Protein AF-A0AAV2I5N5-F1 (afdb_monomer_lite)

Organism: Lymnaea stagnalis (NCBI:txid6523)

pLDDT: mean 79.63, std 19.48, range [30.84, 98.31]

Foldseek 3Di:
DVVVVVVVVVVVVVVVVVPPPPVQQFFAKWWDPPDDPALVVRVVGIDGAPRQWWWKWKDALRDIDTDTDHPVVLCVQQVCFPAADPLGATHSDPRIGMDTGSHNVVNVSSSVSVCVSRVLVVQAKEFAKDAPVCLLNRLVHIDGAHPQWWWWWKAFQRNIIHIDTDGVVCLVVLVVQCVVQPPPDDDDVPGRDRMGTPDTGPHNVVVCQVSPPSSVPNPDPPPDDPPPPDDDDDDDDDDDDDDDDDDDDDDDDDDDDDDDDDDDDDDDDDDPDDPDPPPPPDQDKAKKFFDKFPCLVPDPHIHIASRQKKKWKWWQDQALDIIIGIDHDHPVCCCVQAVPPQVPDVVNVVVLVDPDRPHGDTDMHMWMAGHYHQNSDGVRPHTDDD

Sequence (386 aa):
MNCFLVSVIICILGLCGAQLHDAVSQGVTCYDCLQTETFQECLRTQMTCPAGDVCSISYTRDTYKVTCQTQHECSVATSGAWGPCSTGGLDVGSGTCQMCCKATSCVSNMVSRLTTLFDINVELFCPGECSSRDIASCITFGTYCSKGEFCEVGVNSSLAVHGSCKSDSLLRTCESDKASLNCLYPVGNNGHPARCVWDCCATDACLLGHFGKYWDVVPSRTSFPPATSTQQPSTTHEPVTSASSSTTQQPPHITLLPPTTLETHVVTPLAVVTSGTIETHMDHPVYCQSCSGDDCTTSTNVAYCQQGFCKVTIADDATGARLLSKSCSNRAECRAQWWDVTSKDKRCMDALTSVASSTHLSLTCHFCCQTDHCSDVLPPNNLTKF

Radius of gyration: 30.19 Å; chains: 1; bounding box: 60×82×111 Å

Secondary structure (DSSP, 8-state):
-HHHHHHHHHHHHHHHHTSS-----PPPEEE--TT-SSHHHHTT-EEEPPTTEEEEEEE-SS-EEEEEEEHHHHHHHHTT--EE-TTSSEE-STT-EEEEESSHHHHHHHHHHHHHHHHTTSPPEE---EETT-HHHHHHT-EEPPTTEEEEEEEETT-EEEEEEEEGGGHHHHHHHHHHSBTTS---TT---SEEEEEEESSHHHHHHHHGGGGGGS-----PPP----------------------------------------PPP----------------EEEE-EEGGGGGT---EEEETTSEEEEEEEE-TT--EEEEEEEE-HHHHIIIIITTGGG-HHHHHHTT--S--TT--EEEEEEE-STTTTSSSSPSSB---

Structure (mmCIF, N/CA/C/O backbone):
data_AF-A0AAV2I5N5-F1
#
_entry.id   AF-A0AAV2I5N5-F1
#
loop_
_atom_site.group_PDB
_atom_site.id
_atom_site.type_symbol
_atom_site.label_atom_id
_atom_site.label_alt_id
_atom_site.label_comp_id
_atom_site.label_asym_id
_atom_site.label_entity_id
_atom_site.label_seq_id
_atom_site.pdbx_PDB_ins_code
_atom_site.Cartn_x
_atom_site.Cartn_y
_atom_site.Cartn_z
_atom_site.occupancy
_atom_site.B_iso_or_equiv
_atom_site.auth_seq_id
_atom_site.auth_comp_id
_atom_site.auth_asym_id
_atom_site.auth_atom_id
_atom_site.pdbx_PDB_model_num
ATOM 1 N N . MET A 1 1 ? -19.517 -28.260 62.468 1.00 59.62 1 MET A N 1
ATOM 2 C CA . MET A 1 1 ? -20.557 -27.668 61.594 1.00 59.62 1 MET A CA 1
ATOM 3 C C . MET A 1 1 ? -20.218 -26.252 61.111 1.00 59.62 1 MET A C 1
ATOM 5 O O . MET A 1 1 ? -20.570 -25.930 59.988 1.00 59.62 1 MET A O 1
ATOM 9 N N . ASN A 1 2 ? -19.464 -25.438 61.866 1.00 63.66 2 ASN A N 1
ATOM 10 C CA . ASN A 1 2 ? -19.173 -24.044 61.481 1.00 63.66 2 ASN A CA 1
ATOM 11 C C . ASN A 1 2 ? -18.209 -23.857 60.288 1.00 63.66 2 ASN A C 1
ATOM 13 O O . ASN A 1 2 ? -18.355 -22.880 59.562 1.00 63.66 2 ASN A O 1
ATOM 17 N N . CYS A 1 3 ? -17.279 -24.782 60.012 1.00 71.00 3 CYS A N 1
ATOM 18 C CA . CYS A 1 3 ? -16.359 -24.629 58.866 1.00 71.00 3 CYS A CA 1
ATOM 19 C C . CYS A 1 3 ? -17.043 -24.734 57.495 1.00 71.00 3 CYS A C 1
ATOM 21 O O . CYS A 1 3 ? -16.593 -24.112 56.537 1.00 71.00 3 CYS A O 1
ATOM 23 N N . PHE A 1 4 ? -18.134 -25.498 57.388 1.00 80.56 4 PHE A N 1
ATOM 24 C CA . PHE A 1 4 ? -18.805 -25.712 56.103 1.00 80.56 4 PHE A CA 1
ATOM 25 C C . PHE A 1 4 ? -19.537 -24.447 55.636 1.00 80.56 4 PHE A C 1
ATOM 27 O O . PHE A 1 4 ? -19.520 -24.106 54.457 1.00 80.56 4 PHE A O 1
ATOM 34 N N . LEU A 1 5 ? -20.105 -23.697 56.583 1.00 81.06 5 LEU A N 1
ATOM 35 C CA . LEU A 1 5 ? -20.855 -22.474 56.304 1.00 81.06 5 LEU A CA 1
ATOM 36 C C . LEU A 1 5 ? -19.938 -21.339 55.815 1.00 81.06 5 LEU A C 1
ATOM 38 O O . LEU A 1 5 ? -20.295 -20.605 54.900 1.00 81.06 5 LEU A O 1
ATOM 42 N N . VAL A 1 6 ? -18.722 -21.249 56.363 1.00 82.81 6 VAL A N 1
ATOM 43 C CA . VAL A 1 6 ? -17.723 -20.245 55.955 1.00 82.81 6 VAL A CA 1
ATOM 44 C C . VAL A 1 6 ? -17.212 -20.507 54.534 1.00 82.81 6 VAL A C 1
ATOM 46 O O . VAL A 1 6 ? -17.067 -19.571 53.752 1.00 82.81 6 VAL A O 1
ATOM 49 N N . SER A 1 7 ? -17.001 -21.772 54.157 1.00 82.06 7 SER A N 1
ATOM 50 C CA . SER A 1 7 ? -16.504 -22.125 52.819 1.00 82.06 7 SER A CA 1
ATOM 51 C C . SER A 1 7 ? -17.535 -21.850 51.712 1.00 82.06 7 SER A C 1
ATOM 53 O O . SER A 1 7 ? -17.177 -21.349 50.646 1.00 82.06 7 SER A O 1
ATOM 55 N N . VAL A 1 8 ? -18.824 -22.077 51.991 1.00 84.31 8 VAL A N 1
ATOM 56 C CA . VAL A 1 8 ? -19.918 -21.768 51.054 1.00 84.31 8 VAL A CA 1
ATOM 57 C C . VAL A 1 8 ? -20.065 -20.257 50.843 1.00 84.31 8 VAL A C 1
ATOM 59 O O . VAL A 1 8 ? -20.212 -19.815 49.706 1.00 84.31 8 VAL A O 1
ATOM 62 N N . ILE A 1 9 ? -19.947 -19.447 51.902 1.00 83.50 9 ILE A N 1
ATOM 63 C CA . ILE A 1 9 ? -20.031 -17.980 51.792 1.00 83.50 9 ILE A CA 1
ATOM 64 C C . ILE A 1 9 ? -18.872 -17.416 50.954 1.00 83.50 9 ILE A C 1
ATOM 66 O O . ILE A 1 9 ? -19.097 -16.546 50.113 1.00 83.50 9 ILE A O 1
ATOM 70 N N . ILE A 1 10 ? -17.651 -17.941 51.111 1.00 81.31 10 ILE A N 1
ATOM 71 C CA . ILE A 1 10 ? -16.487 -17.505 50.319 1.00 81.31 10 ILE A CA 1
ATOM 72 C C . ILE A 1 10 ? -16.650 -17.873 48.832 1.00 81.31 10 ILE A C 1
ATOM 74 O O . ILE A 1 10 ? -16.339 -17.053 47.970 1.00 81.31 10 ILE A O 1
ATOM 78 N N . CYS A 1 11 ? -17.196 -19.053 48.510 1.00 79.44 11 CYS A N 1
ATOM 79 C CA . CYS A 1 11 ? -17.476 -19.430 47.117 1.00 79.44 11 CYS A CA 1
ATOM 80 C C . CYS A 1 11 ? -18.545 -18.544 46.462 1.00 79.44 11 CYS A C 1
ATOM 82 O O . CYS A 1 11 ? -18.385 -18.157 45.306 1.00 79.44 11 CYS A O 1
ATOM 84 N N . ILE A 1 12 ? -19.612 -18.186 47.185 1.00 78.44 12 ILE A N 1
ATOM 85 C CA . ILE A 1 12 ? -20.676 -17.320 46.649 1.00 78.44 12 ILE A CA 1
ATOM 86 C C . ILE A 1 12 ? -20.149 -15.898 46.410 1.00 78.44 12 ILE A C 1
ATOM 88 O O . ILE A 1 12 ? -20.424 -15.312 45.367 1.00 78.44 12 ILE A O 1
ATOM 92 N N . LEU A 1 13 ? -19.331 -15.360 47.321 1.00 76.69 13 LEU A N 1
ATOM 93 C CA . LEU A 1 13 ? -18.708 -14.044 47.138 1.00 76.69 13 LEU A CA 1
ATOM 94 C C . LEU A 1 13 ? -17.694 -14.032 45.980 1.00 76.69 13 LEU A C 1
ATOM 96 O O . LEU A 1 13 ? -17.630 -13.050 45.244 1.00 76.69 13 LEU A O 1
ATOM 100 N N . GLY A 1 14 ? -16.958 -15.130 45.766 1.00 70.75 14 GLY A N 1
ATOM 101 C CA . GLY A 1 14 ? -16.076 -15.292 44.605 1.00 70.75 14 GLY A CA 1
ATOM 102 C C . GLY A 1 14 ? -16.832 -15.364 43.271 1.00 70.75 14 GLY A C 1
ATOM 103 O O . GLY A 1 14 ? -16.405 -14.759 42.290 1.00 70.75 14 GLY A O 1
ATOM 104 N N . LEU A 1 15 ? -17.987 -16.038 43.242 1.00 65.31 15 LEU A N 1
ATOM 105 C CA . LEU A 1 15 ? -18.848 -16.126 42.055 1.00 65.31 15 LEU A CA 1
ATOM 106 C C . LEU A 1 15 ? -19.533 -14.791 41.721 1.00 65.31 15 LEU A C 1
ATOM 108 O O . LEU A 1 15 ? -19.646 -14.452 40.545 1.00 65.31 15 LEU A O 1
ATOM 112 N N . CYS A 1 16 ? -19.919 -13.997 42.725 1.00 62.47 16 CYS A N 1
ATOM 113 C CA . CYS A 1 16 ? -20.477 -12.659 42.499 1.00 62.47 16 CYS A CA 1
ATOM 114 C C . CYS A 1 16 ? -19.421 -11.639 42.030 1.00 62.47 16 CYS A C 1
ATOM 116 O O . CYS A 1 16 ? -19.751 -10.734 41.267 1.00 62.47 16 CYS A O 1
ATOM 118 N N . GLY A 1 17 ? -18.152 -11.787 42.431 1.00 57.69 17 GLY A N 1
ATOM 119 C CA . GLY A 1 17 ? -17.060 -10.916 41.975 1.00 57.69 17 GLY A CA 1
ATOM 120 C C . GLY A 1 17 ? -16.664 -11.117 40.505 1.00 57.69 17 GLY A C 1
ATOM 121 O O . GLY A 1 17 ? -16.195 -10.181 39.866 1.00 57.69 17 GLY A O 1
ATOM 122 N N . ALA A 1 18 ? -16.894 -12.308 39.943 1.00 55.03 18 ALA A N 1
ATOM 123 C CA . ALA A 1 18 ? -16.539 -12.629 38.557 1.00 55.03 18 ALA A CA 1
ATOM 124 C C . ALA A 1 18 ? -17.596 -12.203 37.515 1.00 55.03 18 ALA A C 1
ATOM 126 O O . ALA A 1 18 ? -17.300 -12.210 36.323 1.00 55.03 18 ALA A O 1
ATOM 127 N N . GLN A 1 19 ? -18.809 -11.821 37.936 1.00 55.12 19 GLN A N 1
ATOM 128 C CA . GLN A 1 19 ? -19.894 -11.401 37.032 1.00 55.12 19 GLN A CA 1
ATOM 129 C C . GLN A 1 19 ? -20.051 -9.879 36.899 1.00 55.12 19 GLN A C 1
ATOM 131 O O . GLN A 1 19 ? -20.868 -9.425 36.107 1.00 55.12 19 GLN A O 1
ATOM 136 N N . LEU A 1 20 ? -19.266 -9.078 37.632 1.00 50.19 20 LEU A N 1
ATOM 137 C CA . LEU A 1 20 ? -19.364 -7.611 37.609 1.00 50.19 20 LEU A CA 1
ATOM 138 C C . LEU A 1 20 ? -18.241 -6.917 36.821 1.00 50.19 20 LEU A C 1
ATOM 140 O O . LEU A 1 20 ? -17.967 -5.736 37.020 1.00 50.19 20 LEU A O 1
ATOM 144 N N . HIS A 1 21 ? -17.607 -7.651 35.909 1.00 51.59 21 HIS A N 1
ATOM 145 C CA . HIS A 1 21 ? -16.819 -7.075 34.825 1.00 51.59 21 HIS A CA 1
ATOM 146 C C . HIS A 1 21 ? -17.529 -7.322 33.492 1.00 51.59 21 HIS A C 1
ATOM 148 O O . HIS A 1 21 ? -16.900 -7.727 32.517 1.00 51.59 21 HIS A O 1
ATOM 154 N N . ASP A 1 22 ? -18.832 -7.024 33.424 1.00 50.78 22 ASP A N 1
ATOM 155 C CA . ASP A 1 22 ? -19.335 -6.412 32.196 1.00 50.78 22 ASP A CA 1
ATOM 156 C C . ASP A 1 22 ? -18.557 -5.107 32.091 1.00 50.78 22 ASP A C 1
ATOM 158 O O . ASP A 1 22 ? -18.881 -4.106 32.733 1.00 50.78 22 ASP A O 1
ATOM 162 N N . ALA A 1 23 ? -17.408 -5.186 31.415 1.00 58.41 23 ALA A N 1
ATOM 163 C CA . ALA A 1 23 ? -16.617 -4.038 31.049 1.00 58.41 23 ALA A CA 1
ATOM 164 C C . ALA A 1 23 ? -17.614 -3.085 30.418 1.00 58.41 23 ALA A C 1
ATOM 166 O O . ALA A 1 23 ? -18.094 -3.377 29.324 1.00 58.41 23 ALA A O 1
ATOM 167 N N . VAL A 1 24 ? -17.994 -2.035 31.163 1.00 57.91 24 VAL A N 1
ATOM 168 C CA . VAL A 1 24 ? -18.885 -0.975 30.700 1.00 57.91 24 VAL A CA 1
ATOM 169 C C . VAL A 1 24 ? -18.380 -0.659 29.316 1.00 57.91 24 VAL A C 1
ATOM 171 O O . VAL A 1 24 ? -17.253 -0.176 29.191 1.00 57.91 24 VAL A O 1
ATOM 174 N N . SER A 1 25 ? -19.127 -1.101 28.302 1.00 66.62 25 SER A N 1
ATOM 175 C CA . SER A 1 25 ? -18.615 -1.139 26.945 1.00 66.62 25 SER A CA 1
ATOM 176 C C . SER A 1 25 ? -18.476 0.316 26.562 1.00 66.62 25 SER A C 1
ATOM 178 O O . SER A 1 25 ? -19.475 0.978 26.270 1.00 66.62 25 SER A O 1
ATOM 180 N N . GLN A 1 26 ? -17.267 0.850 26.709 1.00 81.38 26 GLN A N 1
ATOM 181 C CA . GLN A 1 26 ? -16.991 2.224 26.356 1.00 81.38 26 GLN A CA 1
ATOM 182 C C . GLN A 1 26 ? -17.366 2.313 24.885 1.00 81.38 26 GLN A C 1
ATOM 184 O O . GLN A 1 26 ? -16.871 1.525 24.076 1.00 81.38 26 GLN A O 1
ATOM 189 N N . GLY A 1 27 ? -18.347 3.167 24.583 1.00 91.00 27 GLY A N 1
ATOM 190 C CA . GLY A 1 27 ? -18.838 3.333 23.223 1.00 91.00 27 GLY A CA 1
ATOM 191 C C . GLY A 1 27 ? -17.662 3.551 22.276 1.00 91.00 27 GLY A C 1
ATOM 192 O O . GLY A 1 27 ? -16.649 4.146 22.651 1.00 91.00 27 GLY A O 1
ATOM 193 N N . VAL A 1 28 ? -17.762 3.034 21.057 1.00 96.56 28 VAL A N 1
ATOM 194 C CA . VAL A 1 28 ? -16.690 3.189 20.073 1.00 96.56 28 VAL A CA 1
ATOM 195 C C . VAL A 1 28 ? -16.647 4.633 19.572 1.00 96.56 28 VAL A C 1
ATOM 197 O O . VAL A 1 28 ? -17.673 5.196 19.187 1.00 96.56 28 VAL A O 1
ATOM 200 N N . THR A 1 29 ? -15.462 5.244 19.570 1.00 97.38 29 THR A N 1
ATOM 201 C CA . THR A 1 29 ? -15.260 6.553 18.935 1.00 97.38 29 THR A CA 1
ATOM 202 C C . THR A 1 29 ? -15.271 6.375 17.419 1.00 97.38 29 THR A C 1
ATOM 204 O O . THR A 1 29 ? -14.555 5.536 16.877 1.00 97.38 29 THR A O 1
ATOM 207 N N . CYS A 1 30 ? -16.100 7.163 16.752 1.00 97.56 30 CYS A N 1
ATOM 208 C CA . CYS A 1 30 ? -16.400 7.156 15.327 1.00 97.56 30 CYS A CA 1
ATOM 209 C C . CYS A 1 30 ? -16.314 8.600 14.788 1.00 97.56 30 CYS A C 1
ATOM 211 O O . CYS A 1 30 ? -15.943 9.516 15.526 1.00 97.56 30 CYS A O 1
ATOM 213 N N . TYR A 1 31 ? -16.661 8.819 13.520 1.00 95.88 31 TYR A N 1
ATOM 214 C CA . TYR A 1 31 ? -16.638 10.143 12.888 1.00 95.88 31 TYR A CA 1
ATOM 215 C C . TYR A 1 31 ? -18.000 10.476 12.281 1.00 95.88 31 TYR A C 1
ATOM 217 O O . TYR A 1 31 ? -18.661 9.592 11.738 1.00 95.88 31 TYR A O 1
ATOM 225 N N . ASP A 1 32 ? -18.410 11.738 12.379 1.00 90.88 32 ASP A N 1
ATOM 226 C CA . ASP A 1 32 ? -19.638 12.231 11.758 1.00 90.88 32 ASP A CA 1
ATOM 227 C C . ASP A 1 32 ? -19.333 12.785 10.360 1.00 90.88 32 ASP A C 1
ATOM 229 O O . ASP A 1 32 ? -18.849 13.907 10.203 1.00 90.88 32 ASP A O 1
ATOM 233 N N . CYS A 1 33 ? -19.610 11.971 9.339 1.00 89.94 33 CYS A N 1
ATOM 234 C CA . CYS A 1 33 ? -19.414 12.337 7.936 1.00 89.94 33 CYS A CA 1
ATOM 235 C C . CYS A 1 33 ? -20.688 12.861 7.248 1.00 89.94 33 CYS A C 1
ATOM 237 O O . CYS A 1 33 ? -20.697 12.977 6.024 1.00 89.94 33 CYS A O 1
ATOM 239 N N . LEU A 1 34 ? -21.793 13.119 7.962 1.00 84.00 34 LEU A N 1
ATOM 240 C CA . LEU A 1 34 ? -23.097 13.340 7.314 1.00 84.00 34 LEU A CA 1
ATOM 241 C C . LEU A 1 34 ? -23.184 14.626 6.469 1.00 84.00 34 LEU A C 1
ATOM 243 O O . LEU A 1 34 ? -24.096 14.738 5.652 1.00 84.00 34 LEU A O 1
ATOM 247 N N . GLN A 1 35 ? -22.270 15.586 6.651 1.00 81.00 35 GLN A N 1
ATOM 248 C CA . GLN A 1 35 ? -22.326 16.905 5.996 1.00 81.00 35 GLN A CA 1
ATOM 249 C C . GLN A 1 35 ? -21.014 17.359 5.343 1.00 81.00 35 GLN A C 1
ATOM 251 O O . GLN A 1 35 ? -20.872 18.529 5.006 1.00 81.00 35 GLN A O 1
ATOM 256 N N . THR A 1 36 ? -20.038 16.471 5.178 1.00 82.56 36 THR A N 1
ATOM 257 C CA . THR A 1 36 ? -18.703 16.867 4.700 1.00 82.56 36 THR A CA 1
ATOM 258 C C . THR A 1 36 ? -18.508 16.495 3.240 1.00 82.56 36 THR A C 1
ATOM 260 O O . THR A 1 36 ? -18.813 15.364 2.865 1.00 82.56 36 THR A O 1
ATOM 263 N N . GLU A 1 37 ? -17.945 17.401 2.441 1.00 82.88 37 GLU A N 1
ATOM 264 C CA . GLU A 1 37 ? -17.627 17.132 1.030 1.00 82.88 37 GLU A CA 1
ATOM 265 C C . GLU A 1 37 ? -16.318 16.343 0.861 1.00 82.88 37 GLU A C 1
ATOM 267 O O . GLU A 1 37 ? -16.102 15.707 -0.171 1.00 82.88 37 GLU A O 1
ATOM 272 N N . THR A 1 38 ? -15.433 16.373 1.868 1.00 86.38 38 THR A N 1
ATOM 273 C CA . THR A 1 38 ? -14.105 15.744 1.803 1.00 86.38 38 THR A CA 1
ATOM 274 C C . THR A 1 38 ? -13.816 14.849 3.000 1.00 86.38 38 THR A C 1
ATOM 276 O O . THR A 1 38 ? -14.191 15.151 4.138 1.00 86.38 38 THR A O 1
ATOM 279 N N . PHE A 1 39 ? -13.096 13.746 2.754 1.00 89.38 39 PHE A N 1
ATOM 280 C CA . PHE A 1 39 ? -12.784 12.762 3.794 1.00 89.38 39 PHE A CA 1
ATOM 281 C C . PHE A 1 39 ? -12.027 13.397 4.963 1.00 89.38 39 PHE A C 1
ATOM 283 O O . PHE A 1 39 ? -12.380 13.171 6.116 1.00 89.38 39 PHE A O 1
ATOM 290 N N . GLN A 1 40 ? -11.059 14.273 4.671 1.00 87.69 40 GLN A N 1
ATOM 291 C CA . GLN A 1 40 ? -10.301 14.999 5.692 1.00 87.69 40 GLN A CA 1
ATOM 292 C C . GLN A 1 40 ? -11.190 15.865 6.596 1.00 87.69 40 GLN A C 1
ATOM 294 O O . GLN A 1 40 ? -10.921 15.981 7.791 1.00 87.69 40 GLN A O 1
ATOM 299 N N . GLU A 1 41 ? -12.247 16.471 6.051 1.00 88.06 41 GLU A N 1
ATOM 300 C CA . GLU A 1 41 ? -13.185 17.264 6.840 1.00 88.06 41 GLU A CA 1
ATOM 301 C C . GLU A 1 41 ? -14.056 16.381 7.737 1.00 88.06 41 GLU A C 1
ATOM 303 O O . GLU A 1 41 ? -14.251 16.732 8.901 1.00 88.06 41 GLU A O 1
ATOM 308 N N . CYS A 1 42 ? -14.471 15.196 7.268 1.00 92.25 42 CYS A N 1
ATOM 309 C CA . CYS A 1 42 ? -15.154 14.226 8.131 1.00 92.25 42 CYS A CA 1
ATOM 310 C C . CYS A 1 42 ? -14.316 13.864 9.365 1.00 92.25 42 CYS A C 1
ATOM 312 O O . CYS A 1 42 ? -14.830 13.807 10.484 1.00 92.25 42 CYS A O 1
ATOM 314 N N . LEU A 1 43 ? -13.004 13.676 9.196 1.00 92.38 43 LEU A N 1
ATOM 315 C CA . LEU A 1 43 ? -12.129 13.270 10.299 1.00 92.38 43 LEU A CA 1
ATOM 316 C C . LEU A 1 43 ? -11.994 14.321 11.415 1.00 92.38 43 LEU A C 1
ATOM 318 O O . LEU A 1 43 ? -11.450 14.014 12.479 1.00 92.38 43 LEU A O 1
ATOM 322 N N . ARG A 1 44 ? -12.490 15.549 11.213 1.00 93.00 44 ARG A N 1
ATOM 323 C CA . ARG A 1 44 ? -12.465 16.610 12.232 1.00 93.00 44 ARG A CA 1
ATOM 324 C C . ARG A 1 44 ? -13.545 16.446 13.297 1.00 93.00 44 ARG A C 1
ATOM 326 O O . ARG A 1 44 ? -13.337 16.893 14.424 1.00 93.00 44 ARG A O 1
ATOM 333 N N . THR A 1 45 ? -14.662 15.802 12.968 1.00 93.94 45 THR A N 1
ATOM 334 C CA . THR A 1 45 ? -15.812 15.683 13.870 1.00 93.94 45 THR A CA 1
ATOM 335 C C . THR A 1 45 ? -15.901 14.262 14.403 1.00 93.94 45 THR A C 1
ATOM 337 O O . THR A 1 45 ? -16.403 13.357 13.741 1.00 93.94 45 THR A O 1
ATOM 340 N N . GLN A 1 46 ? -15.396 14.055 15.619 1.00 96.31 46 GLN A N 1
ATOM 341 C CA . GLN A 1 46 ? -15.523 12.775 16.313 1.00 96.31 46 GLN A CA 1
ATOM 342 C C . GLN A 1 46 ? -16.877 12.675 17.019 1.00 96.31 46 GLN A C 1
ATOM 344 O O . GLN A 1 46 ? -17.345 13.634 17.631 1.00 96.31 46 GLN A O 1
ATOM 349 N N . MET A 1 47 ? -17.471 11.487 16.985 1.00 96.06 47 MET A N 1
ATOM 350 C CA . MET A 1 47 ? -18.671 11.137 17.744 1.00 96.06 47 MET A CA 1
ATOM 351 C C . MET A 1 47 ? -18.444 9.824 18.497 1.00 96.06 47 MET A C 1
ATOM 353 O O . MET A 1 47 ? -17.635 9.002 18.079 1.00 96.06 47 MET A O 1
ATOM 357 N N . THR A 1 48 ? -19.166 9.587 19.587 1.00 97.44 48 THR A N 1
ATOM 358 C CA . THR A 1 48 ? -19.117 8.302 20.301 1.00 97.44 48 THR A CA 1
ATOM 359 C C . THR A 1 48 ? -20.406 7.544 20.033 1.00 97.44 48 THR A C 1
ATOM 361 O O . THR A 1 48 ? -21.488 8.069 20.297 1.00 97.44 48 THR A O 1
ATOM 364 N N . CYS A 1 49 ? -20.303 6.323 19.508 1.00 97.38 49 CYS A N 1
ATOM 365 C CA . CYS A 1 49 ? -21.475 5.485 19.290 1.00 97.38 49 CYS A CA 1
ATOM 366 C C . CYS A 1 49 ? -22.102 5.058 20.629 1.00 97.38 49 CYS A C 1
ATOM 368 O O . CYS A 1 49 ? -21.373 4.881 21.614 1.00 97.38 49 CYS A O 1
ATOM 370 N N . PRO A 1 50 ? -23.433 4.862 20.682 1.00 96.44 50 PRO A N 1
ATOM 371 C CA . PRO A 1 50 ? -24.103 4.290 21.845 1.00 96.44 50 PRO A CA 1
ATOM 372 C C . PRO A 1 50 ? -23.481 2.961 22.301 1.00 96.44 50 PRO A C 1
ATOM 374 O O . PRO A 1 50 ? -22.865 2.232 21.522 1.00 96.44 50 PRO A O 1
ATOM 377 N N . ALA A 1 51 ? -23.643 2.623 23.581 1.00 93.88 51 ALA A N 1
ATOM 378 C CA . ALA A 1 51 ? -23.165 1.346 24.107 1.00 93.88 51 ALA A CA 1
ATOM 379 C C . ALA A 1 51 ? -23.848 0.173 23.377 1.00 93.88 51 ALA A C 1
ATOM 381 O O . ALA A 1 51 ? -25.074 0.118 23.305 1.00 93.88 51 ALA A O 1
ATOM 382 N N . GLY A 1 52 ? -23.049 -0.757 22.845 1.00 92.12 52 GLY A N 1
ATOM 383 C CA . GLY A 1 52 ? -23.522 -1.885 22.031 1.00 92.12 52 GLY A CA 1
ATOM 384 C C . GLY A 1 52 ? -23.586 -1.616 20.521 1.00 92.12 52 GLY A C 1
ATOM 385 O O . GLY A 1 52 ? -23.646 -2.575 19.745 1.00 92.12 52 GLY A O 1
ATOM 386 N N . ASP A 1 53 ? -23.496 -0.354 20.095 1.00 97.12 53 ASP A N 1
ATOM 387 C CA . ASP A 1 53 ? -23.393 0.007 18.681 1.00 97.12 53 ASP A CA 1
ATOM 388 C C . ASP A 1 53 ? -21.954 -0.116 18.169 1.00 97.12 53 ASP A C 1
ATOM 390 O O . ASP A 1 53 ? -20.975 -0.142 18.922 1.00 97.12 53 ASP A O 1
ATOM 394 N N . VAL A 1 54 ? -21.831 -0.195 16.846 1.00 97.69 54 VAL A N 1
ATOM 395 C CA . VAL A 1 54 ? -20.559 -0.262 16.129 1.00 97.69 54 VAL A CA 1
ATOM 396 C C . VAL A 1 54 ? -20.400 0.942 15.209 1.00 97.69 54 VAL A C 1
ATOM 398 O O . VAL A 1 54 ? -21.374 1.475 14.678 1.00 97.69 54 VAL A O 1
ATOM 401 N N . CYS A 1 55 ? -19.155 1.343 14.974 1.00 98.31 55 CYS A N 1
ATOM 402 C CA . CYS A 1 55 ? -18.821 2.319 13.946 1.00 98.31 55 CYS A CA 1
ATOM 403 C C . CYS A 1 55 ? -18.749 1.588 12.601 1.00 98.31 55 CYS A C 1
ATOM 405 O O . CYS A 1 55 ? -17.849 0.773 12.379 1.00 98.31 55 CYS A O 1
ATOM 407 N N . SER A 1 56 ? -19.721 1.833 11.727 1.00 97.62 56 SER A N 1
ATOM 408 C CA . SER A 1 56 ? -19.743 1.297 10.370 1.00 97.62 56 SER A CA 1
ATOM 409 C C . SER A 1 56 ? -19.078 2.267 9.416 1.00 97.62 56 SER A C 1
ATOM 411 O O . SER A 1 56 ? -19.487 3.421 9.313 1.00 97.62 56 SER A O 1
ATOM 413 N N . ILE A 1 57 ? -18.090 1.769 8.685 1.00 97.56 57 ILE A N 1
ATOM 414 C CA . ILE A 1 57 ? -17.353 2.514 7.673 1.00 97.56 57 ILE A CA 1
ATOM 415 C C . ILE A 1 57 ? -17.634 1.834 6.337 1.00 97.56 57 ILE A C 1
ATOM 417 O O . ILE A 1 57 ? -17.163 0.724 6.101 1.00 97.56 57 ILE A O 1
ATOM 421 N N . SER A 1 58 ? -18.432 2.478 5.492 1.00 96.56 58 SER A N 1
ATOM 422 C CA . SER A 1 58 ? -18.714 2.054 4.122 1.00 96.56 58 SER A CA 1
ATOM 423 C C . SER A 1 58 ? -17.986 2.984 3.168 1.00 96.56 58 SER A C 1
ATOM 425 O O . SER A 1 58 ? -18.059 4.199 3.328 1.00 96.56 58 SER A O 1
ATOM 427 N N . TYR A 1 59 ? -17.296 2.448 2.175 1.00 95.19 59 TYR A N 1
ATOM 428 C CA . TYR A 1 59 ? -16.526 3.255 1.243 1.00 95.19 59 TYR A CA 1
ATOM 429 C C . TYR A 1 59 ? -16.462 2.614 -0.141 1.00 95.19 59 TYR A C 1
ATOM 431 O O . TYR A 1 59 ? -16.482 1.397 -0.293 1.00 95.19 59 TYR A O 1
ATOM 439 N N . THR A 1 60 ? -16.392 3.464 -1.152 1.00 91.44 60 THR A N 1
ATOM 440 C CA . THR A 1 60 ? -15.988 3.144 -2.521 1.00 91.44 60 THR A CA 1
ATOM 441 C C . THR A 1 60 ? -14.706 3.928 -2.813 1.00 91.44 60 THR A C 1
ATOM 443 O O . THR A 1 60 ? -14.146 4.561 -1.918 1.00 91.44 60 THR A O 1
ATOM 446 N N . ARG A 1 61 ? -14.234 3.930 -4.062 1.00 79.31 61 ARG A N 1
ATOM 447 C CA . ARG A 1 61 ? -13.133 4.818 -4.471 1.00 79.31 61 ARG A CA 1
ATOM 448 C C . ARG A 1 61 ? -13.488 6.304 -4.326 1.00 79.31 61 ARG A C 1
ATOM 450 O O . ARG A 1 61 ? -12.622 7.107 -4.002 1.00 79.31 61 ARG A O 1
ATOM 457 N N . ASP A 1 62 ? -14.753 6.658 -4.544 1.00 81.31 62 ASP A N 1
ATOM 458 C CA . ASP A 1 62 ? -15.175 8.059 -4.662 1.00 81.31 62 ASP A CA 1
ATOM 459 C C . ASP A 1 62 ? -15.997 8.562 -3.481 1.00 81.31 62 ASP A C 1
ATOM 461 O O . ASP A 1 62 ? -16.087 9.766 -3.252 1.00 81.31 62 ASP A O 1
ATOM 465 N N . THR A 1 63 ? -16.622 7.652 -2.739 1.00 90.00 63 THR A N 1
ATOM 466 C CA . THR A 1 63 ? -17.549 8.000 -1.663 1.00 90.00 63 THR A CA 1
ATOM 467 C C . THR A 1 63 ? -17.189 7.265 -0.391 1.00 90.00 63 THR A C 1
ATOM 469 O O . THR A 1 63 ? -16.696 6.140 -0.420 1.00 90.00 63 THR A O 1
ATOM 472 N N . TYR A 1 64 ? -17.481 7.883 0.740 1.00 94.06 64 TYR A N 1
ATOM 473 C CA . TYR A 1 64 ? -17.355 7.262 2.045 1.00 94.06 64 TYR A CA 1
ATOM 474 C C . TYR A 1 64 ? -18.565 7.635 2.894 1.00 94.06 64 TYR A C 1
ATOM 476 O O . TYR A 1 64 ? -19.195 8.676 2.716 1.00 94.06 64 TYR A O 1
ATOM 484 N N . LYS A 1 65 ? -18.895 6.758 3.831 1.00 95.00 65 LYS A N 1
ATOM 485 C CA . LYS A 1 65 ? -19.956 6.940 4.806 1.00 95.00 65 LYS A CA 1
ATOM 486 C C . LYS A 1 65 ? -19.516 6.299 6.111 1.00 95.00 65 LYS A C 1
ATOM 488 O O . LYS A 1 65 ? -19.280 5.093 6.167 1.00 95.00 65 LYS A O 1
ATOM 493 N N . VAL A 1 66 ? -19.430 7.112 7.156 1.00 96.25 66 VAL A N 1
ATOM 494 C CA . VAL A 1 66 ? -19.136 6.663 8.517 1.00 96.25 66 VAL A CA 1
ATOM 495 C C . VAL A 1 66 ? -20.359 6.948 9.375 1.00 96.25 66 VAL A C 1
ATOM 497 O O . VAL A 1 66 ? -20.832 8.081 9.416 1.00 96.25 66 VAL A O 1
ATOM 500 N N . THR A 1 67 ? -20.916 5.911 9.997 1.00 95.88 67 THR A N 1
ATOM 501 C CA . THR A 1 67 ? -22.124 6.017 10.826 1.00 95.88 67 THR A CA 1
ATOM 502 C C . THR A 1 67 ? -22.082 5.032 11.985 1.00 95.88 67 THR A C 1
ATOM 504 O O . THR A 1 67 ? -21.650 3.891 11.818 1.00 95.88 67 THR A O 1
ATOM 507 N N . CYS A 1 68 ? -22.604 5.431 13.142 1.00 97.50 68 CYS A N 1
ATOM 508 C CA . CYS A 1 68 ? -22.935 4.486 14.205 1.00 97.50 68 CYS A CA 1
ATOM 509 C C . CYS A 1 68 ? -24.187 3.692 13.823 1.00 97.50 68 CYS A C 1
ATOM 511 O O . CYS A 1 68 ? -25.175 4.280 13.386 1.00 97.50 68 CYS A O 1
ATOM 513 N N . GLN A 1 69 ? -24.139 2.371 13.968 1.00 97.12 69 GLN A N 1
ATOM 514 C CA . GLN A 1 69 ? -25.291 1.495 13.748 1.00 97.12 69 GLN A CA 1
ATOM 515 C C . GLN A 1 69 ? -25.234 0.287 14.674 1.00 97.12 69 GLN A C 1
ATOM 517 O O . GLN A 1 69 ? -24.183 -0.016 15.250 1.00 97.12 69 GLN A O 1
ATOM 522 N N . THR A 1 70 ? -26.341 -0.440 14.794 1.00 97.44 70 THR A N 1
ATOM 523 C CA . THR A 1 70 ? -26.367 -1.618 15.662 1.00 97.44 70 THR A CA 1
ATOM 524 C C . THR A 1 70 ? -25.437 -2.704 15.118 1.00 97.44 70 THR A C 1
ATOM 526 O O . THR A 1 70 ? -25.246 -2.862 13.904 1.00 97.44 70 THR A O 1
ATOM 529 N N . GLN A 1 71 ? -24.867 -3.522 16.009 1.00 96.44 71 GLN A N 1
ATOM 530 C CA . GLN A 1 71 ? -24.049 -4.664 15.583 1.00 96.44 71 GLN A CA 1
ATOM 531 C C . GLN A 1 71 ? -24.822 -5.596 14.629 1.00 96.44 71 GLN A C 1
ATOM 533 O O . GLN A 1 71 ? -24.230 -6.170 13.710 1.00 96.44 71 GLN A O 1
ATOM 538 N N . HIS A 1 72 ? -26.132 -5.749 14.839 1.00 97.50 72 HIS A N 1
ATOM 539 C CA . HIS A 1 72 ? -26.982 -6.593 14.007 1.00 97.50 72 HIS A CA 1
ATOM 540 C C . HIS A 1 72 ? -27.104 -6.051 12.579 1.00 97.50 72 HIS A C 1
ATOM 542 O O . HIS A 1 72 ? -26.808 -6.787 11.642 1.00 97.50 72 HIS A O 1
ATOM 548 N N . GLU A 1 73 ? -27.439 -4.769 12.405 1.00 97.81 73 GLU A N 1
ATOM 549 C CA . GLU A 1 73 ? -27.530 -4.132 11.081 1.00 97.81 73 GLU A CA 1
ATOM 550 C C . GLU A 1 73 ? -26.210 -4.236 10.313 1.00 97.81 73 GLU A C 1
ATOM 552 O O . GLU A 1 73 ? -26.197 -4.598 9.138 1.00 97.81 73 GLU A O 1
ATOM 557 N N . CYS A 1 74 ? -25.084 -4.014 10.998 1.00 97.00 74 CYS A N 1
ATOM 558 C CA . CYS A 1 74 ? -23.761 -4.145 10.389 1.00 97.00 74 CYS A CA 1
ATOM 559 C C . CYS A 1 74 ? -23.460 -5.583 9.938 1.00 97.00 74 CYS A C 1
ATOM 561 O O . CYS A 1 74 ? -22.897 -5.807 8.865 1.00 97.00 74 CYS A O 1
ATOM 563 N N . SER A 1 75 ? -23.878 -6.571 10.734 1.00 95.94 75 SER A N 1
ATOM 564 C CA . SER A 1 75 ? -23.711 -7.992 10.401 1.00 95.94 75 SER A CA 1
ATOM 565 C C . SER A 1 75 ? -24.590 -8.399 9.216 1.00 95.94 75 SER A C 1
ATOM 567 O O . SER A 1 75 ? -24.144 -9.141 8.349 1.00 95.94 75 SER A O 1
ATOM 569 N N . VAL A 1 76 ? -25.823 -7.889 9.140 1.00 97.00 76 VAL A N 1
ATOM 570 C CA . VAL A 1 76 ? -26.723 -8.129 8.001 1.00 97.00 76 VAL A CA 1
ATOM 571 C C . VAL A 1 76 ? -26.140 -7.525 6.725 1.00 97.00 76 VAL A C 1
ATOM 573 O O . VAL A 1 76 ? -26.057 -8.227 5.719 1.00 97.00 76 VAL A O 1
ATOM 576 N N . ALA A 1 77 ? -25.661 -6.279 6.775 1.00 94.38 77 ALA A N 1
ATOM 577 C CA . ALA A 1 77 ? -25.071 -5.607 5.616 1.00 94.38 77 ALA A CA 1
ATOM 578 C C . ALA A 1 77 ? -23.839 -6.349 5.061 1.00 94.38 77 ALA A C 1
ATOM 580 O O . ALA A 1 77 ? -23.636 -6.399 3.853 1.00 94.38 77 ALA A O 1
ATOM 581 N N . THR A 1 78 ? -23.058 -6.988 5.934 1.00 96.12 78 THR A N 1
ATOM 582 C CA . THR A 1 78 ? -21.846 -7.736 5.558 1.00 96.12 78 THR A CA 1
ATOM 583 C C . THR A 1 78 ? -22.080 -9.225 5.282 1.00 96.12 78 THR A C 1
ATOM 585 O O . THR A 1 78 ? -21.198 -9.891 4.745 1.00 96.12 78 THR A O 1
ATOM 588 N N . SER A 1 79 ? -23.266 -9.763 5.589 1.00 94.81 79 SER A N 1
ATOM 589 C CA . SER A 1 79 ? -23.577 -11.196 5.439 1.00 94.81 79 SER A CA 1
ATOM 590 C C . SER A 1 79 ? -23.581 -11.697 3.988 1.00 94.81 79 SER A C 1
ATOM 592 O O . SER A 1 79 ? -23.401 -12.889 3.754 1.00 94.81 79 SER A O 1
ATOM 594 N N . GLY A 1 80 ? -23.757 -10.791 3.022 1.00 90.12 80 GLY A N 1
ATOM 595 C CA . GLY A 1 80 ? -23.724 -11.072 1.584 1.00 90.12 80 GLY A CA 1
ATOM 596 C C . GLY A 1 80 ? -22.420 -10.664 0.898 1.00 90.12 80 GLY A C 1
ATOM 597 O O . GLY A 1 80 ? -22.425 -10.451 -0.313 1.00 90.12 80 GLY A O 1
ATOM 598 N N . ALA A 1 81 ? -21.333 -10.484 1.653 1.00 94.62 81 ALA A N 1
ATOM 599 C CA . ALA A 1 81 ? -20.074 -10.020 1.091 1.00 94.62 81 ALA A CA 1
ATOM 600 C C . ALA A 1 81 ? -19.472 -11.010 0.080 1.00 94.62 81 ALA A C 1
ATOM 602 O O . ALA A 1 81 ? -19.485 -12.224 0.281 1.00 94.62 81 ALA A O 1
ATOM 603 N N . TRP A 1 82 ? -18.903 -10.469 -0.995 1.00 91.94 82 TRP A N 1
ATOM 604 C CA . TRP A 1 82 ? -18.296 -11.220 -2.094 1.00 91.94 82 TRP A CA 1
ATOM 605 C C . TRP A 1 82 ? -16.855 -11.629 -1.767 1.00 91.94 82 TRP A C 1
ATOM 607 O O . TRP A 1 82 ? -16.351 -12.618 -2.297 1.00 91.94 82 TRP A O 1
ATOM 617 N N . GLY A 1 83 ? -16.194 -10.883 -0.880 1.00 85.31 83 GLY A N 1
ATOM 618 C CA . GLY A 1 83 ? -14.822 -11.131 -0.454 1.00 85.31 83 GLY A CA 1
ATOM 619 C C . GLY A 1 83 ? -14.242 -9.967 0.354 1.00 85.31 83 GLY A C 1
ATOM 620 O O . GLY A 1 83 ? -14.953 -9.006 0.648 1.00 85.31 83 GLY A O 1
ATOM 621 N N . PRO A 1 84 ? -12.964 -10.042 0.753 1.00 84.00 84 PRO A N 1
ATOM 622 C CA . PRO A 1 84 ? -12.271 -8.939 1.408 1.00 84.00 84 PRO A CA 1
ATOM 623 C C . PRO A 1 84 ? -11.891 -7.833 0.414 1.00 84.00 84 PRO A C 1
ATOM 625 O O . PRO A 1 84 ? -11.550 -8.109 -0.735 1.00 84.00 84 PRO A O 1
ATOM 628 N N . CYS A 1 85 ? -11.877 -6.584 0.879 1.00 86.75 85 CYS A N 1
ATOM 629 C CA . CYS A 1 85 ? -11.346 -5.458 0.110 1.00 86.75 85 CYS A CA 1
ATOM 630 C C . CYS A 1 85 ? -9.843 -5.261 0.336 1.00 86.75 85 CYS A C 1
ATOM 632 O O . CYS A 1 85 ? -9.345 -5.476 1.443 1.00 86.75 85 CYS A O 1
ATOM 634 N N . SER A 1 86 ? -9.130 -4.767 -0.681 1.00 79.56 86 SER A N 1
ATOM 635 C CA . SER A 1 86 ? -7.681 -4.502 -0.622 1.00 79.56 86 SER A CA 1
ATOM 636 C C . SER A 1 86 ? -7.298 -3.506 0.482 1.00 79.56 86 SER A C 1
ATOM 638 O O . SER A 1 86 ? -6.311 -3.704 1.188 1.00 79.56 86 SER A O 1
ATOM 640 N N . THR A 1 87 ? -8.117 -2.476 0.706 1.00 83.50 87 THR A N 1
ATOM 641 C CA . THR A 1 87 ? -7.916 -1.470 1.767 1.00 83.50 87 THR A CA 1
ATOM 642 C C . THR A 1 87 ? -8.503 -1.903 3.125 1.00 83.50 87 THR A C 1
ATOM 644 O O . THR A 1 87 ? -8.355 -1.196 4.119 1.00 83.50 87 THR A O 1
ATOM 647 N N . GLY A 1 88 ? -9.094 -3.101 3.218 1.00 88.31 88 GLY A N 1
ATOM 648 C CA . GLY A 1 88 ? -9.689 -3.670 4.434 1.00 88.31 88 GLY A CA 1
ATOM 649 C C . GLY A 1 88 ? -11.223 -3.660 4.449 1.00 88.31 88 GLY A C 1
ATOM 650 O O . GLY A 1 88 ? -11.870 -2.928 3.709 1.00 88.31 88 GLY A O 1
ATOM 651 N N . GLY A 1 89 ? -11.836 -4.478 5.302 1.00 94.69 89 GLY A N 1
ATOM 652 C CA . GLY A 1 89 ? -13.289 -4.692 5.288 1.00 94.69 89 GLY A CA 1
ATOM 653 C C . GLY A 1 89 ? -13.726 -5.711 4.233 1.00 94.69 89 GLY A C 1
ATOM 654 O O . GLY A 1 89 ? -12.917 -6.505 3.749 1.00 94.69 89 GLY A O 1
ATOM 655 N N . LEU A 1 90 ? -15.019 -5.711 3.917 1.00 96.00 90 LEU A N 1
ATOM 656 C CA . LEU A 1 90 ? -15.680 -6.702 3.069 1.00 96.00 90 LEU A CA 1
ATOM 657 C C . LEU A 1 90 ? -16.399 -6.022 1.896 1.00 96.00 90 LEU A C 1
ATOM 659 O O . LEU A 1 90 ? -17.117 -5.050 2.115 1.00 96.00 90 LEU A O 1
ATOM 663 N N . ASP A 1 91 ? -16.224 -6.529 0.674 1.00 93.38 91 ASP A N 1
ATOM 664 C CA . ASP A 1 91 ? -16.939 -6.073 -0.524 1.00 93.38 91 ASP A CA 1
ATOM 665 C C . ASP A 1 91 ? -18.396 -6.537 -0.443 1.00 93.38 91 ASP A C 1
ATOM 667 O O . ASP A 1 91 ? -18.688 -7.726 -0.576 1.00 93.38 91 ASP A O 1
ATOM 671 N N . VAL A 1 92 ? -19.309 -5.603 -0.193 1.00 96.19 92 VAL A N 1
ATOM 672 C CA . VAL A 1 92 ? -20.755 -5.844 -0.080 1.00 96.19 92 VAL A CA 1
ATOM 673 C C . VAL A 1 92 ? -21.490 -5.647 -1.413 1.00 96.19 92 VAL A C 1
ATOM 675 O O . VAL A 1 92 ? -22.720 -5.651 -1.451 1.00 96.19 92 VAL A O 1
ATOM 678 N N . GLY A 1 93 ? -20.751 -5.517 -2.520 1.00 89.38 93 GLY A N 1
ATOM 679 C CA . GLY A 1 93 ? -21.268 -5.409 -3.879 1.00 89.38 93 GLY A CA 1
ATOM 680 C C . GLY A 1 93 ? -20.968 -4.061 -4.537 1.00 89.38 93 GLY A C 1
ATOM 681 O O . GLY A 1 93 ? -20.806 -3.029 -3.884 1.00 89.38 93 GLY A O 1
ATOM 682 N N . SER A 1 94 ? -20.911 -4.066 -5.874 1.00 87.25 94 SER A N 1
ATOM 683 C CA . SER A 1 94 ? -20.654 -2.875 -6.706 1.00 87.25 94 SER A CA 1
ATOM 684 C C . SER A 1 94 ? -19.342 -2.142 -6.376 1.00 87.25 94 SER A C 1
ATOM 686 O O . SER A 1 94 ? -19.240 -0.939 -6.600 1.00 87.25 94 SER A O 1
ATOM 688 N N . GLY A 1 95 ? -18.344 -2.848 -5.827 1.00 84.75 95 GLY A N 1
ATOM 689 C CA . GLY A 1 95 ? -17.079 -2.249 -5.388 1.00 84.75 95 GLY A CA 1
ATOM 690 C C . GLY A 1 95 ? -17.206 -1.408 -4.115 1.00 84.75 95 GLY A C 1
ATOM 691 O O . GLY A 1 95 ? -16.356 -0.556 -3.857 1.00 84.75 95 GLY A O 1
ATOM 692 N N . THR A 1 96 ? -18.277 -1.610 -3.342 1.00 94.94 96 THR A N 1
ATOM 693 C CA . THR A 1 96 ? -18.464 -0.971 -2.039 1.00 94.94 96 THR A CA 1
ATOM 694 C C . THR A 1 96 ? -17.907 -1.869 -0.954 1.00 94.94 96 THR A C 1
ATOM 696 O O . THR A 1 96 ? -18.349 -2.997 -0.770 1.00 94.94 96 THR A O 1
ATOM 699 N N . CYS A 1 97 ? -16.967 -1.338 -0.194 1.00 96.94 97 CYS A N 1
ATOM 700 C CA . CYS A 1 97 ? -16.338 -2.000 0.928 1.00 96.94 97 CYS A CA 1
ATOM 701 C C . CYS A 1 97 ? -16.967 -1.529 2.237 1.00 96.94 97 CYS A C 1
ATOM 703 O O . CYS A 1 97 ? -17.177 -0.334 2.432 1.00 96.94 97 CYS A O 1
ATOM 705 N N . GLN A 1 98 ? -17.234 -2.449 3.160 1.00 97.62 98 GLN A N 1
ATOM 706 C CA . GLN A 1 98 ? -17.796 -2.132 4.468 1.00 97.62 98 GLN A CA 1
ATOM 707 C C . GLN A 1 98 ? -17.018 -2.803 5.605 1.00 97.62 98 GLN A C 1
ATOM 709 O O . GLN A 1 98 ? -16.637 -3.970 5.526 1.00 97.62 98 GLN A O 1
ATOM 714 N N . MET A 1 99 ? -16.796 -2.057 6.688 1.00 97.44 99 MET A N 1
ATOM 715 C CA . MET A 1 99 ? -16.124 -2.515 7.904 1.00 97.44 99 MET A CA 1
ATOM 716 C C . MET A 1 99 ? -16.940 -2.140 9.147 1.00 97.44 99 MET A C 1
ATOM 718 O O . MET A 1 99 ? -17.401 -1.007 9.280 1.00 97.44 99 MET A O 1
ATOM 722 N N . CYS A 1 100 ? -17.088 -3.094 10.070 1.00 97.88 100 CYS A N 1
ATOM 723 C CA . CYS A 1 100 ? -17.846 -2.953 11.315 1.00 97.8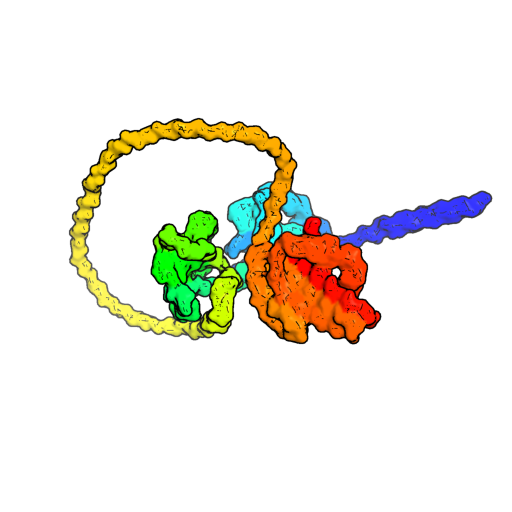8 100 CYS A CA 1
ATOM 724 C C . CYS A 1 100 ? -16.898 -2.906 12.520 1.00 97.88 100 CYS A C 1
ATOM 726 O O . CYS A 1 100 ? -16.432 -3.947 12.987 1.00 97.88 100 CYS A O 1
ATOM 728 N N . CYS A 1 101 ? -16.617 -1.719 13.053 1.00 97.88 101 CYS A N 1
ATOM 729 C CA . CYS A 1 101 ? -15.664 -1.552 14.146 1.00 97.88 101 CYS A CA 1
ATOM 730 C C . CYS A 1 101 ? -16.342 -1.482 15.520 1.00 97.88 101 CYS A C 1
ATOM 732 O O . CYS A 1 101 ? -17.092 -0.555 15.815 1.00 97.88 101 CYS A O 1
ATOM 734 N N . LYS A 1 102 ? -16.006 -2.443 16.391 1.00 96.25 102 LYS A N 1
ATOM 735 C CA . LYS A 1 102 ? -16.434 -2.485 17.805 1.00 96.25 102 LYS A CA 1
ATOM 736 C C . LYS A 1 102 ? -15.515 -1.722 18.762 1.00 96.25 102 LYS A C 1
ATOM 738 O O . LYS A 1 102 ? -15.870 -1.517 19.914 1.00 96.25 102 LYS A O 1
ATOM 743 N N . ALA A 1 103 ? -14.316 -1.364 18.310 1.00 96.00 103 ALA A N 1
ATOM 744 C CA . ALA A 1 103 ? -13.290 -0.723 19.124 1.00 96.00 103 ALA A CA 1
ATOM 745 C C . ALA A 1 103 ? -12.705 0.482 18.388 1.00 96.00 103 ALA A C 1
ATOM 747 O O . ALA A 1 103 ? -12.537 0.438 17.167 1.00 96.00 103 ALA A O 1
ATOM 748 N N . THR A 1 104 ? -12.332 1.525 19.131 1.00 95.31 104 THR A N 1
ATOM 749 C CA . THR A 1 104 ? -11.750 2.750 18.562 1.00 95.31 104 THR A CA 1
ATOM 750 C C . THR A 1 104 ? -10.468 2.463 17.777 1.00 95.31 104 THR A C 1
ATOM 752 O O . THR A 1 104 ? -10.250 3.047 16.723 1.00 95.31 104 THR A O 1
ATOM 755 N N . SER A 1 105 ? -9.663 1.486 18.205 1.00 94.12 105 SER A N 1
ATOM 756 C CA . SER A 1 105 ? -8.457 1.064 17.479 1.00 94.12 105 SER A CA 1
ATOM 757 C C . SER A 1 105 ? -8.747 0.512 16.076 1.00 94.12 105 SER A C 1
ATOM 759 O O . SER A 1 105 ? -7.971 0.758 15.154 1.00 94.12 105 SER A O 1
ATOM 761 N N . CYS A 1 106 ? -9.872 -0.190 15.888 1.00 96.75 106 CYS A N 1
ATOM 762 C CA . CYS A 1 106 ? -10.326 -0.635 14.567 1.00 96.75 106 CYS A CA 1
ATOM 763 C C . CYS A 1 106 ? -10.657 0.566 13.676 1.00 96.75 106 CYS A C 1
ATOM 765 O O . CYS A 1 106 ? -10.211 0.616 12.531 1.00 96.75 106 CYS A O 1
ATOM 767 N N . VAL A 1 107 ? -11.379 1.553 14.224 1.00 97.12 107 VAL A N 1
ATOM 768 C CA . VAL A 1 107 ? -11.747 2.779 13.503 1.00 97.12 107 VAL A CA 1
ATOM 769 C C . VAL A 1 107 ? -10.494 3.541 13.089 1.00 97.12 107 VAL A C 1
ATOM 771 O O . VAL A 1 107 ? -10.356 3.873 11.918 1.00 97.12 107 VAL A O 1
ATOM 774 N N . SER A 1 108 ? -9.545 3.757 14.004 1.00 91.88 108 SER A N 1
ATOM 775 C CA . SER A 1 108 ? -8.295 4.463 13.704 1.00 91.88 108 SER A CA 1
ATOM 776 C C . SER A 1 108 ? -7.456 3.754 12.638 1.00 91.88 108 SER A C 1
ATOM 778 O O . SER A 1 108 ? -6.918 4.416 11.755 1.00 91.88 108 SER A O 1
ATOM 780 N N . ASN A 1 109 ? -7.367 2.418 12.674 1.00 88.75 109 ASN A N 1
ATOM 781 C CA . ASN A 1 109 ? -6.652 1.658 11.645 1.00 88.75 109 ASN A CA 1
ATOM 782 C C . ASN A 1 109 ? -7.321 1.824 10.275 1.00 88.75 109 ASN A C 1
ATOM 784 O O . ASN A 1 109 ? -6.651 2.133 9.292 1.00 88.75 109 ASN A O 1
ATOM 788 N N . MET A 1 110 ? -8.647 1.678 10.227 1.00 94.56 110 MET A N 1
ATOM 789 C CA . MET A 1 110 ? -9.400 1.812 8.985 1.00 94.56 110 MET A CA 1
ATOM 790 C C . MET A 1 110 ? -9.311 3.233 8.428 1.00 94.56 110 MET A C 1
ATOM 792 O O . MET A 1 110 ? -9.027 3.406 7.249 1.00 94.56 110 MET A O 1
ATOM 796 N N . VAL A 1 111 ? -9.485 4.250 9.272 1.00 93.94 111 VAL A N 1
ATOM 797 C CA . VAL A 1 111 ? -9.337 5.653 8.880 1.00 93.94 111 VAL A CA 1
ATOM 798 C C . VAL A 1 111 ? -7.937 5.929 8.366 1.00 93.94 111 VAL A C 1
ATOM 800 O O . VAL A 1 111 ? 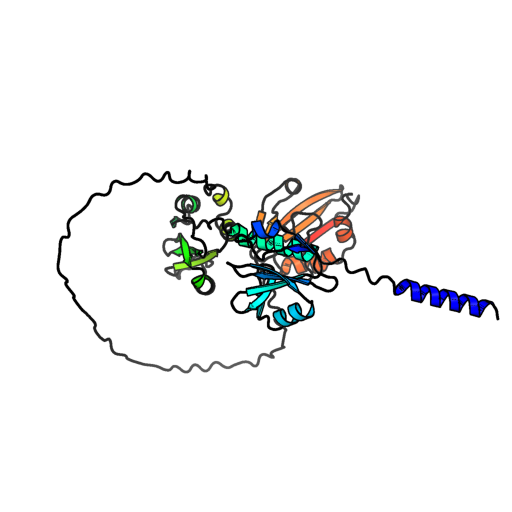-7.829 6.562 7.334 1.00 93.94 111 VAL A O 1
ATOM 803 N N . SER A 1 112 ? -6.877 5.412 8.990 1.00 85.75 112 SER A N 1
ATOM 804 C CA . SER A 1 112 ? -5.518 5.582 8.460 1.00 85.75 112 SER A CA 1
ATOM 805 C C . SER A 1 112 ? -5.381 5.023 7.042 1.00 85.75 112 SER A C 1
ATOM 807 O O . SER A 1 112 ? -4.800 5.681 6.185 1.00 85.75 112 SER A O 1
ATOM 809 N N . ARG A 1 113 ? -5.940 3.834 6.778 1.00 85.00 113 ARG A N 1
ATOM 810 C CA . ARG A 1 113 ? -5.919 3.209 5.446 1.00 85.00 113 ARG A CA 1
ATOM 811 C C . ARG A 1 113 ? -6.759 3.985 4.433 1.00 85.00 113 ARG A C 1
ATOM 813 O O . ARG A 1 113 ? -6.349 4.141 3.288 1.00 85.00 113 ARG A O 1
ATOM 820 N N . LEU A 1 114 ? -7.923 4.479 4.852 1.00 89.81 114 LEU A N 1
ATOM 821 C CA . LEU A 1 114 ? -8.797 5.297 4.015 1.00 89.81 114 LEU A CA 1
ATOM 822 C C . LEU A 1 114 ? -8.236 6.689 3.778 1.00 89.81 114 LEU A C 1
ATOM 824 O O . LEU A 1 114 ? -8.412 7.210 2.689 1.00 89.81 114 LEU A O 1
ATOM 828 N N . THR A 1 115 ? -7.526 7.274 4.741 1.00 86.75 115 THR A N 1
ATOM 829 C CA . THR A 1 115 ? -6.775 8.505 4.523 1.00 86.75 115 THR A CA 1
ATOM 830 C C . THR A 1 115 ? -5.778 8.229 3.429 1.00 86.75 115 THR A C 1
ATOM 832 O O . THR A 1 115 ? -5.837 8.914 2.430 1.00 86.75 115 THR A O 1
ATOM 835 N N . THR A 1 116 ? -4.978 7.161 3.509 1.00 78.44 116 THR A N 1
ATOM 836 C CA . THR A 1 116 ? -4.103 6.809 2.387 1.00 78.44 116 THR A CA 1
ATOM 837 C C . THR A 1 116 ? -4.884 6.688 1.085 1.00 78.44 116 THR A C 1
ATOM 839 O O . THR A 1 116 ? -4.449 7.313 0.143 1.00 78.44 116 THR A O 1
ATOM 842 N N . LEU A 1 117 ? -6.037 6.003 1.038 1.00 81.94 117 LEU A N 1
ATOM 843 C CA . LEU A 1 117 ? -6.861 5.813 -0.172 1.00 81.94 117 LEU A CA 1
ATOM 844 C C . LEU A 1 117 ? -7.491 7.095 -0.754 1.00 81.94 117 LEU A C 1
ATOM 846 O O . LEU A 1 117 ? -7.552 7.248 -1.971 1.00 81.94 117 LEU A O 1
ATOM 850 N N . PHE A 1 118 ? -7.989 7.996 0.088 1.00 81.19 118 PHE A N 1
ATOM 851 C CA . PHE A 1 118 ? -8.666 9.228 -0.329 1.00 81.19 118 PHE A CA 1
ATOM 852 C C . PHE A 1 118 ? -7.708 10.417 -0.442 1.00 81.19 118 PHE A C 1
ATOM 854 O O . PHE A 1 118 ? -8.018 11.394 -1.122 1.00 81.19 118 PHE A O 1
ATOM 861 N N . ASP A 1 119 ? -6.543 10.341 0.192 1.00 72.94 119 ASP A N 1
ATOM 862 C CA . ASP A 1 119 ? -5.453 11.305 0.045 1.00 72.94 119 ASP A CA 1
ATOM 863 C C . ASP A 1 119 ? -4.650 11.024 -1.242 1.00 72.94 119 ASP A C 1
ATOM 865 O O . ASP A 1 119 ? -4.016 11.934 -1.760 1.00 72.94 119 ASP A O 1
ATOM 869 N N . ILE A 1 120 ? -4.819 9.854 -1.894 1.00 56.94 120 ILE A N 1
ATOM 870 C CA . ILE A 1 120 ? -4.414 9.612 -3.309 1.00 56.94 120 ILE A CA 1
ATOM 871 C C . ILE A 1 120 ? -5.256 10.410 -4.326 1.00 56.94 120 ILE A C 1
ATOM 873 O O . ILE A 1 120 ? -5.233 10.131 -5.517 1.00 56.94 120 ILE A O 1
ATOM 877 N N . ASN A 1 121 ? -5.954 11.467 -3.895 1.00 53.41 121 ASN A N 1
ATOM 878 C CA . ASN A 1 121 ? -6.209 12.603 -4.786 1.00 53.41 121 ASN A CA 1
ATOM 879 C C . ASN A 1 121 ? -4.908 13.378 -5.114 1.00 53.41 121 ASN A C 1
ATOM 881 O O . ASN A 1 121 ? -4.966 14.420 -5.768 1.00 53.41 121 ASN A O 1
ATOM 885 N N . VAL A 1 122 ? -3.731 12.896 -4.691 1.00 60.16 122 VAL A N 1
ATOM 886 C CA . VAL A 1 122 ? -2.491 13.136 -5.433 1.00 60.16 122 VAL A CA 1
ATOM 887 C C . VAL A 1 122 ? -2.692 12.536 -6.816 1.00 60.16 122 VAL A C 1
ATOM 889 O O . VAL A 1 122 ? -2.833 11.325 -6.958 1.00 60.16 122 VAL A O 1
ATOM 892 N N . GLU A 1 123 ? -2.778 13.401 -7.822 1.00 78.69 123 GLU A N 1
ATOM 893 C CA . GLU A 1 123 ? -2.807 12.961 -9.208 1.00 78.69 123 GLU A CA 1
ATOM 894 C C . GLU A 1 123 ? -1.697 11.932 -9.424 1.00 78.69 123 GLU A C 1
ATOM 896 O O . GLU A 1 123 ? -0.528 12.206 -9.152 1.00 78.69 123 GLU A O 1
ATOM 901 N N . LEU A 1 124 ? -2.086 10.736 -9.852 1.00 89.50 124 LEU A N 1
ATOM 902 C CA . LEU A 1 124 ? -1.166 9.639 -10.090 1.00 89.50 124 LEU A CA 1
ATOM 903 C C . LEU A 1 124 ? -0.206 10.057 -11.202 1.00 89.50 124 LEU A C 1
ATOM 905 O O . LEU A 1 124 ? -0.647 10.320 -12.321 1.00 89.50 124 LEU A O 1
ATOM 909 N N . PHE A 1 125 ? 1.095 10.118 -10.931 1.00 93.44 125 PHE A N 1
ATOM 910 C CA . PHE A 1 125 ? 2.052 10.359 -12.007 1.00 93.44 125 PHE A CA 1
ATOM 911 C C . PHE A 1 125 ? 2.116 9.120 -12.898 1.00 93.44 125 PHE A C 1
ATOM 913 O O . PHE A 1 125 ? 2.155 8.008 -12.400 1.00 93.44 125 PHE A O 1
ATOM 920 N N . CYS A 1 126 ? 2.156 9.277 -14.213 1.00 96.31 126 CYS A N 1
ATOM 921 C CA . CYS A 1 126 ? 2.272 8.183 -15.164 1.00 96.31 126 CYS A CA 1
ATOM 922 C C . CYS A 1 126 ? 3.459 8.450 -16.097 1.00 96.31 126 CYS A C 1
ATOM 924 O O . CYS A 1 126 ? 3.495 9.502 -16.740 1.00 96.31 126 CYS A O 1
ATOM 926 N N . PRO A 1 127 ? 4.453 7.546 -16.168 1.00 96.00 127 PRO A N 1
ATOM 927 C CA . PRO A 1 127 ? 5.666 7.747 -16.953 1.00 96.00 127 PRO A CA 1
ATOM 928 C C . PRO A 1 127 ? 5.365 7.980 -18.435 1.00 96.00 127 PRO A C 1
ATOM 930 O O . PRO A 1 127 ? 4.433 7.416 -18.999 1.00 96.00 127 PRO A O 1
ATOM 933 N N . GLY A 1 128 ? 6.196 8.788 -19.084 1.00 96.69 128 GLY A N 1
ATOM 934 C CA . GLY A 1 128 ? 6.163 8.977 -20.528 1.00 96.69 128 GLY A CA 1
ATOM 935 C C . GLY A 1 128 ? 6.778 7.795 -21.271 1.00 96.69 128 GLY A C 1
ATOM 936 O O . GLY A 1 128 ? 7.143 6.777 -20.682 1.00 96.69 128 GLY A O 1
ATOM 937 N N . GLU A 1 129 ? 6.925 7.942 -22.585 1.00 96.25 129 GLU A N 1
ATOM 938 C CA . GLU A 1 129 ? 7.661 6.975 -23.395 1.00 96.25 129 GLU A CA 1
ATOM 939 C C . GLU A 1 129 ? 9.176 7.183 -23.244 1.00 96.25 129 GLU A C 1
ATOM 941 O O . GLU A 1 129 ? 9.683 8.297 -23.383 1.00 96.25 129 GLU A O 1
ATOM 946 N N . CYS A 1 130 ? 9.920 6.111 -22.975 1.00 95.44 130 CYS A N 1
ATOM 947 C CA . CYS A 1 130 ? 11.378 6.125 -22.947 1.00 95.44 130 CYS A CA 1
ATOM 948 C C . CYS A 1 130 ? 11.979 4.777 -23.353 1.00 95.44 130 CYS A C 1
ATOM 950 O O . CYS A 1 130 ? 11.311 3.746 -23.405 1.00 95.44 130 CYS A O 1
ATOM 952 N N . SER A 1 131 ? 13.283 4.757 -23.628 1.00 93.50 131 SER A N 1
ATOM 953 C CA . SER A 1 131 ? 13.996 3.495 -23.830 1.00 93.50 131 SER A CA 1
ATOM 954 C C . SER A 1 131 ? 14.103 2.725 -22.512 1.00 93.50 131 SER A C 1
ATOM 956 O O . SER A 1 131 ? 14.457 3.309 -21.494 1.00 93.50 131 SER A O 1
ATOM 958 N N . SER A 1 132 ? 13.947 1.397 -22.532 1.00 89.44 132 SER A N 1
ATOM 959 C CA . SER A 1 132 ? 14.263 0.542 -21.369 1.00 89.44 132 SER A CA 1
ATOM 960 C C . SER A 1 132 ? 15.704 0.684 -20.855 1.00 89.44 132 SER A C 1
ATOM 962 O O . SER A 1 132 ? 15.993 0.315 -19.719 1.00 89.44 132 SER A O 1
ATOM 964 N N . ARG A 1 133 ? 16.619 1.231 -21.668 1.00 88.69 133 ARG A N 1
ATOM 965 C CA . ARG A 1 133 ? 18.001 1.545 -21.264 1.00 88.69 133 ARG A CA 1
ATOM 966 C C . ARG A 1 133 ? 18.139 2.877 -20.525 1.00 88.69 133 ARG A C 1
ATOM 968 O O . ARG A 1 133 ? 19.170 3.103 -19.901 1.00 88.69 133 ARG A O 1
ATOM 975 N N . ASP A 1 134 ? 17.136 3.744 -20.612 1.00 92.31 134 ASP A N 1
ATOM 976 C CA . ASP A 1 134 ? 17.128 5.090 -20.044 1.00 92.31 134 ASP A CA 1
ATOM 977 C C . ASP A 1 134 ? 15.787 5.378 -19.352 1.00 92.31 134 ASP A C 1
ATOM 979 O O . ASP A 1 134 ? 15.004 6.243 -19.746 1.00 92.31 134 ASP A O 1
ATOM 983 N N . ILE A 1 135 ? 15.526 4.606 -18.296 1.00 88.75 135 ILE A N 1
ATOM 984 C CA . ILE A 1 135 ? 14.302 4.687 -17.487 1.00 88.75 135 ILE A CA 1
ATOM 985 C C . ILE A 1 135 ? 14.124 6.069 -16.837 1.00 88.75 135 ILE A C 1
ATOM 987 O O . ILE A 1 135 ? 12.997 6.492 -16.592 1.00 88.75 135 ILE A O 1
ATOM 991 N N . ALA A 1 136 ? 15.207 6.817 -16.606 1.00 89.12 136 ALA A N 1
ATOM 992 C CA . ALA A 1 136 ? 15.129 8.171 -16.058 1.00 89.12 136 ALA A CA 1
ATOM 993 C C . ALA A 1 136 ? 14.356 9.127 -16.986 1.00 89.12 136 ALA A C 1
ATOM 995 O O . ALA A 1 136 ? 13.583 9.966 -16.517 1.00 89.12 136 ALA A O 1
ATOM 996 N N . SER A 1 137 ? 14.499 8.962 -18.304 1.00 93.38 137 SER A N 1
ATOM 997 C CA . SER A 1 137 ? 13.772 9.773 -19.285 1.00 93.38 137 SER A CA 1
ATOM 998 C C . SER A 1 137 ? 12.254 9.559 -19.224 1.00 93.38 137 SER A C 1
ATOM 1000 O O . SER A 1 137 ? 11.510 10.504 -19.475 1.00 93.38 137 SER A O 1
ATOM 1002 N N . CYS A 1 138 ? 11.766 8.386 -18.796 1.00 94.12 138 CYS A N 1
ATOM 1003 C CA . CYS A 1 138 ? 10.325 8.147 -18.621 1.00 94.12 138 CYS A CA 1
ATOM 1004 C C . CYS A 1 138 ? 9.702 9.105 -17.595 1.00 94.12 138 CYS A C 1
ATOM 1006 O O . CYS A 1 138 ? 8.568 9.544 -17.764 1.00 94.12 138 CYS A O 1
ATOM 1008 N N . ILE A 1 139 ? 10.448 9.470 -16.551 1.00 93.25 139 ILE A N 1
ATOM 1009 C CA . ILE A 1 139 ? 9.977 10.401 -15.518 1.00 93.25 139 ILE A CA 1
ATOM 1010 C C . ILE A 1 139 ? 9.974 11.847 -16.030 1.00 93.25 139 ILE A C 1
ATOM 1012 O O . ILE A 1 139 ? 9.150 12.658 -15.625 1.00 93.25 139 ILE A O 1
ATOM 1016 N N . THR A 1 140 ? 10.851 12.179 -16.976 1.00 90.38 140 THR A N 1
ATOM 1017 C CA . THR A 1 140 ? 10.919 13.536 -17.543 1.00 90.38 140 THR A CA 1
ATOM 1018 C C . THR A 1 140 ? 9.724 13.840 -18.451 1.00 90.38 140 THR A C 1
ATOM 1020 O O . THR A 1 140 ? 9.255 14.975 -18.494 1.00 90.38 140 THR A O 1
ATOM 1023 N N . PHE A 1 141 ? 9.221 12.831 -19.167 1.00 92.44 141 PHE A N 1
ATOM 1024 C CA . PHE A 1 141 ? 8.133 12.975 -20.144 1.00 92.44 141 PHE A CA 1
ATOM 1025 C C . PHE A 1 141 ? 6.785 12.440 -19.654 1.00 92.44 141 PHE A C 1
ATOM 1027 O O . PHE A 1 141 ? 5.865 12.276 -20.456 1.00 92.44 141 PHE A O 1
ATOM 1034 N N . GLY A 1 142 ? 6.675 12.118 -18.365 1.00 93.88 142 GLY A N 1
ATOM 1035 C CA . GLY A 1 142 ? 5.425 11.629 -17.803 1.00 93.88 142 GLY A CA 1
ATOM 1036 C C . GLY A 1 142 ? 4.379 12.717 -17.621 1.00 93.88 142 GLY A C 1
ATOM 1037 O O . GLY A 1 142 ? 4.630 13.912 -17.774 1.00 93.88 142 GLY A O 1
ATOM 1038 N N . THR A 1 143 ? 3.173 12.268 -17.314 1.00 95.31 143 THR A N 1
ATOM 1039 C CA . THR A 1 143 ? 1.995 13.108 -17.145 1.00 95.31 143 THR A CA 1
ATOM 1040 C C . THR A 1 143 ? 1.237 12.682 -15.905 1.00 95.31 143 THR A C 1
ATOM 1042 O O . THR A 1 143 ? 1.333 11.538 -15.476 1.00 95.31 143 THR A O 1
ATOM 1045 N N . TYR A 1 144 ? 0.472 13.591 -15.327 1.00 93.38 144 TYR A N 1
ATOM 1046 C CA . TYR A 1 144 ? -0.379 13.277 -14.193 1.00 93.38 144 TYR A CA 1
ATOM 1047 C C . TYR A 1 144 ? -1.745 12.802 -14.686 1.00 93.38 144 TYR A C 1
ATOM 1049 O O . TYR A 1 144 ? -2.372 13.455 -15.522 1.00 93.38 144 TYR A O 1
ATOM 1057 N N . CYS A 1 145 ? -2.192 11.655 -14.189 1.00 93.56 145 CYS A N 1
ATOM 1058 C CA . CYS A 1 145 ? -3.510 11.124 -14.483 1.00 93.56 145 CYS A CA 1
ATOM 1059 C C . CYS A 1 145 ? -4.586 11.909 -13.741 1.00 93.56 145 CYS A C 1
ATOM 1061 O O . CYS A 1 145 ? -4.402 12.361 -12.608 1.00 93.56 145 CYS A O 1
ATOM 1063 N N . SER A 1 146 ? -5.734 12.051 -14.394 1.00 90.44 146 SER A N 1
ATOM 1064 C CA . SER A 1 146 ? -6.899 12.689 -13.799 1.00 90.44 146 SER A CA 1
ATOM 1065 C C . SER A 1 146 ? -7.486 11.805 -12.700 1.00 90.44 146 SER A C 1
ATOM 1067 O O . SER A 1 146 ? -7.252 10.598 -12.632 1.00 90.44 146 SER A O 1
ATOM 1069 N N . LYS A 1 147 ? -8.314 12.398 -11.838 1.00 82.56 147 LYS A N 1
ATOM 1070 C CA . LYS A 1 147 ? -9.088 11.625 -10.865 1.00 82.56 147 LYS A CA 1
ATOM 1071 C C . LYS A 1 147 ? -9.954 10.579 -11.582 1.00 82.56 147 LYS A C 1
ATOM 1073 O O . LYS A 1 147 ? -10.643 10.909 -12.546 1.00 82.56 147 LYS A O 1
ATOM 1078 N N . GLY A 1 148 ? -9.956 9.345 -11.077 1.00 80.31 148 GLY A N 1
ATOM 1079 C CA . GLY A 1 148 ? -10.695 8.233 -11.686 1.00 80.31 148 GLY A CA 1
ATOM 1080 C C . GLY A 1 148 ? -9.956 7.557 -12.849 1.00 80.31 148 GLY A C 1
ATOM 1081 O O . GLY A 1 148 ? -10.565 6.818 -13.632 1.00 80.31 148 GLY A O 1
ATOM 1082 N N . GLU A 1 149 ? -8.661 7.838 -12.998 1.00 92.25 149 GLU A N 1
ATOM 1083 C CA . GLU A 1 149 ? -7.771 7.163 -13.933 1.00 92.25 149 GLU A CA 1
ATOM 1084 C C . GLU A 1 149 ? -6.676 6.386 -13.193 1.00 92.25 149 GLU A C 1
ATOM 1086 O O . GLU A 1 149 ? -6.250 6.749 -12.097 1.00 92.25 149 GLU A O 1
ATOM 1091 N N . PHE A 1 150 ? -6.180 5.337 -13.841 1.00 93.75 150 PHE A N 1
ATOM 1092 C CA . PHE A 1 150 ? -4.998 4.587 -13.441 1.00 93.75 150 PHE A CA 1
ATOM 1093 C C . PHE A 1 150 ? -3.934 4.677 -14.543 1.00 93.75 150 PHE A C 1
ATOM 1095 O O . PHE A 1 150 ? -4.233 4.995 -15.695 1.00 93.75 150 PHE A O 1
ATOM 1102 N N . CYS A 1 151 ? -2.685 4.382 -14.206 1.00 97.19 151 CYS A N 1
ATOM 1103 C CA . CYS A 1 151 ? -1.569 4.350 -15.138 1.00 97.19 151 CYS A CA 1
ATOM 1104 C C . CYS A 1 151 ? -1.298 2.915 -15.603 1.00 97.19 151 CYS A C 1
ATOM 1106 O O . CYS A 1 151 ? -0.847 2.069 -14.830 1.00 97.19 151 CYS A O 1
ATOM 1108 N N . GLU A 1 152 ? -1.543 2.640 -16.880 1.00 97.56 152 GLU A N 1
ATOM 1109 C CA . GLU A 1 152 ? -1.079 1.417 -17.531 1.00 97.56 152 GLU A CA 1
ATOM 1110 C C . GLU A 1 152 ? 0.378 1.604 -17.963 1.00 97.56 152 GLU A C 1
ATOM 1112 O O . GLU A 1 152 ? 0.672 2.491 -18.765 1.00 97.56 152 GLU A O 1
ATOM 1117 N N . VAL A 1 153 ? 1.280 0.763 -17.458 1.00 96.88 153 VAL A N 1
ATOM 1118 C CA . VAL A 1 153 ? 2.693 0.733 -17.847 1.00 96.88 153 VAL A CA 1
ATOM 1119 C C . VAL A 1 153 ? 2.913 -0.454 -18.772 1.00 96.88 153 VAL A C 1
ATOM 1121 O O . VAL A 1 153 ? 2.636 -1.595 -18.403 1.00 96.88 153 VAL A O 1
ATOM 1124 N N . GLY A 1 154 ? 3.434 -0.205 -19.968 1.00 95.50 154 GLY A N 1
ATOM 1125 C CA . GLY A 1 154 ? 3.680 -1.228 -20.979 1.00 95.50 154 GLY A CA 1
ATOM 1126 C C . GLY A 1 154 ? 5.075 -1.148 -21.584 1.00 95.50 154 GLY A C 1
ATOM 1127 O O . GLY A 1 154 ? 5.781 -0.145 -21.462 1.00 95.50 154 GLY A O 1
ATOM 1128 N N . VAL A 1 155 ? 5.462 -2.214 -22.286 1.00 92.94 155 VAL A N 1
ATOM 1129 C CA . VAL A 1 155 ? 6.683 -2.254 -23.102 1.00 92.94 155 VAL A CA 1
ATOM 1130 C C . VAL A 1 155 ? 6.312 -2.670 -24.522 1.00 92.94 155 VAL A C 1
ATOM 1132 O O . VAL A 1 155 ? 5.539 -3.607 -24.732 1.00 92.94 155 VAL A O 1
ATOM 1135 N N . ASN A 1 156 ? 6.817 -1.936 -25.512 1.00 91.00 156 ASN A N 1
ATOM 1136 C CA . ASN A 1 156 ? 6.570 -2.230 -26.924 1.00 91.00 156 ASN A CA 1
ATOM 1137 C C . ASN A 1 156 ? 7.679 -3.107 -27.541 1.00 91.00 156 ASN A C 1
ATOM 1139 O O . ASN A 1 156 ? 8.691 -3.410 -26.907 1.00 91.00 156 ASN A O 1
ATOM 1143 N N . SER A 1 157 ? 7.514 -3.490 -28.812 1.00 87.88 157 SER A N 1
ATOM 1144 C CA . SER A 1 157 ? 8.487 -4.316 -29.551 1.00 87.88 157 SER A CA 1
ATOM 1145 C C . SER A 1 157 ? 9.893 -3.717 -29.659 1.00 87.88 157 SER A C 1
ATOM 1147 O O . SER A 1 157 ? 10.857 -4.452 -29.855 1.00 87.88 157 SER A O 1
ATOM 1149 N N . SER A 1 158 ? 10.024 -2.394 -29.541 1.00 89.44 158 SER A N 1
ATOM 1150 C CA . SER A 1 158 ? 11.308 -1.682 -29.567 1.00 89.44 158 SER A CA 1
ATOM 1151 C C . SER A 1 158 ? 11.974 -1.619 -28.188 1.00 89.44 158 SER A C 1
ATOM 1153 O O . SER A 1 158 ? 12.968 -0.914 -28.020 1.00 89.44 158 SER A O 1
ATOM 1155 N N . LEU A 1 159 ? 11.427 -2.337 -27.198 1.00 88.88 159 LEU A N 1
ATOM 1156 C CA . LEU A 1 159 ? 11.815 -2.265 -25.790 1.00 88.88 159 LEU A CA 1
ATOM 1157 C C . LEU A 1 159 ? 11.695 -0.842 -25.220 1.00 88.88 159 LEU A C 1
ATOM 1159 O O . LEU A 1 159 ? 12.467 -0.466 -24.332 1.00 88.88 159 LEU A O 1
ATOM 1163 N N . ALA A 1 160 ? 10.769 -0.035 -25.743 1.00 93.62 160 ALA A N 1
ATOM 1164 C CA . ALA A 1 160 ? 10.432 1.250 -25.150 1.00 93.62 160 ALA A CA 1
ATOM 1165 C C . ALA A 1 160 ? 9.342 1.049 -24.092 1.00 93.62 160 ALA A C 1
ATOM 1167 O O . ALA A 1 160 ? 8.314 0.413 -24.349 1.00 93.62 160 ALA A O 1
ATOM 1168 N N . VAL A 1 161 ? 9.609 1.571 -22.899 1.00 94.75 161 VAL A N 1
ATOM 1169 C CA . VAL A 1 161 ? 8.670 1.639 -21.781 1.00 94.75 161 VAL A CA 1
ATOM 1170 C C . VAL A 1 161 ? 7.766 2.839 -22.020 1.00 94.75 161 VAL A C 1
ATOM 1172 O O . VAL A 1 161 ? 8.250 3.887 -22.433 1.00 94.75 161 VAL A O 1
ATOM 1175 N N . HIS A 1 162 ? 6.469 2.699 -21.780 1.00 96.31 162 HIS A N 1
ATOM 1176 C CA . HIS A 1 162 ? 5.515 3.802 -21.860 1.00 96.31 162 HIS A CA 1
ATOM 1177 C C . HIS A 1 162 ? 4.467 3.672 -20.760 1.00 96.31 162 HIS A C 1
ATOM 1179 O O . HIS A 1 162 ? 4.080 2.559 -20.402 1.00 96.31 162 HIS A O 1
ATOM 1185 N N . GLY A 1 163 ? 4.000 4.804 -20.244 1.00 96.75 163 GLY A N 1
ATOM 1186 C CA . GLY A 1 163 ? 2.810 4.893 -19.409 1.00 96.75 163 GLY A CA 1
ATOM 1187 C C . GLY A 1 163 ? 1.658 5.558 -20.159 1.00 96.75 163 GLY A C 1
ATOM 1188 O O . GLY A 1 163 ? 1.856 6.432 -21.004 1.00 96.75 163 GLY A O 1
ATOM 1189 N N . SER A 1 164 ? 0.429 5.145 -19.865 1.00 97.44 164 SER A N 1
ATOM 1190 C CA . SER A 1 164 ? -0.781 5.810 -20.343 1.00 97.44 164 SER A CA 1
ATOM 1191 C C . SER A 1 164 ? -1.824 5.865 -19.235 1.00 97.44 164 SER A C 1
ATOM 1193 O O . SER A 1 164 ? -2.205 4.832 -18.691 1.00 97.44 164 SER A O 1
ATOM 1195 N N . CYS A 1 165 ? -2.327 7.067 -18.950 1.00 97.62 165 CYS A N 1
ATOM 1196 C CA . CYS A 1 165 ? -3.501 7.242 -18.101 1.00 97.62 165 CYS A CA 1
ATOM 1197 C C . CYS A 1 165 ? -4.736 6.664 -18.801 1.00 97.62 165 CYS A C 1
ATOM 1199 O O . CYS A 1 165 ? -4.991 6.946 -19.978 1.00 97.62 165 CYS A O 1
ATOM 1201 N N . LYS A 1 166 ? -5.470 5.810 -18.093 1.00 96.69 166 LYS A N 1
ATOM 1202 C CA . LYS A 1 166 ? -6.671 5.114 -18.556 1.00 96.69 166 LYS A CA 1
ATOM 1203 C C . LYS A 1 166 ? -7.771 5.272 -17.523 1.00 96.69 166 LYS A C 1
ATOM 1205 O O . LYS A 1 166 ? -7.499 5.273 -16.332 1.00 96.69 166 LYS A O 1
ATOM 1210 N N . SER A 1 167 ? -9.025 5.306 -17.968 1.00 93.62 167 SER A N 1
ATOM 1211 C CA . SER A 1 167 ? -10.169 5.270 -17.052 1.00 93.62 167 SER A CA 1
ATOM 1212 C C . SER A 1 167 ? -10.138 4.018 -16.178 1.00 93.62 167 SER A C 1
ATOM 1214 O O . SER A 1 167 ? -9.969 2.910 -16.681 1.00 93.62 167 SER A O 1
ATOM 1216 N N . ASP A 1 168 ? -10.434 4.186 -14.895 1.00 85.19 168 ASP A N 1
ATOM 1217 C CA . ASP A 1 168 ? -10.574 3.121 -13.903 1.00 85.19 168 ASP A CA 1
ATOM 1218 C C . ASP A 1 168 ? -11.527 1.986 -14.288 1.00 85.19 168 ASP A C 1
ATOM 1220 O O . ASP A 1 168 ? -11.349 0.845 -13.860 1.00 85.19 168 ASP A O 1
ATOM 1224 N N . SER A 1 169 ? -12.518 2.270 -15.134 1.00 86.06 169 SER A N 1
ATOM 1225 C CA . SER A 1 169 ? -13.411 1.247 -15.688 1.00 86.06 169 SER A CA 1
ATOM 1226 C C . SER A 1 169 ? -12.666 0.165 -16.487 1.00 86.06 169 SER A C 1
ATOM 1228 O O . SER A 1 169 ? -13.148 -0.962 -16.602 1.00 86.06 169 SER A O 1
ATOM 1230 N N . LEU A 1 170 ? -11.471 0.482 -16.997 1.00 94.00 170 LEU A N 1
ATOM 1231 C CA . LEU A 1 170 ? -10.605 -0.430 -17.741 1.00 94.00 170 LEU A CA 1
ATOM 1232 C C . LEU A 1 170 ? -9.591 -1.163 -16.856 1.00 94.00 170 LEU A C 1
ATOM 1234 O O . LEU A 1 170 ? -8.883 -2.024 -17.372 1.00 94.00 170 LEU A O 1
ATOM 1238 N N . LEU A 1 171 ? -9.533 -0.890 -15.547 1.00 89.69 171 LEU A N 1
ATOM 1239 C CA . LEU A 1 171 ? -8.515 -1.461 -14.659 1.00 89.69 171 LEU A CA 1
ATOM 1240 C C . LEU A 1 171 ? -8.539 -2.996 -14.667 1.00 89.69 171 LEU A C 1
ATOM 1242 O O . LEU A 1 171 ? -7.504 -3.625 -14.854 1.00 89.69 171 LEU A O 1
ATOM 1246 N N . ARG A 1 172 ? -9.728 -3.608 -14.593 1.00 85.50 172 ARG A N 1
ATOM 1247 C CA . ARG A 1 172 ? -9.875 -5.075 -14.681 1.00 85.50 172 ARG A CA 1
ATOM 1248 C C . ARG A 1 172 ? -9.414 -5.646 -16.024 1.00 85.50 172 ARG A C 1
ATOM 1250 O O . ARG A 1 172 ? -8.883 -6.751 -16.072 1.00 85.50 172 ARG A O 1
ATOM 1257 N N . THR A 1 173 ? -9.630 -4.905 -17.112 1.00 94.06 173 THR A N 1
ATOM 1258 C CA . THR A 1 173 ? -9.152 -5.308 -18.444 1.00 94.06 173 THR A CA 1
ATOM 1259 C C . THR A 1 173 ? -7.631 -5.258 -18.473 1.00 94.06 173 THR A C 1
ATOM 1261 O O . THR A 1 173 ? -7.010 -6.235 -18.867 1.00 94.06 173 THR A O 1
ATOM 1264 N N . CYS A 1 174 ? -7.035 -4.184 -17.949 1.00 96.62 174 CYS A N 1
ATOM 1265 C CA . CYS A 1 174 ? -5.587 -4.073 -17.819 1.00 96.62 174 CYS A CA 1
ATOM 1266 C C . CYS A 1 174 ? -4.998 -5.214 -16.979 1.00 96.62 174 CYS A C 1
ATOM 1268 O O . CYS A 1 174 ? -4.021 -5.825 -17.391 1.00 96.62 174 CYS A O 1
ATOM 1270 N N . GLU A 1 175 ? -5.593 -5.559 -15.833 1.00 90.25 175 GLU A N 1
ATOM 1271 C CA . GLU A 1 175 ? -5.119 -6.671 -14.996 1.00 90.25 175 GLU A CA 1
ATOM 1272 C C . GLU A 1 175 ? -5.188 -8.026 -15.729 1.00 90.25 175 GLU A C 1
ATOM 1274 O O . GLU A 1 175 ? -4.267 -8.841 -15.629 1.00 90.25 175 GLU A O 1
ATOM 1279 N N . SER A 1 176 ? -6.239 -8.253 -16.524 1.00 89.69 176 SER A N 1
ATOM 1280 C CA . SER A 1 176 ? -6.347 -9.423 -17.408 1.00 89.69 176 SER A CA 1
ATOM 1281 C C . SER A 1 176 ? -5.293 -9.406 -18.524 1.00 89.69 176 SER A C 1
ATOM 1283 O O . SER A 1 176 ? -4.701 -10.440 -18.851 1.00 89.69 176 SER A O 1
ATOM 1285 N N . ASP A 1 177 ? -5.025 -8.236 -19.100 1.00 93.06 177 ASP A N 1
ATOM 1286 C CA . ASP A 1 177 ? -4.009 -8.055 -20.134 1.00 93.06 177 ASP A CA 1
ATOM 1287 C C . ASP A 1 177 ? -2.610 -8.264 -19.550 1.00 93.06 177 ASP A C 1
ATOM 1289 O O . ASP A 1 177 ? -1.805 -8.965 -20.144 1.00 93.06 177 ASP A O 1
ATOM 1293 N N . LYS A 1 178 ? -2.329 -7.787 -18.335 1.00 92.44 178 LYS A N 1
ATOM 1294 C CA . LYS A 1 178 ? -1.094 -8.076 -17.592 1.00 92.44 178 LYS A CA 1
ATOM 1295 C C . LYS A 1 178 ? -0.898 -9.576 -17.381 1.00 92.44 178 LYS A C 1
ATOM 1297 O O . LYS A 1 178 ? 0.219 -10.070 -17.515 1.00 92.44 178 LYS A O 1
ATOM 1302 N N . ALA A 1 179 ? -1.961 -10.317 -17.068 1.00 87.38 179 ALA A N 1
ATOM 1303 C CA . ALA A 1 179 ? -1.882 -11.765 -16.881 1.00 87.38 179 ALA A CA 1
ATOM 1304 C C . ALA A 1 179 ? -1.620 -12.527 -18.196 1.00 87.38 179 ALA A C 1
ATOM 1306 O O . ALA A 1 179 ? -0.897 -13.523 -18.192 1.00 87.38 179 ALA A O 1
ATOM 1307 N N . SER A 1 180 ? -2.184 -12.064 -19.316 1.00 88.81 180 SER A N 1
ATOM 1308 C CA . SER A 1 180 ? -2.092 -12.736 -20.625 1.00 88.81 180 SER A CA 1
ATOM 1309 C C . SER A 1 180 ? -0.933 -12.251 -21.510 1.00 88.81 180 SER A C 1
ATOM 1311 O O . SER A 1 180 ? -0.418 -13.015 -22.325 1.00 88.81 180 SER A O 1
ATOM 1313 N N . LEU A 1 181 ? -0.492 -11.008 -21.322 1.00 88.69 181 LEU A N 1
ATOM 1314 C CA . LEU A 1 181 ? 0.530 -10.283 -22.081 1.00 88.69 181 LEU A CA 1
ATOM 1315 C C . LEU A 1 181 ? 1.614 -9.730 -21.142 1.00 88.69 181 LEU A C 1
ATOM 1317 O O . LEU A 1 181 ? 2.020 -8.575 -21.262 1.00 88.69 181 LEU A O 1
ATOM 1321 N N . ASN A 1 182 ? 2.078 -10.536 -20.187 1.00 85.25 182 ASN A N 1
ATOM 1322 C CA . ASN A 1 182 ? 3.060 -10.109 -19.191 1.00 85.25 182 ASN A CA 1
ATOM 1323 C C . ASN A 1 182 ? 4.440 -9.812 -19.818 1.00 85.25 182 ASN A C 1
ATOM 1325 O O . ASN A 1 182 ? 4.969 -10.614 -20.592 1.00 85.25 182 ASN A O 1
ATOM 1329 N N . CYS A 1 183 ? 5.069 -8.701 -19.428 1.00 84.62 183 CYS A N 1
ATOM 1330 C CA . CYS A 1 183 ? 6.415 -8.323 -19.869 1.00 84.62 183 CYS A CA 1
ATOM 1331 C C . CYS A 1 183 ? 7.577 -9.145 -19.252 1.00 84.62 183 CYS A C 1
ATOM 1333 O O . CYS A 1 183 ? 8.727 -8.920 -19.621 1.00 84.62 183 CYS A O 1
ATOM 1335 N N . LEU A 1 184 ? 7.322 -10.099 -18.344 1.00 70.19 184 LEU A N 1
ATOM 1336 C CA . LEU A 1 184 ? 8.351 -10.849 -17.591 1.00 70.19 184 LEU A CA 1
ATOM 1337 C C . LEU A 1 184 ? 9.203 -11.860 -18.387 1.00 70.19 184 LEU A C 1
ATOM 1339 O O . LEU A 1 184 ? 10.140 -12.428 -17.824 1.00 70.19 184 LEU A O 1
ATOM 1343 N N . TYR A 1 185 ? 8.916 -12.128 -19.662 1.00 56.72 185 TYR A N 1
ATOM 1344 C CA . TYR A 1 185 ? 9.685 -13.126 -20.411 1.00 56.72 185 TYR A CA 1
ATOM 1345 C C . TYR A 1 185 ? 10.996 -12.537 -20.958 1.00 56.72 185 TYR A C 1
ATOM 1347 O O . TYR A 1 185 ? 10.935 -11.643 -21.804 1.00 56.72 185 TYR A O 1
ATOM 1355 N N . PRO A 1 186 ? 12.185 -13.035 -20.544 1.00 47.22 186 PRO A N 1
ATOM 1356 C CA . PRO A 1 186 ? 13.429 -12.688 -21.217 1.00 47.22 186 PRO A CA 1
ATOM 1357 C C . PRO A 1 186 ? 13.317 -13.104 -22.680 1.00 47.22 186 PRO A C 1
ATOM 1359 O O . PRO A 1 186 ? 12.781 -14.174 -22.975 1.00 47.22 186 PRO A O 1
ATOM 1362 N N . VAL A 1 187 ? 13.813 -12.241 -23.568 1.00 46.22 187 VAL A N 1
ATOM 1363 C CA . VAL A 1 187 ? 13.764 -12.359 -25.030 1.00 46.22 187 VAL A CA 1
ATOM 1364 C C . VAL A 1 187 ? 14.358 -13.695 -25.499 1.00 46.22 187 VAL A C 1
ATOM 1366 O O . VAL A 1 187 ? 15.514 -13.788 -25.902 1.00 46.22 187 VAL A O 1
ATOM 1369 N N . GLY A 1 188 ? 13.578 -14.769 -25.430 1.00 47.59 188 GLY A N 1
ATOM 1370 C CA . GLY A 1 188 ? 13.832 -15.977 -26.195 1.00 47.59 188 GLY A CA 1
ATOM 1371 C C . GLY A 1 188 ? 13.613 -15.665 -27.672 1.00 47.59 188 GLY A C 1
ATOM 1372 O O . GLY A 1 188 ? 12.896 -14.725 -28.015 1.00 47.59 188 GLY A O 1
ATOM 1373 N N . ASN A 1 189 ? 14.190 -16.474 -28.558 1.00 52.59 189 ASN A N 1
ATOM 1374 C CA . ASN A 1 189 ? 14.159 -16.307 -30.021 1.00 52.59 189 ASN A CA 1
ATOM 1375 C C . ASN A 1 189 ? 12.752 -16.203 -30.670 1.00 52.59 189 ASN A C 1
ATOM 1377 O O . ASN A 1 189 ? 12.660 -16.094 -31.888 1.00 52.59 189 ASN A O 1
ATOM 1381 N N . ASN A 1 190 ? 11.668 -16.212 -29.887 1.00 57.25 190 ASN A N 1
ATOM 1382 C CA . ASN A 1 190 ? 10.279 -16.126 -30.335 1.00 57.25 190 ASN A CA 1
ATOM 1383 C C . ASN A 1 190 ? 9.676 -14.710 -30.262 1.00 57.25 190 ASN A C 1
ATOM 1385 O O . ASN A 1 190 ? 8.464 -14.583 -30.384 1.00 57.25 190 ASN A O 1
ATOM 1389 N N . GLY A 1 191 ? 10.502 -13.668 -30.107 1.00 61.69 191 GLY A N 1
ATOM 1390 C CA . GLY A 1 191 ? 10.083 -12.264 -30.188 1.00 61.69 191 GLY A CA 1
ATOM 1391 C C . GLY A 1 191 ? 9.192 -11.807 -29.025 1.00 61.69 191 GLY A C 1
ATOM 1392 O O . GLY A 1 191 ? 8.380 -12.558 -28.494 1.00 61.69 191 GLY A O 1
ATOM 1393 N N . HIS A 1 192 ? 9.332 -10.548 -28.607 1.00 66.81 192 HIS A N 1
ATOM 1394 C CA . HIS A 1 192 ? 8.331 -9.952 -27.723 1.00 66.81 192 HIS A CA 1
ATOM 1395 C C . HIS A 1 192 ? 7.021 -9.760 -28.497 1.00 66.81 192 HIS A C 1
ATOM 1397 O O . HIS A 1 192 ? 7.072 -9.387 -29.677 1.00 66.81 192 HIS A O 1
ATOM 1403 N N . PRO A 1 193 ? 5.849 -9.964 -27.863 1.00 74.94 193 PRO A N 1
ATOM 1404 C CA . PRO A 1 193 ? 4.603 -9.493 -28.449 1.00 74.94 193 PRO A CA 1
ATOM 1405 C C . PRO A 1 193 ? 4.739 -7.996 -28.745 1.00 74.94 193 PRO A C 1
ATOM 1407 O O . PRO A 1 193 ? 5.440 -7.274 -28.035 1.00 74.94 193 PRO A O 1
ATOM 1410 N N . ALA A 1 194 ? 4.071 -7.523 -29.801 1.00 82.19 194 ALA A N 1
ATOM 1411 C CA . ALA A 1 194 ? 4.177 -6.128 -30.244 1.00 82.19 194 ALA A CA 1
ATOM 1412 C C . ALA A 1 194 ? 3.896 -5.113 -29.114 1.00 82.19 194 ALA A C 1
ATOM 1414 O O . ALA A 1 194 ? 4.405 -3.991 -29.140 1.00 82.19 194 ALA A O 1
ATOM 1415 N N . ARG A 1 195 ? 3.120 -5.538 -28.111 1.00 85.25 195 ARG A N 1
ATOM 1416 C CA . ARG A 1 195 ? 2.836 -4.833 -26.867 1.00 85.25 195 ARG A CA 1
ATOM 1417 C C . ARG A 1 195 ? 2.693 -5.850 -25.735 1.00 85.25 195 ARG A C 1
ATOM 1419 O O . ARG A 1 195 ? 2.017 -6.862 -25.913 1.00 85.25 195 ARG A O 1
ATOM 1426 N N . CYS A 1 196 ? 3.304 -5.569 -24.593 1.00 92.75 196 CYS A N 1
ATOM 1427 C CA . CYS A 1 196 ? 3.051 -6.262 -23.333 1.00 92.75 196 CYS A CA 1
ATOM 1428 C C . CYS A 1 196 ? 2.657 -5.243 -22.257 1.00 92.75 196 CYS A C 1
ATOM 1430 O O . CYS A 1 196 ? 3.042 -4.071 -22.336 1.00 92.75 196 CYS A O 1
ATOM 1432 N N . VAL A 1 197 ? 1.886 -5.693 -21.269 1.00 95.56 197 VAL A N 1
ATOM 1433 C CA . VAL A 1 197 ? 1.507 -4.900 -20.096 1.00 95.56 197 VAL A CA 1
ATOM 1434 C C . VAL A 1 197 ? 2.433 -5.294 -18.953 1.00 95.56 197 VAL A C 1
ATOM 1436 O O . VAL A 1 197 ? 2.523 -6.462 -18.570 1.00 95.56 197 VAL A O 1
ATOM 1439 N N . TRP A 1 198 ? 3.165 -4.310 -18.441 1.00 92.88 198 TRP A N 1
ATOM 1440 C CA . TRP A 1 198 ? 4.083 -4.483 -17.326 1.00 92.88 198 TRP A CA 1
ATOM 1441 C C . TRP A 1 198 ? 3.328 -4.349 -16.004 1.00 92.88 198 TRP A C 1
ATOM 1443 O O . TRP A 1 198 ? 3.408 -5.248 -15.165 1.00 92.88 198 TRP A O 1
ATOM 1453 N N . ASP A 1 199 ? 2.542 -3.280 -15.836 1.00 95.25 199 ASP A N 1
ATOM 1454 C CA . ASP A 1 199 ? 1.694 -3.100 -14.658 1.00 95.25 199 ASP A CA 1
ATOM 1455 C C . ASP A 1 199 ? 0.487 -2.176 -14.887 1.00 95.25 199 ASP A C 1
ATOM 1457 O O . ASP A 1 199 ? 0.440 -1.413 -15.850 1.00 95.25 199 ASP A O 1
ATOM 1461 N N . CYS A 1 200 ? -0.480 -2.245 -13.973 1.00 96.19 200 CYS A N 1
ATOM 1462 C CA . CYS A 1 200 ? -1.704 -1.450 -13.937 1.00 96.19 200 CYS A CA 1
ATOM 1463 C C . CYS A 1 200 ? -1.748 -0.703 -12.600 1.00 96.19 200 CYS A C 1
ATOM 1465 O O . CYS A 1 200 ? -2.319 -1.175 -11.617 1.00 96.19 200 CYS A O 1
ATOM 1467 N N . CYS A 1 201 ? -1.085 0.447 -12.536 1.00 93.75 201 CYS A N 1
ATOM 1468 C CA . CYS A 1 201 ? -0.869 1.167 -11.292 1.00 93.75 201 CYS A CA 1
ATOM 1469 C C . CYS A 1 201 ? -1.993 2.160 -11.019 1.00 93.75 201 CYS A C 1
ATOM 1471 O O . CYS A 1 201 ? -2.221 3.062 -11.811 1.00 93.75 201 CYS A O 1
ATOM 1473 N N . ALA A 1 202 ? -2.654 2.038 -9.869 1.00 89.75 202 ALA A N 1
ATOM 1474 C CA . ALA A 1 202 ? -3.618 3.030 -9.379 1.00 89.75 202 ALA A CA 1
ATOM 1475 C C . ALA A 1 202 ? -3.012 3.991 -8.337 1.00 89.75 202 ALA A C 1
ATOM 1477 O O . ALA A 1 202 ? -3.708 4.861 -7.825 1.00 89.75 202 ALA A O 1
ATOM 1478 N N . THR A 1 203 ? -1.737 3.803 -7.976 1.00 85.25 203 THR A N 1
ATOM 1479 C CA . THR A 1 203 ? -1.034 4.571 -6.937 1.00 85.25 203 THR A CA 1
ATOM 1480 C C . THR A 1 203 ? 0.434 4.781 -7.313 1.00 85.25 203 THR A C 1
ATOM 1482 O O . THR A 1 203 ? 1.027 3.938 -7.992 1.00 85.25 203 THR A O 1
ATOM 1485 N N . ASP A 1 204 ? 1.047 5.863 -6.822 1.00 83.12 204 ASP A N 1
ATOM 1486 C CA . ASP A 1 204 ? 2.482 6.130 -7.020 1.00 83.12 204 ASP A CA 1
ATOM 1487 C C . ASP A 1 204 ? 3.363 5.032 -6.400 1.00 83.12 204 ASP A C 1
ATOM 1489 O O . ASP A 1 204 ? 4.434 4.724 -6.915 1.00 83.12 204 ASP A O 1
ATOM 1493 N N . ALA A 1 205 ? 2.896 4.381 -5.326 1.00 77.25 205 ALA A N 1
ATOM 1494 C CA . ALA A 1 205 ? 3.609 3.270 -4.697 1.00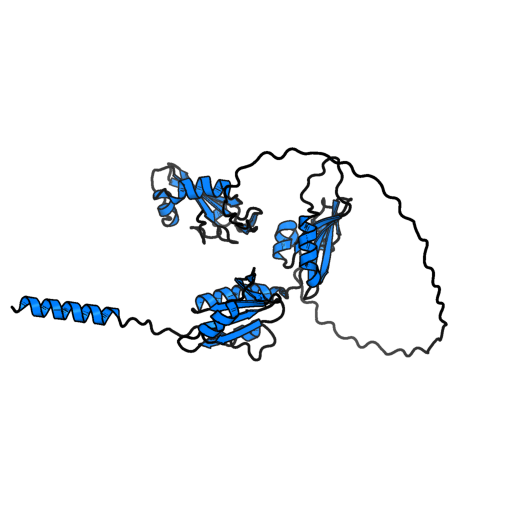 77.25 205 ALA A CA 1
ATOM 1495 C C . ALA A 1 205 ? 3.839 2.113 -5.683 1.00 77.25 205 ALA A C 1
ATOM 1497 O O . ALA A 1 205 ? 4.948 1.584 -5.765 1.00 77.25 205 ALA A O 1
ATOM 1498 N N . CYS A 1 206 ? 2.829 1.771 -6.492 1.00 85.44 206 CYS A N 1
ATOM 1499 C CA . CYS A 1 206 ? 2.970 0.764 -7.545 1.00 85.44 206 CYS A CA 1
ATOM 1500 C C . CYS A 1 206 ? 4.096 1.127 -8.525 1.00 85.44 206 CYS A C 1
ATOM 1502 O O . CYS A 1 206 ? 4.921 0.283 -8.870 1.00 85.44 206 CYS A O 1
ATOM 1504 N N . LEU A 1 207 ? 4.191 2.401 -8.913 1.00 89.31 207 LEU A N 1
ATOM 1505 C CA . LEU A 1 207 ? 5.211 2.884 -9.844 1.00 89.31 207 LEU A CA 1
ATOM 1506 C C . LEU A 1 207 ? 6.599 2.960 -9.206 1.00 89.31 207 LEU A C 1
ATOM 1508 O O . LEU A 1 207 ? 7.588 2.632 -9.863 1.00 89.31 207 LEU A O 1
ATOM 1512 N N . LEU A 1 208 ? 6.692 3.273 -7.913 1.00 80.81 208 LEU A N 1
ATOM 1513 C CA . LEU A 1 208 ? 7.947 3.229 -7.163 1.00 80.81 208 LEU A CA 1
ATOM 1514 C C . LEU A 1 208 ? 8.620 1.848 -7.260 1.00 80.81 208 LEU A C 1
ATOM 1516 O O . LEU A 1 208 ? 9.843 1.767 -7.370 1.00 80.81 208 LEU A O 1
ATOM 1520 N N . GLY A 1 209 ? 7.837 0.763 -7.294 1.00 74.69 209 GLY A N 1
ATOM 1521 C CA . GLY A 1 209 ? 8.355 -0.599 -7.474 1.00 74.69 209 GLY A CA 1
ATOM 1522 C C . GLY A 1 209 ? 9.055 -0.833 -8.822 1.00 74.69 209 GLY A C 1
ATOM 1523 O O . GLY A 1 209 ? 9.988 -1.633 -8.891 1.00 74.69 209 GLY A O 1
ATOM 1524 N N . HIS A 1 210 ? 8.651 -0.113 -9.875 1.00 82.12 210 HIS A N 1
ATOM 1525 C CA . HIS A 1 210 ? 9.190 -0.259 -11.237 1.00 82.12 210 HIS A CA 1
ATOM 1526 C C . HIS A 1 210 ? 10.304 0.736 -11.552 1.00 82.12 210 HIS A C 1
ATOM 1528 O O . HIS A 1 210 ? 11.294 0.385 -12.193 1.00 82.12 210 HIS A O 1
ATOM 1534 N N . PHE A 1 211 ? 10.155 1.978 -11.094 1.00 85.75 211 PHE A N 1
ATOM 1535 C CA . PHE A 1 211 ? 11.060 3.082 -11.423 1.00 85.75 211 PHE A CA 1
ATOM 1536 C C . PHE A 1 211 ? 12.101 3.349 -10.322 1.00 85.75 211 PHE A C 1
ATOM 1538 O O . PHE A 1 211 ? 13.111 4.010 -10.576 1.00 85.75 211 PHE A O 1
ATOM 1545 N N . GLY A 1 212 ? 11.921 2.778 -9.124 1.00 81.12 212 GLY A N 1
ATOM 1546 C CA . GLY A 1 212 ? 12.900 2.765 -8.036 1.00 81.12 212 GLY A CA 1
ATOM 1547 C C . GLY A 1 212 ? 13.487 4.144 -7.734 1.00 81.12 212 GLY A C 1
ATOM 1548 O O . GLY A 1 212 ? 12.765 5.128 -7.615 1.00 81.12 212 GLY A O 1
ATOM 1549 N N . LYS A 1 213 ? 14.823 4.224 -7.682 1.00 77.75 213 LYS A N 1
ATOM 1550 C CA . LYS A 1 213 ? 15.587 5.456 -7.391 1.00 77.75 213 LYS A CA 1
ATOM 1551 C C . LYS A 1 213 ? 15.323 6.634 -8.341 1.00 77.75 213 LYS A C 1
ATOM 1553 O O . LYS A 1 213 ? 15.733 7.750 -8.050 1.00 77.75 213 LYS A O 1
ATOM 1558 N N . TYR A 1 214 ? 14.728 6.393 -9.511 1.00 83.88 214 TYR A N 1
ATOM 1559 C CA . TYR A 1 214 ? 14.388 7.463 -10.453 1.00 83.88 214 TYR A CA 1
ATOM 1560 C C . TYR A 1 214 ? 13.066 8.144 -10.089 1.00 83.88 214 TYR A C 1
ATOM 1562 O O . TYR A 1 214 ? 12.753 9.195 -10.633 1.00 83.88 214 TYR A O 1
ATOM 1570 N N . TRP A 1 215 ? 12.302 7.573 -9.159 1.00 82.38 215 TRP A N 1
ATOM 1571 C CA . TRP A 1 215 ? 11.060 8.164 -8.685 1.00 82.38 215 TRP A CA 1
ATOM 1572 C C . TRP A 1 215 ? 11.290 9.382 -7.778 1.00 82.38 215 TRP A C 1
ATOM 1574 O O . TRP A 1 215 ? 10.481 10.302 -7.770 1.00 82.38 215 TRP A O 1
ATOM 1584 N N . ASP A 1 216 ? 12.436 9.454 -7.092 1.00 73.94 216 ASP A N 1
ATOM 1585 C CA . ASP A 1 216 ? 12.779 10.575 -6.199 1.00 73.94 216 ASP A CA 1
ATOM 1586 C C . ASP A 1 216 ? 12.943 11.920 -6.937 1.00 73.94 216 ASP A C 1
ATOM 1588 O O . ASP A 1 216 ? 12.958 12.981 -6.315 1.00 73.94 216 ASP A O 1
ATOM 1592 N N . VAL A 1 217 ? 13.073 11.884 -8.269 1.00 78.50 217 VAL A N 1
ATOM 1593 C CA . VAL A 1 217 ? 13.145 13.066 -9.145 1.00 78.50 217 VAL A CA 1
ATOM 1594 C C . VAL A 1 217 ? 11.833 13.367 -9.866 1.00 78.50 217 VAL A C 1
ATOM 1596 O O . VAL A 1 217 ? 11.807 14.292 -10.680 1.00 78.50 217 VAL A O 1
ATOM 1599 N N . VAL A 1 218 ? 10.740 12.648 -9.569 1.00 73.75 218 VAL A N 1
ATOM 1600 C CA . VAL A 1 218 ? 9.406 13.074 -10.012 1.00 73.75 218 VAL A CA 1
ATOM 1601 C C . VAL A 1 218 ? 9.210 14.498 -9.492 1.00 73.75 218 VAL A C 1
ATOM 1603 O O . VAL A 1 218 ? 9.340 14.714 -8.284 1.00 73.75 218 VAL A O 1
ATOM 1606 N N . PRO A 1 219 ? 8.963 15.488 -10.369 1.00 70.06 219 PRO A N 1
ATOM 1607 C CA . PRO A 1 219 ? 8.819 16.864 -9.938 1.00 70.06 219 PRO A CA 1
ATOM 1608 C C . PRO A 1 219 ? 7.723 16.935 -8.879 1.00 70.06 219 PRO A C 1
ATOM 1610 O O . PRO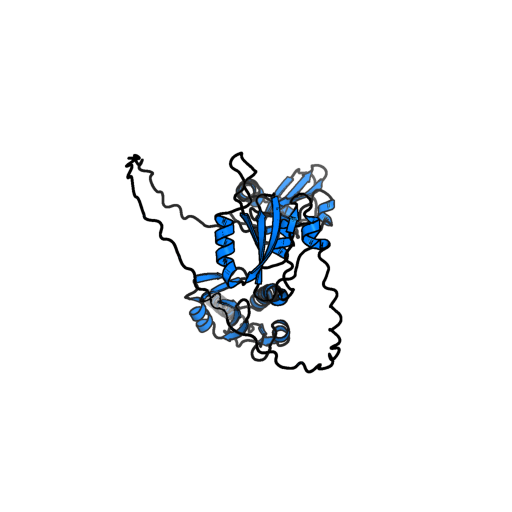 A 1 219 ? 6.548 16.767 -9.195 1.00 70.06 219 PRO A O 1
ATOM 1613 N N . SER A 1 220 ? 8.088 17.173 -7.614 1.00 61.53 220 SER A N 1
ATOM 1614 C CA . SER A 1 220 ? 7.098 17.507 -6.595 1.00 61.53 220 SER A CA 1
ATOM 1615 C C . SER A 1 220 ? 6.267 18.639 -7.166 1.00 61.53 220 SER A C 1
ATOM 1617 O O . SER A 1 220 ? 6.850 19.636 -7.606 1.00 61.53 220 SER A O 1
ATOM 1619 N N . ARG A 1 221 ? 4.938 18.480 -7.199 1.00 64.12 221 ARG A N 1
ATOM 1620 C CA . ARG A 1 221 ? 4.023 19.538 -7.629 1.00 64.12 221 ARG A CA 1
ATOM 1621 C C . ARG A 1 221 ? 4.371 20.798 -6.850 1.00 64.12 221 ARG A C 1
ATOM 1623 O O . ARG A 1 221 ? 3.953 20.989 -5.712 1.00 64.12 221 ARG A O 1
ATOM 1630 N N . THR A 1 222 ? 5.147 21.675 -7.472 1.00 49.16 222 THR A N 1
ATOM 1631 C CA . THR A 1 222 ? 5.130 23.078 -7.119 1.00 49.16 222 THR A CA 1
ATOM 1632 C C . THR A 1 222 ? 3.717 23.466 -7.478 1.00 49.16 222 THR A C 1
ATOM 1634 O O . THR A 1 222 ? 3.322 23.328 -8.635 1.00 49.16 222 THR A O 1
ATOM 1637 N N . SER A 1 223 ? 2.916 23.789 -6.462 1.00 43.78 223 SER A N 1
ATOM 1638 C CA . SER A 1 223 ? 1.573 24.312 -6.652 1.00 43.78 223 SER A CA 1
ATOM 1639 C C . SER A 1 223 ? 1.652 25.324 -7.784 1.00 43.78 223 SER A C 1
ATOM 1641 O O . SER A 1 223 ? 2.324 26.350 -7.657 1.00 43.78 223 SER A O 1
ATOM 1643 N N . PHE A 1 224 ? 1.069 24.984 -8.938 1.00 41.12 224 PHE A N 1
ATOM 1644 C CA . PHE A 1 224 ? 1.021 25.927 -10.039 1.00 41.12 224 PHE A CA 1
ATOM 1645 C C . PHE A 1 224 ? 0.390 27.192 -9.454 1.00 41.12 224 PHE A C 1
ATOM 1647 O O . PHE A 1 224 ? -0.673 27.083 -8.828 1.00 41.12 224 PHE A O 1
ATOM 1654 N N . PRO A 1 225 ? 1.048 28.365 -9.546 1.00 38.06 225 PRO A N 1
ATOM 1655 C CA . PRO A 1 225 ? 0.431 29.591 -9.078 1.00 38.06 225 PRO A CA 1
ATOM 1656 C C . PRO A 1 225 ? -0.942 29.675 -9.751 1.00 38.06 225 PRO A C 1
ATOM 1658 O O . PRO A 1 225 ? -1.027 29.397 -10.954 1.00 38.06 225 PRO A O 1
ATOM 1661 N N . PRO A 1 226 ? -2.016 29.947 -8.985 1.00 38.84 226 PRO A N 1
ATOM 1662 C CA . PRO A 1 226 ? -3.377 29.914 -9.500 1.00 38.84 226 PRO A CA 1
ATOM 1663 C C . PRO A 1 226 ? -3.410 30.720 -10.788 1.00 38.84 226 PRO A C 1
ATOM 1665 O O . PRO A 1 226 ? -2.961 31.867 -10.795 1.00 38.84 226 PRO A O 1
ATOM 1668 N N . ALA A 1 227 ? -3.856 30.090 -11.877 1.00 40.84 227 ALA A N 1
ATOM 1669 C CA . ALA A 1 227 ? -3.874 30.714 -13.186 1.00 40.84 227 ALA A CA 1
ATOM 1670 C C . ALA A 1 227 ? -4.582 32.067 -13.067 1.00 40.84 227 ALA A C 1
ATOM 1672 O O . ALA A 1 227 ? -5.790 32.132 -12.830 1.00 40.84 227 ALA A O 1
ATOM 1673 N N . THR A 1 228 ? -3.818 33.155 -13.175 1.00 40.38 228 THR A N 1
ATOM 1674 C CA . THR A 1 228 ? -4.368 34.502 -13.201 1.00 40.38 228 THR A CA 1
ATOM 1675 C C . THR A 1 228 ? -5.209 34.584 -14.463 1.00 40.38 228 THR A C 1
ATOM 1677 O O . THR A 1 228 ? -4.673 34.684 -15.569 1.00 40.38 228 THR A O 1
ATOM 1680 N N . SER A 1 229 ? -6.527 34.461 -14.295 1.00 40.81 229 SER A N 1
ATOM 1681 C CA . SER A 1 229 ? -7.515 34.614 -15.356 1.00 40.81 229 SER A CA 1
ATOM 1682 C C . SER A 1 229 ? -7.292 35.964 -16.028 1.00 40.81 229 SER A C 1
ATOM 1684 O O . SER A 1 229 ? -7.674 37.017 -15.519 1.00 40.81 229 SER A O 1
ATOM 1686 N N . THR A 1 230 ? -6.590 35.933 -17.155 1.00 41.16 230 THR A N 1
ATOM 1687 C CA . THR A 1 230 ? -6.421 37.091 -18.015 1.00 41.16 230 THR A CA 1
ATOM 1688 C C . THR A 1 230 ? -7.608 37.043 -18.956 1.00 41.16 230 THR A C 1
ATOM 1690 O O . THR A 1 230 ? -7.685 36.164 -19.813 1.00 41.16 230 THR A O 1
ATOM 1693 N N . GLN A 1 231 ? -8.578 37.933 -18.735 1.00 40.22 231 GLN A N 1
ATOM 1694 C CA . GLN A 1 231 ? -9.724 38.099 -19.622 1.00 40.22 231 GLN A CA 1
ATOM 1695 C C . GLN A 1 231 ? -9.229 38.279 -21.061 1.00 40.22 231 GLN A C 1
ATOM 1697 O O . GLN A 1 231 ? -8.565 39.263 -21.389 1.00 40.22 231 GLN A O 1
ATOM 1702 N N . GLN A 1 232 ? -9.549 37.309 -21.914 1.00 42.62 232 GLN A N 1
ATOM 1703 C CA . GLN A 1 232 ? -9.330 37.403 -23.348 1.00 42.62 232 GLN A CA 1
ATOM 1704 C C . GLN A 1 232 ? -10.319 38.431 -23.933 1.00 42.62 232 GLN A C 1
ATOM 1706 O O . GLN A 1 232 ? -11.511 38.368 -23.615 1.00 42.62 232 GLN A O 1
ATOM 1711 N N . PRO A 1 233 ? -9.879 39.373 -24.788 1.00 44.25 233 PRO A N 1
ATOM 1712 C CA . PRO A 1 233 ? -10.794 40.263 -25.485 1.00 44.25 233 PRO A CA 1
ATOM 1713 C C . PRO A 1 233 ? -11.669 39.449 -26.445 1.00 44.25 233 PRO A C 1
ATOM 1715 O O . PRO A 1 233 ? -11.160 38.674 -27.254 1.00 44.25 233 PRO A O 1
ATOM 1718 N N . SER A 1 234 ? -12.987 39.641 -26.364 1.00 37.22 234 SER A N 1
ATOM 1719 C CA . SER A 1 234 ? -13.933 39.138 -27.364 1.00 37.22 234 SER A CA 1
ATOM 1720 C C . SER A 1 234 ? -13.644 39.777 -28.720 1.00 37.22 234 SER A C 1
ATOM 1722 O O . SER A 1 234 ? -13.889 40.967 -28.910 1.00 37.22 234 SER A O 1
ATOM 1724 N N . THR A 1 235 ? -13.162 38.985 -29.673 1.00 43.81 235 THR A N 1
ATOM 1725 C CA . THR A 1 235 ? -13.197 39.323 -31.096 1.00 43.81 235 THR A CA 1
ATOM 1726 C C . THR A 1 235 ? -14.357 38.589 -31.758 1.00 43.81 235 THR A C 1
ATOM 1728 O O . THR A 1 235 ? -14.364 37.369 -31.909 1.00 43.81 235 THR A O 1
ATOM 1731 N N . THR A 1 236 ? -15.364 39.370 -32.138 1.00 47.00 236 THR A N 1
ATOM 1732 C CA . THR A 1 236 ? -16.473 38.973 -33.004 1.00 47.00 236 THR A CA 1
ATOM 1733 C C . THR A 1 236 ? -15.932 38.567 -34.374 1.00 47.00 236 THR A C 1
ATOM 1735 O O . THR A 1 236 ? -15.335 39.395 -35.060 1.00 47.00 236 THR A O 1
ATOM 1738 N N . HIS A 1 237 ? -16.175 37.324 -34.792 1.00 43.66 237 HIS A N 1
ATOM 1739 C CA . HIS A 1 237 ? -15.995 36.892 -36.178 1.00 43.66 237 HIS A CA 1
ATOM 1740 C C . HIS A 1 237 ? -17.329 36.445 -36.784 1.00 43.66 237 HIS A C 1
ATOM 1742 O O . HIS A 1 237 ? -18.104 35.716 -36.165 1.00 43.66 237 HIS A O 1
ATOM 1748 N N . GLU A 1 238 ? -17.574 36.951 -37.994 1.00 44.69 238 GLU A N 1
ATOM 1749 C CA . GLU A 1 238 ? -18.713 36.688 -38.874 1.00 44.69 238 GLU A CA 1
ATOM 1750 C C . GLU A 1 238 ? -18.901 35.203 -39.236 1.00 44.69 238 GLU A C 1
ATOM 1752 O O . GLU A 1 238 ? -17.935 34.434 -39.266 1.00 44.69 238 GLU A O 1
ATOM 1757 N N . PRO A 1 239 ? -20.135 34.799 -39.594 1.00 48.44 239 PRO A N 1
ATOM 1758 C CA . PRO A 1 239 ? -20.444 33.436 -39.993 1.00 48.44 239 PRO A CA 1
ATOM 1759 C C . PRO A 1 239 ? -20.061 33.192 -41.459 1.00 48.44 239 PRO A C 1
ATOM 1761 O O . PRO A 1 239 ? -20.740 33.649 -42.377 1.00 48.44 239 PRO A O 1
ATOM 1764 N N . VAL A 1 240 ? -19.014 32.398 -41.696 1.00 47.72 240 VAL A N 1
ATOM 1765 C CA . VAL A 1 240 ? -18.752 31.820 -43.022 1.00 47.72 240 VAL A CA 1
ATOM 1766 C C . VAL A 1 240 ? -19.440 30.463 -43.113 1.00 47.72 240 VAL A C 1
ATOM 1768 O O . VAL A 1 240 ? -19.047 29.479 -42.491 1.00 47.72 240 VAL A O 1
ATOM 1771 N N . THR A 1 241 ? -20.504 30.436 -43.908 1.00 47.44 241 THR A N 1
ATOM 1772 C CA . THR A 1 241 ? -21.195 29.235 -44.375 1.00 47.44 241 THR A CA 1
ATOM 1773 C C . THR A 1 241 ? -20.280 28.455 -45.317 1.00 47.44 241 THR A C 1
ATOM 1775 O O . THR A 1 241 ? -19.798 29.022 -46.296 1.00 47.44 241 THR A O 1
ATOM 1778 N N . SER A 1 242 ? -20.062 27.158 -45.085 1.00 44.12 242 SER A N 1
ATOM 1779 C CA . SER A 1 242 ? -19.533 26.257 -46.119 1.00 44.12 242 SER A CA 1
ATOM 1780 C C . SER A 1 242 ? -19.986 24.808 -45.927 1.00 44.12 242 SER A C 1
ATOM 1782 O O . SER A 1 242 ? -19.760 24.176 -44.902 1.00 44.12 242 SER A O 1
ATOM 1784 N N . ALA A 1 243 ? -20.674 24.378 -46.982 1.00 42.97 243 ALA A N 1
ATOM 1785 C CA . ALA A 1 243 ? -21.212 23.098 -47.416 1.00 42.97 243 ALA A CA 1
ATOM 1786 C C . ALA A 1 243 ? -20.653 21.777 -46.849 1.00 42.97 243 ALA A C 1
ATOM 1788 O O . ALA A 1 243 ? -19.451 21.543 -46.751 1.00 42.97 243 ALA A O 1
ATOM 1789 N N . SER A 1 244 ? -21.604 20.859 -46.645 1.00 42.78 244 SER A N 1
ATOM 1790 C CA . SER A 1 244 ? -21.446 19.413 -46.503 1.00 42.78 244 SER A CA 1
ATOM 1791 C C . SER A 1 244 ? -20.716 18.760 -47.680 1.00 42.78 244 SER A C 1
ATOM 1793 O O . SER A 1 244 ? -20.918 19.118 -48.838 1.00 42.78 244 SER A O 1
ATOM 1795 N N . SER A 1 245 ? -19.977 17.690 -47.396 1.00 44.22 245 SER A N 1
ATOM 1796 C CA . SER A 1 245 ? -19.715 16.616 -48.357 1.00 44.22 245 SER A CA 1
ATOM 1797 C C . SER A 1 245 ? -19.634 15.297 -47.599 1.00 44.22 245 SER A C 1
ATOM 1799 O O . SER A 1 245 ? -18.679 15.015 -46.883 1.00 44.22 245 SER A O 1
ATOM 1801 N N . SER A 1 246 ? -20.705 14.521 -47.720 1.00 40.91 246 SER A N 1
ATOM 1802 C CA . SER A 1 246 ? -20.809 13.129 -47.314 1.00 40.91 246 SER A CA 1
ATOM 1803 C C . SER A 1 246 ? -20.155 12.255 -48.381 1.00 40.91 246 SER A C 1
ATOM 1805 O O . SER A 1 246 ? -20.438 12.384 -49.571 1.00 40.91 246 SER A O 1
ATOM 1807 N N . THR A 1 247 ? -19.290 11.328 -47.983 1.00 43.00 247 THR A N 1
ATOM 1808 C CA . THR A 1 247 ? -18.904 10.219 -48.860 1.00 43.00 247 THR A CA 1
ATOM 1809 C C . THR A 1 247 ? -18.837 8.939 -48.049 1.00 43.00 247 THR A C 1
ATOM 1811 O O . THR A 1 247 ? -17.935 8.705 -47.251 1.00 43.00 247 THR A O 1
ATOM 1814 N N . THR A 1 248 ? -19.877 8.143 -48.252 1.00 44.91 248 THR A N 1
ATOM 1815 C CA . THR A 1 248 ? -20.061 6.771 -47.801 1.00 44.91 248 THR A CA 1
ATOM 1816 C C . THR A 1 248 ? -19.213 5.847 -48.672 1.00 44.91 248 THR A C 1
ATOM 1818 O O . THR A 1 248 ? -19.410 5.824 -49.884 1.00 44.91 248 THR A O 1
ATOM 1821 N N . GLN A 1 249 ? -18.324 5.047 -48.081 1.00 36.06 249 GLN A N 1
ATOM 1822 C CA . GLN A 1 249 ? -17.791 3.843 -48.726 1.00 36.06 249 GLN A CA 1
ATOM 1823 C C . GLN A 1 249 ? -17.638 2.703 -47.709 1.00 36.06 249 GLN A C 1
ATOM 1825 O O . GLN A 1 249 ? -16.886 2.787 -46.745 1.00 36.06 249 GLN A O 1
ATOM 1830 N N . GLN A 1 250 ? -18.380 1.632 -47.974 1.00 37.00 250 GLN A N 1
ATOM 1831 C CA . GLN A 1 250 ? -18.361 0.294 -47.380 1.00 37.00 250 GLN A CA 1
ATOM 1832 C C . GLN A 1 250 ? -18.658 -0.674 -48.549 1.00 37.00 250 GLN A C 1
ATOM 1834 O O . GLN A 1 250 ? -19.359 -0.254 -49.473 1.00 37.00 250 GLN A O 1
ATOM 1839 N N . PRO A 1 251 ? -18.320 -1.977 -48.514 1.00 51.19 251 PRO A N 1
ATOM 1840 C CA . PRO A 1 251 ? -17.102 -2.689 -48.104 1.00 51.19 251 PRO A CA 1
ATOM 1841 C C . PRO A 1 251 ? -16.525 -3.492 -49.308 1.00 51.19 251 PRO A C 1
ATOM 1843 O O . PRO A 1 251 ? -17.017 -3.367 -50.431 1.00 51.19 251 PRO A O 1
ATOM 1846 N N . PRO A 1 252 ? -15.591 -4.436 -49.085 1.00 52.31 252 PRO A N 1
ATOM 1847 C CA . PRO A 1 252 ? -15.857 -5.747 -49.677 1.00 52.31 252 PRO A CA 1
ATOM 1848 C C . PRO A 1 252 ? -15.767 -6.913 -48.687 1.00 52.31 252 PRO A C 1
ATOM 1850 O O . PRO A 1 252 ? -14.841 -7.053 -47.894 1.00 52.31 252 PRO A O 1
ATOM 1853 N N . HIS A 1 253 ? -16.790 -7.755 -48.815 1.00 41.00 253 HIS A N 1
ATOM 1854 C CA . HIS A 1 253 ? -16.920 -9.129 -48.350 1.00 41.00 253 HIS A CA 1
ATOM 1855 C C . HIS A 1 253 ? -15.669 -9.969 -48.660 1.00 41.00 253 HIS A C 1
ATOM 1857 O O . HIS A 1 253 ? -15.240 -10.020 -49.812 1.00 41.00 253 HIS A O 1
ATOM 1863 N N . ILE A 1 254 ? -15.174 -10.727 -47.676 1.00 50.41 254 ILE A N 1
ATOM 1864 C CA . ILE A 1 254 ? -14.367 -11.926 -47.931 1.00 50.41 254 ILE A CA 1
ATOM 1865 C C . ILE A 1 254 ? -15.081 -13.137 -47.328 1.00 50.41 254 ILE A C 1
ATOM 1867 O O . ILE A 1 254 ? -15.517 -13.138 -46.179 1.00 50.41 254 ILE A O 1
ATOM 1871 N N . THR A 1 255 ? -15.236 -14.134 -48.191 1.00 46.56 255 THR A N 1
ATOM 1872 C CA . THR A 1 255 ? -15.954 -15.394 -48.025 1.00 46.56 255 THR A CA 1
ATOM 1873 C C . THR A 1 255 ? -15.119 -16.429 -47.265 1.00 46.56 255 THR A C 1
ATOM 1875 O O . THR A 1 255 ? -13.915 -16.550 -47.475 1.00 46.56 255 THR A O 1
ATOM 1878 N N . LEU A 1 256 ? -15.806 -17.189 -46.410 1.00 41.81 256 LEU A N 1
ATOM 1879 C CA . LEU A 1 256 ? -15.345 -18.343 -45.630 1.00 41.81 256 LEU A CA 1
ATOM 1880 C C . LEU A 1 256 ? -14.842 -19.522 -46.482 1.00 41.81 256 LEU A C 1
ATOM 1882 O O . LEU A 1 256 ? -15.438 -19.848 -47.506 1.00 41.81 256 LEU A O 1
ATOM 1886 N N . LEU A 1 257 ? -13.867 -20.260 -45.940 1.00 47.19 257 LEU A N 1
ATOM 1887 C CA . LEU A 1 257 ? -13.616 -21.682 -46.211 1.00 47.19 257 LEU A CA 1
ATOM 1888 C C . LEU A 1 257 ? -13.275 -22.396 -44.881 1.00 47.19 257 LEU A C 1
ATOM 1890 O O . LEU A 1 257 ? -12.389 -21.918 -44.173 1.00 47.19 257 LEU A O 1
ATOM 1894 N N . PRO A 1 258 ? -13.923 -23.527 -44.533 1.00 53.09 258 PRO A N 1
ATOM 1895 C CA . PRO A 1 258 ? -13.418 -24.503 -43.562 1.00 53.09 258 PRO A CA 1
ATOM 1896 C C . PRO A 1 258 ? -12.599 -25.577 -44.307 1.00 53.09 258 PRO A C 1
ATOM 1898 O O . PRO A 1 258 ? -12.941 -25.904 -45.448 1.00 53.09 258 PRO A O 1
ATOM 1901 N N . PRO A 1 259 ? -11.503 -26.115 -43.742 1.00 46.25 259 PRO A N 1
ATOM 1902 C CA . PRO A 1 259 ? -11.572 -27.384 -42.985 1.00 46.25 259 PRO A CA 1
ATOM 1903 C C . PRO A 1 259 ? -10.448 -27.435 -41.900 1.00 46.25 259 PRO A C 1
ATOM 1905 O O . PRO A 1 259 ? -9.680 -26.495 -41.771 1.00 46.25 259 PRO A O 1
ATOM 1908 N N . THR A 1 260 ? -10.220 -28.405 -41.016 1.00 40.28 260 THR A N 1
ATOM 1909 C CA . THR A 1 260 ? -10.359 -29.861 -41.027 1.00 40.28 260 THR A CA 1
ATOM 1910 C C . THR A 1 260 ? -10.220 -30.317 -39.570 1.00 40.28 260 THR A C 1
ATOM 1912 O O . THR A 1 260 ? -9.348 -29.835 -38.847 1.00 40.28 260 THR A O 1
ATOM 1915 N N . THR A 1 261 ? -11.056 -31.252 -39.143 1.00 45.31 261 THR A N 1
ATOM 1916 C CA . THR A 1 261 ? -10.943 -31.992 -37.883 1.00 45.31 261 THR A CA 1
ATOM 1917 C C . THR A 1 261 ? -9.711 -32.900 -37.913 1.00 45.31 261 THR A C 1
ATOM 1919 O O . THR A 1 261 ? -9.557 -33.685 -38.847 1.00 45.31 261 THR A O 1
ATOM 1922 N N . LEU A 1 262 ? -8.867 -32.845 -36.879 1.00 41.66 262 LEU A N 1
ATOM 1923 C CA . LEU A 1 262 ? -7.914 -33.914 -36.576 1.00 41.66 262 LEU A CA 1
ATOM 1924 C C . LEU A 1 262 ? -8.175 -34.402 -35.148 1.00 41.66 262 LEU A C 1
ATOM 1926 O O . LEU A 1 262 ? -7.849 -33.727 -34.172 1.00 41.66 262 LEU A O 1
ATOM 1930 N N . GLU A 1 263 ? -8.803 -35.571 -35.038 1.00 45.19 263 GLU A N 1
ATOM 1931 C CA . GLU A 1 263 ? -8.889 -36.321 -33.790 1.00 45.19 263 GLU A CA 1
ATOM 1932 C C . GLU A 1 263 ? -7.484 -36.785 -33.399 1.00 45.19 263 GLU A C 1
ATOM 1934 O O . GLU A 1 263 ? -6.856 -37.574 -34.103 1.00 45.19 263 GLU A O 1
ATOM 1939 N N . THR A 1 264 ? -6.991 -36.305 -32.259 1.00 40.56 264 THR A N 1
ATOM 1940 C CA . THR A 1 264 ? -5.869 -36.942 -31.566 1.00 40.56 264 THR A CA 1
ATOM 1941 C C . THR A 1 264 ? -6.396 -37.528 -30.269 1.00 40.56 264 THR A C 1
ATOM 1943 O O . THR A 1 264 ? -6.706 -36.808 -29.322 1.00 40.56 264 THR A O 1
ATOM 1946 N N . HIS A 1 265 ? -6.506 -38.854 -30.237 1.00 41.03 265 HIS A N 1
ATOM 1947 C CA . HIS A 1 265 ? -6.712 -39.614 -29.014 1.00 41.03 265 HIS A CA 1
ATOM 1948 C C . HIS A 1 265 ? -5.497 -39.441 -28.096 1.00 41.03 265 HIS A C 1
ATOM 1950 O O . HIS A 1 265 ? -4.417 -39.955 -28.386 1.00 41.03 265 HIS A O 1
ATOM 1956 N N . VAL A 1 266 ? -5.683 -38.755 -26.968 1.00 40.94 266 VAL A N 1
ATOM 1957 C CA . VAL A 1 266 ? -4.727 -38.761 -25.857 1.00 40.94 266 VAL A CA 1
ATOM 1958 C C . VAL A 1 266 ? -5.324 -39.574 -24.717 1.00 40.94 266 VAL A C 1
ATOM 1960 O O . VAL A 1 266 ? -6.376 -39.252 -24.168 1.00 40.94 266 VAL A O 1
ATOM 1963 N N . VAL A 1 267 ? -4.634 -40.664 -24.403 1.00 41.72 267 VAL A N 1
ATOM 1964 C CA . VAL A 1 267 ? -4.919 -41.579 -23.300 1.00 41.72 267 VAL A CA 1
ATOM 1965 C C . VAL A 1 267 ? -4.751 -40.834 -21.977 1.00 41.72 267 VAL A C 1
ATOM 1967 O O . VAL A 1 267 ? -3.676 -40.319 -21.678 1.00 41.72 267 VAL A O 1
ATOM 1970 N N . THR A 1 268 ? -5.815 -40.782 -21.181 1.00 38.31 268 THR A N 1
ATOM 1971 C CA . THR A 1 268 ? -5.809 -40.232 -19.822 1.00 38.31 268 THR A CA 1
ATOM 1972 C C . THR A 1 268 ? -5.300 -41.294 -18.841 1.00 38.31 268 THR A C 1
ATOM 1974 O O . THR A 1 268 ? -5.930 -42.347 -18.728 1.00 38.31 268 THR A O 1
ATOM 1977 N N . PRO A 1 269 ? -4.211 -41.070 -18.085 1.00 43.25 269 PRO A N 1
ATOM 1978 C CA . PRO A 1 269 ? -3.975 -41.833 -16.871 1.00 43.25 269 PRO A CA 1
ATOM 1979 C C . PRO A 1 269 ? -4.875 -41.297 -15.748 1.00 43.25 269 PRO A C 1
ATOM 1981 O O . PRO A 1 269 ? -4.935 -40.093 -15.500 1.00 43.25 269 PRO A O 1
ATOM 1984 N N . LEU A 1 270 ? -5.570 -42.210 -15.063 1.00 34.34 270 LEU A N 1
ATOM 1985 C CA . LEU A 1 270 ? -6.269 -41.948 -13.804 1.00 34.34 270 LEU A CA 1
ATOM 1986 C C . LEU A 1 270 ? -5.250 -41.442 -12.769 1.00 34.34 270 LEU A C 1
ATOM 1988 O O . LEU A 1 270 ? -4.528 -42.229 -12.158 1.00 34.34 270 LEU A O 1
ATOM 1992 N N . ALA A 1 271 ? -5.190 -40.127 -12.572 1.00 38.66 271 ALA A N 1
ATOM 1993 C CA . ALA A 1 271 ? -4.569 -39.539 -11.397 1.00 38.66 271 ALA A CA 1
ATOM 1994 C C . ALA A 1 271 ? -5.620 -39.485 -10.285 1.00 38.66 271 ALA A C 1
ATOM 1996 O O . ALA A 1 271 ? -6.691 -38.900 -10.442 1.00 38.66 271 ALA A O 1
ATOM 1997 N N . VAL A 1 272 ? -5.310 -40.135 -9.165 1.00 40.97 272 VAL A N 1
ATOM 1998 C CA . VAL A 1 272 ? -6.067 -40.045 -7.918 1.00 40.97 272 VAL A CA 1
ATOM 1999 C C . VAL A 1 272 ? -6.061 -38.581 -7.476 1.00 40.97 272 VAL A C 1
ATOM 2001 O O . VAL A 1 272 ? -5.037 -38.056 -7.044 1.00 40.97 272 VAL A O 1
ATOM 2004 N N . VAL A 1 273 ? -7.203 -37.913 -7.632 1.00 30.84 273 VAL A N 1
ATOM 2005 C CA . VAL A 1 273 ? -7.437 -36.560 -7.124 1.00 30.84 273 VAL A CA 1
ATOM 2006 C C . VAL A 1 273 ? -7.646 -36.675 -5.621 1.00 30.84 273 VAL A C 1
ATOM 2008 O O . VAL A 1 273 ? -8.748 -36.925 -5.139 1.00 30.84 273 VAL A O 1
ATOM 2011 N N . THR A 1 274 ? -6.567 -36.517 -4.865 1.00 38.94 274 THR A N 1
ATOM 2012 C CA . THR A 1 274 ? -6.669 -36.165 -3.452 1.00 38.94 274 THR A CA 1
ATOM 2013 C C . THR A 1 274 ? -7.156 -34.720 -3.405 1.00 38.94 274 THR A C 1
ATOM 2015 O O . THR A 1 274 ? -6.465 -33.823 -3.887 1.00 38.94 274 THR A O 1
ATOM 2018 N N . SER A 1 275 ? -8.356 -34.487 -2.871 1.00 35.91 275 SER A N 1
ATOM 2019 C CA . SER A 1 275 ? -8.888 -33.150 -2.594 1.00 35.91 275 SER A CA 1
ATOM 2020 C C . SER A 1 275 ? -8.018 -32.450 -1.546 1.00 35.91 275 SER A C 1
ATOM 2022 O O . SER A 1 275 ? -8.312 -32.475 -0.355 1.00 35.91 275 SER A O 1
ATOM 2024 N N . GLY A 1 276 ? -6.909 -31.863 -1.989 1.00 36.62 276 GLY A N 1
ATOM 2025 C CA . GLY A 1 276 ? -6.176 -30.863 -1.234 1.00 36.62 276 GLY A CA 1
ATOM 2026 C C . GLY A 1 276 ? -6.921 -29.543 -1.356 1.00 36.62 276 GLY A C 1
ATOM 2027 O O . GLY A 1 276 ? -7.134 -29.051 -2.462 1.00 36.62 276 GLY A O 1
ATOM 2028 N N . THR A 1 277 ? -7.342 -28.987 -0.228 1.00 31.75 277 THR A N 1
ATOM 2029 C CA . THR A 1 277 ? -7.765 -27.593 -0.113 1.00 31.75 277 THR A CA 1
ATOM 2030 C C . THR A 1 277 ? -6.644 -26.726 -0.684 1.00 31.75 277 THR A C 1
ATOM 2032 O O . THR A 1 277 ? -5.571 -26.624 -0.094 1.00 31.75 277 THR A O 1
ATOM 2035 N N . ILE A 1 278 ? -6.855 -26.156 -1.872 1.00 34.75 278 ILE A N 1
ATOM 2036 C CA . ILE A 1 278 ? -5.948 -25.160 -2.438 1.00 34.75 278 ILE A CA 1
ATOM 2037 C C . ILE A 1 278 ? -6.166 -23.903 -1.600 1.00 34.75 278 ILE A C 1
ATOM 2039 O O . ILE A 1 278 ? -7.086 -23.131 -1.855 1.00 34.75 278 ILE A O 1
ATOM 2043 N N . GLU A 1 279 ? -5.362 -23.724 -0.554 1.00 38.44 279 GLU A N 1
ATOM 2044 C CA . GLU A 1 279 ? -5.187 -22.408 0.045 1.00 38.44 279 GLU A CA 1
ATOM 2045 C C . GLU A 1 279 ? -4.607 -21.506 -1.046 1.00 38.44 279 GLU A C 1
ATOM 2047 O O . GLU A 1 279 ? -3.407 -21.537 -1.328 1.00 38.44 279 GLU A O 1
ATOM 2052 N N . THR A 1 280 ? -5.465 -20.713 -1.688 1.00 40.62 280 THR A N 1
ATOM 2053 C CA . THR A 1 280 ? -5.078 -19.563 -2.509 1.00 40.62 280 THR A CA 1
ATOM 2054 C C . THR A 1 280 ? -4.511 -18.492 -1.582 1.00 40.62 280 THR A C 1
ATOM 2056 O O . THR A 1 280 ? -5.112 -17.447 -1.347 1.00 40.62 280 THR A O 1
ATOM 2059 N N . HIS A 1 281 ? -3.378 -18.807 -0.964 1.00 50.09 281 HIS A N 1
ATOM 2060 C CA . HIS A 1 281 ? -2.628 -17.904 -0.121 1.00 50.09 281 HIS A CA 1
ATOM 2061 C C . HIS A 1 281 ? -1.910 -16.957 -1.075 1.00 50.09 281 HIS A C 1
ATOM 2063 O O . HIS A 1 281 ? -0.904 -17.317 -1.680 1.00 50.09 281 HIS A O 1
ATOM 2069 N N . MET A 1 282 ? -2.516 -15.798 -1.307 1.00 49.00 282 MET A N 1
ATOM 2070 C CA . MET A 1 282 ? -1.994 -14.807 -2.233 1.00 49.00 282 MET A CA 1
ATOM 2071 C C . MET A 1 282 ? -0.657 -14.275 -1.706 1.00 49.00 282 MET A C 1
ATOM 2073 O O . MET A 1 282 ? -0.621 -13.545 -0.711 1.00 49.00 282 MET A O 1
ATOM 2077 N N . ASP A 1 283 ? 0.423 -14.657 -2.387 1.00 66.00 283 ASP A N 1
ATOM 2078 C CA . ASP A 1 283 ? 1.730 -14.007 -2.325 1.00 66.00 283 ASP A CA 1
ATOM 2079 C C . ASP A 1 283 ? 1.572 -12.593 -2.912 1.00 66.00 283 ASP A C 1
ATOM 2081 O O . ASP A 1 283 ? 1.831 -12.344 -4.088 1.00 66.00 283 ASP A O 1
ATOM 2085 N N . HIS A 1 284 ? 1.032 -11.673 -2.112 1.00 79.56 284 HIS A N 1
ATOM 2086 C CA . HIS A 1 284 ? 0.979 -10.262 -2.474 1.00 79.56 284 HIS A CA 1
ATOM 2087 C C . HIS A 1 284 ? 2.383 -9.679 -2.360 1.00 79.56 284 HIS A C 1
ATOM 2089 O O . HIS A 1 284 ? 3.064 -9.977 -1.379 1.00 79.56 284 HIS A O 1
ATOM 2095 N N . PRO A 1 285 ? 2.827 -8.843 -3.310 1.00 87.50 285 PRO A N 1
ATOM 2096 C CA . PRO A 1 285 ? 4.101 -8.163 -3.172 1.00 87.50 285 PRO A CA 1
ATOM 2097 C C . PRO A 1 285 ? 4.098 -7.272 -1.925 1.00 87.50 285 PRO A C 1
ATOM 2099 O O . PRO A 1 285 ? 3.072 -6.684 -1.589 1.00 87.50 285 PRO A O 1
ATOM 2102 N N . VAL A 1 286 ? 5.246 -7.169 -1.256 1.00 92.44 286 VAL A N 1
ATOM 2103 C CA . VAL A 1 286 ? 5.416 -6.341 -0.050 1.00 92.44 286 VAL A CA 1
ATOM 2104 C C . VAL A 1 286 ? 6.677 -5.489 -0.135 1.00 92.44 286 VAL A C 1
ATOM 2106 O O . VAL A 1 286 ? 7.639 -5.862 -0.809 1.00 92.44 286 VAL A O 1
ATOM 2109 N N . TYR A 1 287 ? 6.702 -4.374 0.585 1.00 91.56 287 TYR A N 1
ATOM 2110 C CA . TYR A 1 287 ? 7.883 -3.532 0.760 1.00 91.56 287 TYR A CA 1
ATOM 2111 C C . TYR A 1 287 ? 8.604 -3.879 2.064 1.00 91.56 287 TYR A C 1
ATOM 2113 O O . TYR A 1 287 ? 8.037 -3.776 3.151 1.00 91.56 287 TYR A O 1
ATOM 2121 N N . CYS A 1 288 ? 9.871 -4.273 1.963 1.00 95.50 288 CYS A N 1
ATOM 2122 C CA . CYS A 1 288 ? 10.696 -4.687 3.096 1.00 95.50 288 CYS A CA 1
ATOM 2123 C C . CYS A 1 288 ? 11.924 -3.805 3.227 1.00 95.50 288 CYS A C 1
ATOM 2125 O O . CYS A 1 288 ? 12.519 -3.416 2.231 1.00 95.50 288 CYS A O 1
ATOM 2127 N N . GLN A 1 289 ? 12.390 -3.565 4.443 1.00 95.38 289 GLN A N 1
ATOM 2128 C CA . GLN A 1 289 ? 13.688 -2.932 4.638 1.00 95.38 289 GLN A CA 1
ATOM 2129 C C . GLN A 1 289 ? 14.807 -3.859 4.129 1.00 95.38 289 GLN A C 1
ATOM 2131 O O . GLN A 1 289 ? 14.758 -5.076 4.325 1.00 95.38 289 GLN A O 1
ATOM 2136 N N . SER A 1 290 ? 15.822 -3.290 3.479 1.00 95.56 290 SER A N 1
ATOM 2137 C CA . SER A 1 290 ? 16.945 -4.020 2.890 1.00 95.56 290 SER A CA 1
ATOM 2138 C C . SER A 1 290 ? 18.278 -3.444 3.349 1.00 95.56 290 SER A C 1
ATOM 2140 O O . SER A 1 290 ? 18.662 -2.343 2.962 1.00 95.56 290 SER A O 1
ATOM 2142 N N . CYS A 1 291 ? 19.010 -4.199 4.160 1.00 96.56 291 CYS A N 1
ATOM 2143 C CA . CYS A 1 291 ? 20.262 -3.754 4.766 1.00 96.56 291 CYS A CA 1
ATOM 2144 C C . CYS A 1 291 ? 21.097 -4.955 5.237 1.00 96.56 291 CYS A C 1
ATOM 2146 O O . CYS A 1 291 ? 20.584 -6.069 5.374 1.00 96.56 291 CYS A O 1
ATOM 2148 N N . SER A 1 292 ? 22.380 -4.731 5.528 1.00 96.00 292 SER A N 1
ATOM 2149 C CA . SER A 1 292 ? 23.258 -5.740 6.126 1.00 96.00 292 SER A CA 1
ATOM 2150 C C . SER A 1 292 ? 24.295 -5.085 7.033 1.00 96.00 292 SER A C 1
ATOM 2152 O O . SER A 1 292 ? 24.850 -4.050 6.683 1.00 96.00 292 SER A O 1
ATOM 2154 N N . GLY A 1 293 ? 24.598 -5.722 8.161 1.00 92.31 293 GLY A N 1
ATOM 2155 C CA . GLY A 1 293 ? 25.593 -5.247 9.117 1.00 92.31 293 GLY A CA 1
ATOM 2156 C C . GLY A 1 293 ? 25.123 -4.038 9.919 1.00 92.31 293 GLY A C 1
ATOM 2157 O O . GLY A 1 293 ? 23.940 -3.910 10.242 1.00 92.31 293 GLY A O 1
ATOM 2158 N N . ASP A 1 294 ? 26.067 -3.157 10.240 1.00 87.69 294 ASP A N 1
ATOM 2159 C CA . ASP A 1 294 ? 25.828 -1.980 11.082 1.00 87.69 294 ASP A CA 1
ATOM 2160 C C . ASP A 1 294 ? 24.842 -0.990 10.437 1.00 87.69 294 ASP A C 1
ATOM 2162 O O . ASP A 1 294 ? 24.070 -0.325 11.138 1.00 87.69 294 ASP A O 1
ATOM 2166 N N . ASP A 1 295 ? 24.779 -0.978 9.100 1.00 87.50 295 ASP A N 1
ATOM 2167 C CA . ASP A 1 295 ? 23.872 -0.138 8.313 1.00 87.50 295 ASP A CA 1
ATOM 2168 C C . ASP A 1 295 ? 22.398 -0.410 8.635 1.00 87.50 295 ASP A C 1
ATOM 2170 O O . ASP A 1 295 ? 21.552 0.465 8.471 1.00 87.50 295 ASP A O 1
ATOM 2174 N N . CYS A 1 296 ? 22.049 -1.596 9.141 1.00 89.75 296 CYS A N 1
ATOM 2175 C CA . CYS A 1 296 ? 20.660 -1.922 9.461 1.00 89.75 296 CYS A CA 1
ATOM 2176 C C . CYS A 1 296 ? 20.056 -1.118 10.616 1.00 89.75 296 CYS A C 1
ATOM 2178 O O . CYS A 1 296 ? 18.838 -1.150 10.801 1.00 89.75 296 CYS A O 1
ATOM 2180 N N . THR A 1 297 ? 20.877 -0.415 11.395 1.00 82.31 297 THR A N 1
ATOM 2181 C CA . THR A 1 297 ? 20.397 0.434 12.492 1.00 82.31 297 THR A CA 1
ATOM 2182 C C . THR A 1 297 ? 19.826 1.766 12.006 1.00 82.31 297 THR A C 1
ATOM 2184 O O . THR A 1 297 ? 18.945 2.322 12.657 1.00 82.31 297 THR A O 1
ATOM 2187 N N . THR A 1 298 ? 20.290 2.262 10.857 1.00 84.19 298 THR A N 1
ATOM 2188 C CA . THR A 1 298 ? 19.934 3.587 10.319 1.00 84.19 298 THR A CA 1
ATOM 2189 C C . THR A 1 298 ? 19.413 3.548 8.885 1.00 84.19 298 THR A C 1
ATOM 2191 O O . THR A 1 298 ? 18.901 4.554 8.398 1.00 84.19 298 THR A O 1
ATOM 2194 N N . SER A 1 299 ? 19.529 2.411 8.194 1.00 85.38 299 SER A N 1
ATOM 2195 C CA . SER A 1 299 ? 19.136 2.288 6.794 1.00 85.38 299 SER A CA 1
ATOM 2196 C C . SER A 1 299 ? 17.643 2.540 6.603 1.00 85.38 299 SER A C 1
ATOM 2198 O O . SER A 1 299 ? 16.810 1.901 7.233 1.00 85.38 299 SER A O 1
ATOM 2200 N N . THR A 1 300 ? 17.296 3.410 5.662 1.00 85.62 300 THR A N 1
ATOM 2201 C CA . THR A 1 300 ? 15.923 3.608 5.173 1.00 85.62 300 THR A CA 1
ATOM 2202 C C . THR A 1 300 ? 15.704 2.932 3.820 1.00 85.62 300 THR A C 1
ATOM 2204 O O . THR A 1 300 ? 14.743 3.240 3.122 1.00 85.62 300 THR A O 1
ATOM 2207 N N . ASN A 1 301 ? 16.609 2.036 3.410 1.00 90.75 301 ASN A N 1
ATOM 2208 C CA . ASN A 1 301 ? 16.509 1.367 2.120 1.00 90.75 301 ASN A CA 1
ATOM 2209 C C . ASN A 1 301 ? 15.360 0.365 2.157 1.00 90.75 301 ASN A C 1
ATOM 2211 O O . ASN A 1 301 ? 15.366 -0.569 2.960 1.00 90.75 301 ASN A O 1
ATOM 2215 N N . VAL A 1 302 ? 14.404 0.546 1.255 1.00 92.06 302 VAL A N 1
ATOM 2216 C CA . VAL A 1 302 ? 13.248 -0.332 1.089 1.00 92.06 302 VAL A CA 1
ATOM 2217 C C . VAL A 1 302 ? 13.394 -1.087 -0.232 1.00 92.06 302 VAL A C 1
ATOM 2219 O O . VAL A 1 302 ? 13.739 -0.507 -1.259 1.00 92.06 302 VAL A O 1
ATOM 2222 N N . ALA A 1 303 ? 13.154 -2.391 -0.201 1.00 92.69 303 ALA A N 1
ATOM 2223 C CA . ALA A 1 303 ? 13.141 -3.290 -1.340 1.00 92.69 303 ALA A CA 1
ATOM 2224 C C . ALA A 1 303 ? 11.719 -3.794 -1.599 1.00 92.69 303 ALA A C 1
ATOM 2226 O O . ALA A 1 303 ? 10.982 -4.133 -0.674 1.00 92.69 303 ALA A O 1
ATOM 2227 N N . TYR A 1 304 ? 11.360 -3.871 -2.877 1.00 92.44 304 TYR A N 1
ATOM 2228 C CA . TYR A 1 304 ? 10.100 -4.439 -3.334 1.00 92.44 304 TYR A CA 1
ATOM 2229 C C . TYR A 1 304 ? 10.229 -5.958 -3.502 1.00 92.44 304 TYR A C 1
ATOM 2231 O O . TYR A 1 304 ? 11.032 -6.445 -4.302 1.00 92.44 304 TYR A O 1
ATOM 2239 N N . CYS A 1 305 ? 9.439 -6.716 -2.749 1.00 93.06 305 CYS A N 1
ATOM 2240 C CA . CYS A 1 305 ? 9.527 -8.166 -2.664 1.00 93.06 305 CYS A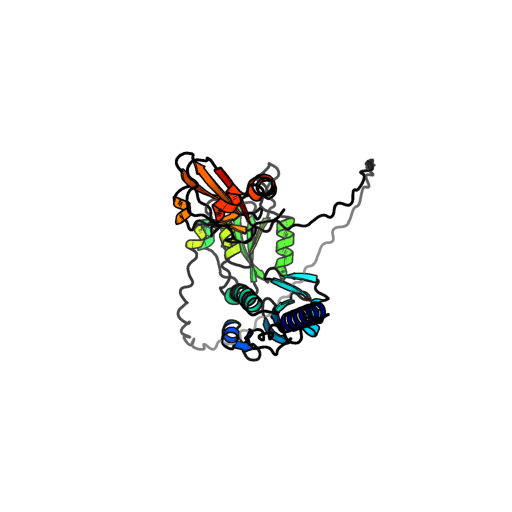 CA 1
ATOM 2241 C C . CYS A 1 305 ? 8.331 -8.817 -3.356 1.00 93.06 305 CYS A C 1
ATOM 2243 O O . CYS A 1 305 ? 7.267 -8.971 -2.762 1.00 93.06 305 CYS A O 1
ATOM 2245 N N . GLN A 1 306 ? 8.531 -9.263 -4.599 1.00 87.75 306 GLN A N 1
ATOM 2246 C CA . GLN A 1 306 ? 7.477 -9.857 -5.435 1.00 87.75 306 GLN A CA 1
ATOM 2247 C C . GLN A 1 306 ? 6.796 -11.080 -4.808 1.00 87.75 306 GLN A C 1
ATOM 2249 O O . GLN A 1 306 ? 5.624 -11.318 -5.062 1.00 87.75 306 GLN A O 1
ATOM 2254 N N . GLN A 1 307 ? 7.526 -11.855 -4.001 1.00 86.06 307 GLN A N 1
ATOM 2255 C CA . GLN A 1 307 ? 7.003 -13.077 -3.380 1.00 86.06 307 GLN A CA 1
ATOM 2256 C C . GLN A 1 307 ? 6.374 -12.837 -2.003 1.00 86.06 307 GLN A C 1
ATOM 2258 O O . GLN A 1 307 ? 5.939 -13.789 -1.368 1.00 86.06 307 GLN A O 1
ATOM 2263 N N . GLY A 1 308 ? 6.330 -11.587 -1.531 1.00 90.06 308 GLY A N 1
ATOM 2264 C CA . GLY A 1 308 ? 5.497 -11.211 -0.393 1.00 90.06 308 GLY A CA 1
ATOM 2265 C C . GLY A 1 308 ? 6.067 -11.425 1.005 1.00 90.06 308 GLY A C 1
ATOM 2266 O O . GLY A 1 308 ? 5.311 -11.315 1.964 1.00 90.06 308 GLY A O 1
ATOM 2267 N N . PHE A 1 309 ? 7.365 -11.714 1.168 1.00 95.00 309 PHE A N 1
ATOM 2268 C CA . PHE A 1 309 ? 7.964 -11.922 2.495 1.00 95.00 309 PHE A CA 1
ATOM 2269 C C . PHE A 1 309 ? 9.156 -11.007 2.761 1.00 95.00 309 PHE A C 1
ATOM 2271 O O . PHE A 1 309 ? 10.102 -10.950 1.970 1.00 95.00 309 PHE A O 1
ATOM 2278 N N . CYS A 1 310 ? 9.161 -10.402 3.947 1.00 96.69 310 CYS A N 1
ATOM 2279 C CA . CYS A 1 310 ? 10.335 -9.765 4.530 1.00 96.69 310 CYS A CA 1
ATOM 2280 C C . CYS A 1 310 ? 11.031 -10.746 5.463 1.00 96.69 310 CYS A C 1
ATOM 2282 O O . CYS A 1 310 ? 10.392 -11.299 6.359 1.00 96.69 310 CYS A O 1
ATOM 2284 N N . LYS A 1 311 ? 12.339 -10.937 5.283 1.00 96.69 311 LYS A N 1
ATOM 2285 C CA . LYS A 1 311 ? 13.180 -11.754 6.159 1.00 96.69 311 LYS A CA 1
ATOM 2286 C C . LYS A 1 311 ? 14.164 -10.881 6.916 1.00 96.69 311 LYS A C 1
ATOM 2288 O O . LYS A 1 311 ? 14.914 -10.111 6.317 1.00 96.69 311 LYS A O 1
ATOM 2293 N N . VAL A 1 312 ? 14.207 -11.075 8.227 1.00 96.00 312 VAL A N 1
ATOM 2294 C CA . VAL A 1 312 ? 15.182 -10.465 9.128 1.00 96.00 312 VAL A CA 1
ATOM 2295 C C . VAL A 1 312 ? 16.061 -11.561 9.710 1.00 96.00 312 VAL A C 1
ATOM 2297 O O . VAL A 1 312 ? 15.553 -12.513 10.294 1.00 96.00 312 VAL A O 1
ATOM 2300 N N . THR A 1 313 ? 17.373 -11.450 9.542 1.00 96.12 313 THR A N 1
ATOM 2301 C CA . THR A 1 313 ? 18.348 -12.384 10.110 1.00 96.12 313 THR A CA 1
ATOM 2302 C C . THR A 1 313 ? 19.140 -11.690 11.203 1.00 96.12 313 THR A C 1
ATOM 2304 O O . THR A 1 313 ? 19.688 -10.611 10.987 1.00 96.12 313 THR A O 1
ATOM 2307 N N . ILE A 1 314 ? 19.203 -12.326 12.368 1.00 93.56 314 ILE A N 1
ATOM 2308 C CA . ILE A 1 314 ? 20.036 -11.919 13.498 1.00 93.56 314 ILE A CA 1
ATOM 2309 C C . ILE A 1 314 ? 21.058 -13.028 13.704 1.00 93.56 314 ILE A C 1
ATOM 2311 O O . ILE A 1 314 ? 20.671 -14.174 13.925 1.00 93.56 314 ILE A O 1
ATOM 2315 N N . ALA A 1 315 ? 22.341 -12.700 13.615 1.00 93.62 315 ALA A N 1
ATOM 2316 C CA . ALA A 1 315 ? 23.425 -13.625 13.897 1.00 93.62 315 ALA A CA 1
ATOM 2317 C C . ALA A 1 315 ? 24.328 -13.046 14.988 1.00 93.62 315 ALA A C 1
ATOM 2319 O O . ALA A 1 315 ? 24.989 -12.037 14.769 1.00 93.62 315 ALA A O 1
ATOM 2320 N N . ASP A 1 316 ? 24.357 -13.693 16.146 1.00 91.00 316 ASP A N 1
ATOM 2321 C CA . ASP A 1 316 ? 25.305 -13.408 17.215 1.00 91.00 316 ASP A CA 1
ATOM 2322 C C . ASP A 1 316 ? 26.509 -14.349 17.060 1.00 91.00 316 ASP A C 1
ATOM 2324 O O . ASP A 1 316 ? 26.352 -15.561 16.855 1.00 91.00 316 ASP A O 1
ATOM 2328 N N . ASP A 1 317 ? 27.723 -13.806 17.121 1.00 87.94 317 ASP A N 1
ATOM 2329 C CA . ASP A 1 317 ? 28.952 -14.597 17.095 1.00 87.94 317 ASP A CA 1
ATOM 2330 C C . ASP A 1 317 ? 29.430 -14.984 18.508 1.00 87.94 317 ASP A C 1
ATOM 2332 O O . ASP A 1 317 ? 28.869 -14.586 19.531 1.00 87.94 317 ASP A O 1
ATOM 2336 N N . ALA A 1 318 ? 30.495 -15.786 18.588 1.00 88.12 318 ALA A N 1
ATOM 2337 C CA . ALA A 1 318 ? 31.047 -16.231 19.870 1.00 88.12 318 ALA A CA 1
ATOM 2338 C C . ALA A 1 318 ? 31.643 -15.090 20.724 1.00 88.12 318 ALA A C 1
ATOM 2340 O O . ALA A 1 318 ? 31.843 -15.271 21.927 1.00 88.12 318 ALA A O 1
ATOM 2341 N N . THR A 1 319 ? 31.934 -13.933 20.118 1.00 87.75 319 THR A N 1
ATOM 2342 C CA . THR A 1 319 ? 32.426 -12.727 20.803 1.00 87.75 319 THR A CA 1
ATOM 2343 C C . THR A 1 319 ? 31.287 -11.856 21.338 1.00 87.75 319 THR A C 1
ATOM 2345 O O . THR A 1 319 ? 31.532 -10.941 22.123 1.00 87.75 319 THR A O 1
ATOM 2348 N N . GLY A 1 320 ? 30.041 -12.176 20.970 1.00 85.69 320 GLY A N 1
ATOM 2349 C CA . GLY A 1 320 ? 28.848 -11.406 21.299 1.00 85.69 320 GLY A CA 1
ATOM 2350 C C . GLY A 1 320 ? 28.566 -10.270 20.314 1.00 85.69 320 GLY A C 1
ATOM 2351 O O . GLY A 1 320 ? 27.681 -9.456 20.592 1.00 85.69 320 GLY A O 1
ATOM 2352 N N . ALA A 1 321 ? 29.289 -10.195 19.190 1.00 88.44 321 ALA A N 1
ATOM 2353 C CA . ALA A 1 321 ? 28.981 -9.253 18.125 1.00 88.44 321 ALA A CA 1
ATOM 2354 C C . ALA A 1 321 ? 27.718 -9.709 17.388 1.00 88.44 321 ALA A C 1
ATOM 2356 O O . ALA A 1 321 ? 27.574 -10.885 17.048 1.00 88.44 321 ALA A O 1
ATOM 2357 N N . ARG A 1 322 ? 26.806 -8.762 17.152 1.00 88.94 322 ARG A N 1
ATOM 2358 C CA . ARG A 1 322 ? 25.518 -8.999 16.500 1.00 88.94 322 ARG A CA 1
ATOM 2359 C C . ARG A 1 322 ? 25.551 -8.479 15.072 1.00 88.94 322 ARG A C 1
ATOM 2361 O O . ARG A 1 322 ? 25.708 -7.283 14.852 1.00 88.94 322 ARG A O 1
ATOM 2368 N N . LEU A 1 323 ? 25.321 -9.368 14.117 1.00 92.50 323 LEU A N 1
ATOM 2369 C CA . LEU A 1 323 ? 25.087 -9.043 12.720 1.00 92.50 323 LEU A CA 1
ATOM 2370 C C . LEU A 1 323 ? 23.582 -9.060 12.442 1.00 92.50 323 LEU A C 1
ATOM 2372 O O . LEU A 1 323 ? 22.906 -10.065 12.666 1.00 92.50 323 LEU A O 1
ATOM 2376 N N . LEU A 1 324 ? 23.064 -7.949 11.926 1.00 93.25 324 LEU A N 1
ATOM 2377 C CA . LEU A 1 324 ? 21.677 -7.816 11.492 1.00 93.25 324 LEU A CA 1
ATOM 2378 C C . LEU A 1 324 ? 21.630 -7.720 9.966 1.00 93.25 324 LEU A C 1
ATOM 2380 O O . LEU A 1 324 ? 22.402 -6.976 9.368 1.00 93.25 324 LEU A O 1
ATOM 2384 N N . SER A 1 325 ? 20.718 -8.442 9.324 1.00 96.38 325 SER A N 1
ATOM 2385 C CA . SER A 1 325 ? 20.407 -8.234 7.908 1.00 96.38 325 SER A CA 1
ATOM 2386 C C . SER A 1 325 ? 18.908 -8.313 7.652 1.00 96.38 325 SER A C 1
ATOM 2388 O O . SER A 1 325 ? 18.187 -9.082 8.291 1.00 96.38 325 SER A O 1
ATOM 2390 N N . LYS A 1 326 ? 18.424 -7.488 6.725 1.00 96.50 326 LYS A N 1
ATOM 2391 C CA . LYS A 1 326 ? 17.022 -7.441 6.295 1.00 96.50 326 LYS A CA 1
ATOM 2392 C C . LYS A 1 326 ? 16.980 -7.572 4.775 1.00 96.50 326 LYS A C 1
ATOM 2394 O O . LYS A 1 326 ? 17.827 -7.000 4.092 1.00 96.50 326 LYS A O 1
ATOM 2399 N N . SER A 1 327 ? 16.069 -8.386 4.250 1.00 97.12 327 SER A N 1
ATOM 2400 C CA . SER A 1 327 ? 16.012 -8.722 2.819 1.00 97.12 327 SER A CA 1
ATOM 2401 C C . SER A 1 327 ? 14.638 -9.253 2.403 1.00 97.12 327 SER A C 1
ATOM 2403 O O . SER A 1 327 ? 13.852 -9.688 3.246 1.00 97.12 327 SER A O 1
ATOM 2405 N N . CYS A 1 328 ? 14.369 -9.270 1.097 1.00 97.06 328 CYS A N 1
ATOM 2406 C CA . CYS A 1 328 ? 13.257 -10.032 0.532 1.00 97.06 328 CYS A CA 1
ATOM 2407 C C . CYS A 1 328 ? 13.494 -11.539 0.671 1.00 97.06 328 CYS A C 1
ATOM 2409 O O . CYS A 1 328 ? 14.622 -12.013 0.542 1.00 97.06 328 CYS A O 1
ATOM 2411 N N . SER A 1 329 ? 12.422 -12.298 0.872 1.00 96.75 329 SER A N 1
ATOM 2412 C CA . SER A 1 329 ? 12.451 -13.759 0.919 1.00 96.75 329 SER A CA 1
ATOM 2413 C C . SER A 1 329 ? 11.229 -14.348 0.215 1.00 96.75 329 SER A C 1
ATOM 2415 O O . SER A 1 329 ? 10.364 -13.627 -0.285 1.00 96.75 329 SER A O 1
ATOM 2417 N N . ASN A 1 330 ? 11.169 -15.673 0.166 1.00 94.56 330 ASN A N 1
ATOM 2418 C CA . ASN A 1 330 ? 10.042 -16.425 -0.361 1.00 94.56 330 ASN A CA 1
ATOM 2419 C C . ASN A 1 330 ? 9.423 -17.345 0.695 1.00 94.56 330 ASN A C 1
ATOM 2421 O O . ASN A 1 330 ? 10.026 -17.633 1.733 1.00 94.56 330 ASN A O 1
ATOM 2425 N N . ARG A 1 331 ? 8.218 -17.849 0.400 1.00 91.69 331 ARG A N 1
ATOM 2426 C CA . ARG A 1 331 ? 7.463 -18.750 1.281 1.00 91.69 331 ARG A CA 1
ATOM 2427 C C . ARG A 1 331 ? 8.260 -19.986 1.688 1.00 91.69 331 ARG A C 1
ATOM 2429 O O . ARG A 1 331 ? 8.238 -20.363 2.858 1.00 91.69 331 ARG A O 1
ATOM 2436 N N . ALA A 1 332 ? 8.945 -20.625 0.740 1.00 93.31 332 ALA A N 1
ATOM 2437 C CA . ALA A 1 332 ? 9.674 -21.865 0.993 1.00 93.31 332 ALA A CA 1
ATOM 2438 C C . ALA A 1 332 ? 10.839 -21.643 1.969 1.00 93.31 332 ALA A C 1
ATOM 2440 O O . ALA A 1 332 ? 10.991 -22.388 2.936 1.00 93.31 332 ALA A O 1
ATOM 2441 N N . GLU A 1 333 ? 11.615 -20.583 1.757 1.00 95.38 333 GLU A N 1
ATOM 2442 C CA . GLU A 1 333 ? 12.730 -20.207 2.619 1.00 95.38 333 GLU A CA 1
ATOM 2443 C C . GLU A 1 333 ? 12.253 -19.768 4.006 1.00 95.38 333 GLU A C 1
ATOM 2445 O O . GLU A 1 333 ? 12.783 -20.234 5.014 1.00 95.38 333 GLU A O 1
ATOM 2450 N N . CYS A 1 334 ? 11.210 -18.937 4.078 1.00 95.94 334 CYS A N 1
ATOM 2451 C CA . CYS A 1 334 ? 10.633 -18.520 5.352 1.00 95.94 334 CYS A CA 1
ATOM 2452 C C . CYS A 1 334 ? 10.061 -19.698 6.145 1.00 95.94 334 CYS A C 1
ATOM 2454 O O . CYS A 1 334 ? 10.262 -19.787 7.355 1.00 95.94 334 CYS A O 1
ATOM 2456 N N . ARG A 1 335 ? 9.405 -20.655 5.489 1.00 93.31 335 ARG A N 1
ATOM 2457 C CA . ARG A 1 335 ? 8.954 -21.867 6.171 1.00 93.31 335 ARG A CA 1
ATOM 2458 C C . ARG A 1 335 ? 10.138 -22.675 6.709 1.00 93.31 335 ARG A C 1
ATOM 2460 O O . ARG A 1 335 ? 10.153 -23.018 7.885 1.00 93.31 335 ARG A O 1
ATOM 2467 N N . ALA A 1 336 ? 11.161 -22.907 5.891 1.00 95.44 336 ALA A N 1
ATOM 2468 C CA . ALA A 1 336 ? 12.305 -23.723 6.286 1.00 95.44 336 ALA A CA 1
ATOM 2469 C C . ALA A 1 336 ? 13.159 -23.084 7.400 1.00 95.44 336 ALA A C 1
ATOM 2471 O O . ALA A 1 336 ? 13.549 -23.765 8.344 1.00 95.44 336 ALA A O 1
ATOM 2472 N N . GLN A 1 337 ? 13.460 -21.786 7.311 1.00 96.00 337 GLN A N 1
ATOM 2473 C CA . GLN A 1 337 ? 14.391 -21.110 8.225 1.00 96.00 337 GLN A CA 1
ATOM 2474 C C . GLN A 1 337 ? 13.693 -20.489 9.440 1.00 96.00 337 GLN A C 1
ATOM 2476 O O . GLN A 1 337 ? 14.178 -20.610 10.570 1.00 96.00 337 GLN A O 1
ATOM 2481 N N . TRP A 1 338 ? 12.554 -19.822 9.233 1.00 93.62 338 TRP A N 1
ATOM 2482 C CA . TRP A 1 338 ? 11.801 -19.212 10.328 1.00 93.62 338 TRP A CA 1
ATOM 2483 C C . TRP A 1 338 ? 10.913 -20.243 11.014 1.00 93.62 338 TRP A C 1
ATOM 2485 O O . TRP A 1 338 ? 11.098 -20.520 12.194 1.00 93.62 338 TRP A O 1
ATOM 2495 N N . TRP A 1 339 ? 9.966 -20.840 10.294 1.00 92.12 339 TRP A N 1
ATOM 2496 C CA . TRP A 1 339 ? 8.941 -21.670 10.930 1.00 92.12 339 TRP A CA 1
ATOM 2497 C C . TRP A 1 339 ? 9.496 -22.984 11.469 1.00 92.12 339 TRP A C 1
ATOM 2499 O O . TRP A 1 339 ? 9.280 -23.330 12.630 1.00 92.12 339 TRP A O 1
ATOM 2509 N N . ASP A 1 340 ? 10.248 -23.712 10.651 1.00 92.44 340 ASP A N 1
ATOM 2510 C CA . ASP A 1 340 ? 10.670 -25.057 11.017 1.00 92.44 340 ASP A CA 1
ATOM 2511 C C . ASP A 1 340 ? 11.819 -25.078 12.024 1.00 92.44 340 ASP A C 1
ATOM 2513 O O . ASP A 1 340 ? 11.878 -26.017 12.824 1.00 92.44 340 ASP A O 1
ATOM 2517 N N . VAL A 1 341 ? 12.657 -24.034 12.022 1.00 93.75 341 VAL A N 1
ATOM 2518 C CA . VAL A 1 341 ? 13.858 -23.914 12.861 1.00 93.75 341 VAL A CA 1
ATOM 2519 C C . VAL A 1 341 ? 13.694 -22.815 13.914 1.00 93.75 341 VAL A C 1
ATOM 2521 O O . VAL A 1 341 ? 13.540 -23.118 15.096 1.00 93.75 341 VAL A O 1
ATOM 2524 N N . THR A 1 342 ? 13.694 -21.543 13.503 1.00 93.94 342 THR A N 1
ATOM 2525 C CA . THR A 1 342 ? 13.812 -20.398 14.426 1.00 93.94 342 THR A CA 1
ATOM 2526 C C . THR A 1 342 ? 12.633 -20.285 15.401 1.00 93.94 342 THR A C 1
ATOM 2528 O O . THR A 1 342 ? 12.843 -20.051 16.587 1.00 93.94 342 THR A O 1
ATOM 2531 N N . SER A 1 343 ? 11.395 -20.499 14.945 1.00 92.69 343 SER A N 1
ATOM 2532 C CA . SER A 1 343 ? 10.176 -20.304 15.748 1.00 92.69 343 SER A CA 1
ATOM 2533 C C . SER A 1 343 ? 10.043 -21.287 16.919 1.00 92.69 343 SER A C 1
ATOM 2535 O O . SER A 1 343 ? 9.302 -21.038 17.871 1.00 92.69 343 SER A O 1
ATOM 2537 N N . LYS A 1 344 ? 10.775 -22.407 16.854 1.00 93.50 344 LYS A N 1
ATOM 2538 C CA . LYS A 1 344 ? 10.800 -23.462 17.874 1.00 93.50 344 LYS A CA 1
ATOM 2539 C C . LYS A 1 344 ? 12.005 -23.335 18.809 1.00 93.50 344 LYS A C 1
ATOM 2541 O O . LYS A 1 344 ? 12.010 -23.964 19.867 1.00 93.50 344 LYS A O 1
ATOM 2546 N N . ASP A 1 345 ? 13.016 -22.541 18.448 1.00 92.75 345 ASP A N 1
ATOM 2547 C CA . ASP A 1 345 ? 14.172 -22.288 19.305 1.00 92.75 345 ASP A CA 1
ATOM 2548 C C . ASP A 1 345 ? 13.864 -21.139 20.268 1.00 92.75 345 ASP A C 1
ATOM 2550 O O . ASP A 1 345 ? 13.813 -19.963 19.897 1.00 92.75 345 ASP A O 1
ATOM 2554 N N . LYS A 1 346 ? 13.693 -21.486 21.546 1.00 91.00 346 LYS A N 1
ATOM 2555 C CA . LYS A 1 346 ? 13.424 -20.514 22.608 1.00 91.00 346 LYS A CA 1
ATOM 2556 C C . LYS A 1 346 ? 14.476 -19.400 22.658 1.00 91.00 346 LYS A C 1
ATOM 2558 O O . LYS A 1 346 ? 14.116 -18.256 22.899 1.00 91.00 346 LYS A O 1
ATOM 2563 N N . ARG A 1 347 ? 15.748 -19.700 22.369 1.00 91.19 347 ARG A N 1
ATOM 2564 C CA . ARG A 1 347 ? 16.828 -18.699 22.385 1.00 91.19 347 ARG A CA 1
ATOM 2565 C C . ARG A 1 347 ? 16.608 -17.627 21.326 1.00 91.19 347 ARG A C 1
ATOM 2567 O O . ARG A 1 347 ? 16.852 -16.459 21.596 1.00 91.19 347 ARG A O 1
ATOM 2574 N N . CYS A 1 348 ? 16.103 -18.008 20.154 1.00 91.56 348 CYS A N 1
ATOM 2575 C CA . CYS A 1 348 ? 15.768 -17.058 19.099 1.00 91.56 348 CYS A CA 1
ATOM 2576 C C . CYS A 1 348 ? 14.570 -16.182 19.458 1.00 91.56 348 CYS A C 1
ATOM 2578 O O . CYS A 1 348 ? 14.575 -14.986 19.174 1.00 91.56 348 CYS A O 1
ATOM 2580 N N . MET A 1 349 ? 13.567 -16.755 20.122 1.00 88.69 349 MET A N 1
ATOM 2581 C CA . MET A 1 349 ? 12.418 -15.987 20.600 1.00 88.69 349 MET A CA 1
ATOM 2582 C C . MET A 1 349 ? 12.798 -15.031 21.737 1.00 88.69 349 MET A C 1
ATOM 2584 O O . MET A 1 349 ? 12.317 -13.901 21.767 1.00 88.69 349 MET A O 1
ATOM 2588 N N . ASP A 1 350 ? 13.706 -15.438 22.624 1.00 85.25 350 ASP A N 1
ATOM 2589 C CA . ASP A 1 350 ? 14.221 -14.585 23.697 1.00 85.25 350 ASP A CA 1
ATOM 2590 C C . ASP A 1 350 ? 15.103 -13.454 23.121 1.00 85.25 350 ASP A C 1
ATOM 2592 O O . ASP A 1 350 ? 14.943 -12.291 23.505 1.00 85.25 350 ASP A O 1
ATOM 2596 N N . ALA A 1 351 ? 15.942 -13.758 22.118 1.00 79.75 351 ALA A N 1
ATOM 2597 C CA . ALA A 1 351 ? 16.827 -12.803 21.440 1.00 79.75 351 ALA A CA 1
ATOM 2598 C C . ALA A 1 351 ? 16.091 -11.643 20.741 1.00 79.75 351 ALA A C 1
ATOM 2600 O O . ALA A 1 351 ? 16.681 -10.578 20.552 1.00 79.75 351 ALA A O 1
ATOM 2601 N N . LEU A 1 352 ? 14.809 -11.817 20.395 1.00 78.62 352 LEU A N 1
ATOM 2602 C CA . LEU A 1 352 ? 13.950 -10.741 19.886 1.00 78.62 352 LEU A CA 1
ATOM 2603 C C . LEU A 1 352 ? 13.634 -9.673 20.937 1.00 78.62 352 LEU A C 1
ATOM 2605 O O . LEU A 1 352 ? 13.408 -8.517 20.592 1.00 78.62 352 LEU A O 1
ATOM 2609 N N . THR A 1 353 ? 13.558 -10.070 22.207 1.00 76.38 353 THR A N 1
ATOM 2610 C CA . THR A 1 353 ? 13.117 -9.201 23.308 1.00 76.38 353 THR A CA 1
ATOM 2611 C C . THR A 1 353 ? 14.282 -8.643 24.114 1.00 76.38 353 THR A C 1
ATOM 2613 O O . THR A 1 353 ? 14.169 -7.566 24.700 1.00 76.38 353 THR A O 1
ATOM 2616 N N . SER A 1 354 ? 15.424 -9.334 24.123 1.00 71.25 354 SER A N 1
ATOM 2617 C CA . SER A 1 354 ? 16.623 -8.883 24.816 1.00 71.25 354 SER A CA 1
ATOM 2618 C C . SER A 1 354 ? 17.605 -8.206 23.857 1.00 71.25 354 SER A C 1
ATOM 2620 O O . SER A 1 354 ? 18.248 -8.850 23.028 1.00 71.25 354 SER A O 1
ATOM 2622 N N . VAL A 1 355 ? 17.803 -6.899 24.040 1.00 59.50 355 VAL A N 1
ATOM 2623 C CA . VAL A 1 355 ? 18.917 -6.150 23.420 1.00 59.50 355 VAL A CA 1
ATOM 2624 C C . VAL A 1 355 ? 20.273 -6.587 24.006 1.00 59.50 355 VAL A C 1
ATOM 2626 O O . VAL A 1 355 ? 21.324 -6.333 23.426 1.00 59.50 355 VAL A O 1
ATOM 2629 N N . ALA A 1 356 ? 20.264 -7.277 25.150 1.00 59.12 356 ALA A N 1
ATOM 2630 C CA . ALA A 1 356 ? 21.466 -7.823 25.760 1.00 59.12 356 ALA A CA 1
ATOM 2631 C C . ALA A 1 356 ? 21.967 -9.039 24.965 1.00 59.12 356 ALA A C 1
ATOM 2633 O O . ALA A 1 356 ? 21.295 -10.067 24.901 1.00 59.12 356 ALA A O 1
ATOM 2634 N N . SER A 1 357 ? 23.157 -8.896 24.375 1.00 58.09 357 SER A N 1
ATOM 2635 C CA . SER A 1 357 ? 23.904 -9.976 23.727 1.00 58.09 357 SER A CA 1
ATOM 2636 C C . SER A 1 357 ? 24.049 -11.146 24.703 1.00 58.09 357 SER A C 1
ATOM 2638 O O . SER A 1 357 ? 24.579 -10.974 25.806 1.00 58.09 357 SER A O 1
ATOM 2640 N N . SER A 1 358 ? 23.523 -12.324 24.345 1.00 58.22 358 SER A N 1
ATOM 2641 C CA . SER A 1 358 ? 23.706 -13.518 25.166 1.00 58.22 358 SER A CA 1
ATOM 2642 C C . SER A 1 358 ? 25.179 -13.895 25.091 1.00 58.22 358 SER A C 1
ATOM 2644 O O . SER A 1 358 ? 25.662 -14.365 24.061 1.00 58.22 358 SER A O 1
ATOM 2646 N N . THR A 1 359 ? 25.918 -13.637 26.161 1.00 62.72 359 THR A N 1
ATOM 2647 C CA . THR A 1 359 ? 27.354 -13.873 26.185 1.00 62.72 359 THR A CA 1
ATOM 2648 C C . THR A 1 359 ? 27.641 -15.366 25.960 1.00 62.72 359 THR A C 1
ATOM 2650 O O . THR A 1 359 ? 27.198 -16.220 26.726 1.00 62.72 359 THR A O 1
ATOM 2653 N N . HIS A 1 360 ? 28.408 -15.655 24.898 1.00 61.41 360 HIS A N 1
ATOM 2654 C CA . HIS A 1 360 ? 29.111 -16.915 24.585 1.00 61.41 360 HIS A CA 1
ATOM 2655 C C . HIS A 1 360 ? 28.450 -17.986 23.702 1.00 61.41 360 HIS A C 1
ATOM 2657 O O . HIS A 1 360 ? 29.022 -19.071 23.576 1.00 61.41 360 HIS A O 1
ATOM 2663 N N . LEU A 1 361 ? 27.326 -17.734 23.029 1.00 79.25 361 LEU A N 1
ATOM 2664 C CA . LEU A 1 361 ? 26.771 -18.715 22.084 1.00 79.25 361 LEU A CA 1
ATOM 2665 C C . LEU A 1 361 ? 26.586 -18.101 20.702 1.00 79.25 361 LEU A C 1
ATOM 2667 O O . LEU A 1 361 ? 25.865 -17.122 20.553 1.00 79.25 361 LEU A O 1
ATOM 2671 N N . SER A 1 362 ? 27.205 -18.723 19.693 1.00 89.38 362 SER A N 1
ATOM 2672 C CA . SER A 1 362 ? 26.886 -18.404 18.306 1.00 89.38 362 SER A CA 1
ATOM 2673 C C . SER A 1 362 ? 25.446 -18.829 18.029 1.00 89.38 362 SER A C 1
ATOM 2675 O O . SER A 1 362 ? 25.092 -20.001 18.199 1.00 89.38 362 SER A O 1
ATOM 2677 N N . LEU A 1 363 ? 24.612 -17.863 17.660 1.00 93.44 363 LEU A N 1
ATOM 2678 C CA . LEU A 1 363 ? 23.182 -18.041 17.449 1.00 93.44 363 LEU A CA 1
ATOM 2679 C C . LEU A 1 363 ? 22.798 -17.351 16.146 1.00 93.44 363 LEU A C 1
ATOM 2681 O O . LEU A 1 363 ? 23.162 -16.205 15.923 1.00 93.44 363 LEU A O 1
ATOM 2685 N N . THR A 1 364 ? 22.058 -18.030 15.275 1.00 95.25 364 THR A N 1
ATOM 2686 C CA . THR A 1 364 ? 21.501 -17.422 14.063 1.00 95.25 364 THR A CA 1
ATOM 2687 C C . THR A 1 364 ? 20.008 -17.681 14.021 1.00 95.25 364 THR A C 1
ATOM 2689 O O . THR A 1 364 ? 19.570 -18.826 14.103 1.00 95.25 364 THR A O 1
ATOM 2692 N N . CYS A 1 365 ? 19.239 -16.606 13.912 1.00 95.69 365 CYS A N 1
ATOM 2693 C CA . CYS A 1 365 ? 17.788 -16.608 13.949 1.00 95.69 365 CYS A CA 1
ATOM 2694 C C . CYS A 1 365 ? 17.251 -15.884 12.718 1.00 95.69 365 CYS A C 1
ATOM 2696 O O . CYS A 1 365 ? 17.708 -14.787 12.391 1.00 95.69 365 CYS A O 1
ATOM 2698 N N . HIS A 1 366 ? 16.264 -16.478 12.055 1.00 96.25 366 HIS A N 1
ATOM 2699 C CA . HIS A 1 366 ? 15.627 -15.917 10.866 1.00 96.25 366 HIS A CA 1
ATOM 2700 C C . HIS A 1 366 ? 14.157 -15.668 11.150 1.00 96.25 366 HIS A C 1
ATOM 2702 O O . HIS A 1 366 ? 13.460 -16.613 11.473 1.00 96.25 366 HIS A O 1
ATOM 2708 N N . PHE A 1 367 ? 13.671 -14.446 10.982 1.00 95.50 367 PHE A N 1
ATOM 2709 C CA . PHE A 1 367 ? 12.285 -14.048 11.219 1.00 95.50 367 PHE A CA 1
ATOM 2710 C C . PHE A 1 367 ? 11.632 -13.652 9.901 1.00 95.50 367 PHE A C 1
ATOM 2712 O O . PHE A 1 367 ? 12.265 -12.958 9.106 1.00 95.50 367 PHE A O 1
ATOM 2719 N N . CYS A 1 368 ? 10.379 -14.054 9.680 1.00 96.25 368 CYS A N 1
ATOM 2720 C CA . CYS A 1 368 ? 9.630 -13.675 8.483 1.00 96.25 368 CYS A CA 1
ATOM 2721 C C . CYS A 1 368 ? 8.276 -13.034 8.800 1.00 96.25 368 CYS A C 1
ATOM 2723 O O . CYS A 1 368 ? 7.583 -13.453 9.729 1.00 96.25 368 CYS A O 1
ATOM 2725 N N . CYS A 1 369 ? 7.893 -12.050 7.988 1.00 95.06 369 CYS A N 1
ATOM 2726 C CA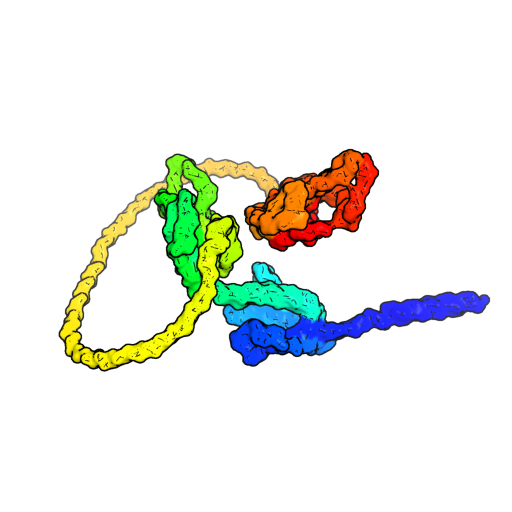 . CYS A 1 369 ? 6.602 -11.361 8.033 1.00 95.06 369 CYS A CA 1
ATOM 2727 C C . CYS A 1 369 ? 6.121 -11.006 6.607 1.00 95.06 369 CYS A C 1
ATOM 2729 O O . CYS A 1 369 ? 6.916 -11.032 5.666 1.00 95.06 369 CYS A O 1
ATOM 2731 N N . GLN A 1 370 ? 4.823 -10.724 6.442 1.00 93.00 370 GLN A N 1
ATOM 2732 C CA . GLN A 1 370 ? 4.144 -10.583 5.134 1.00 93.00 370 GLN A CA 1
ATOM 2733 C C . GLN A 1 370 ? 3.348 -9.272 4.974 1.00 93.00 370 GLN A C 1
ATOM 2735 O O . GLN A 1 370 ? 2.368 -9.221 4.237 1.00 93.00 370 GLN A O 1
ATOM 2740 N N . THR A 1 371 ? 3.707 -8.205 5.688 1.00 89.44 371 THR A N 1
ATOM 2741 C CA . THR A 1 371 ? 3.071 -6.891 5.483 1.00 89.44 371 THR A CA 1
ATOM 2742 C C . THR A 1 371 ? 4.115 -5.855 5.117 1.00 89.44 371 THR A C 1
ATOM 2744 O O . THR A 1 371 ? 5.272 -5.985 5.514 1.00 89.44 371 THR A O 1
ATOM 2747 N N . ASP A 1 372 ? 3.709 -4.807 4.408 1.00 88.81 372 ASP A N 1
ATOM 2748 C CA . ASP A 1 372 ? 4.598 -3.680 4.135 1.00 88.81 372 ASP A CA 1
ATOM 2749 C C . ASP A 1 372 ? 5.214 -3.162 5.431 1.00 88.81 372 ASP A C 1
ATOM 2751 O O . ASP A 1 372 ? 4.540 -3.079 6.466 1.00 88.81 372 ASP A O 1
ATOM 2755 N N . HIS A 1 373 ? 6.510 -2.861 5.376 1.00 91.88 373 HIS A N 1
ATOM 2756 C CA . HIS A 1 373 ? 7.268 -2.293 6.487 1.00 91.88 373 HIS A CA 1
ATOM 2757 C C . HIS A 1 373 ? 7.291 -3.167 7.753 1.00 91.88 373 HIS A C 1
ATOM 2759 O O . HIS A 1 373 ? 7.668 -2.720 8.837 1.00 91.88 373 HIS A O 1
ATOM 2765 N N . CYS A 1 374 ? 6.921 -4.451 7.658 1.00 93.38 374 CYS A N 1
ATOM 2766 C CA . CYS A 1 374 ? 6.875 -5.333 8.826 1.00 93.38 374 CYS A CA 1
ATOM 2767 C C . CYS A 1 374 ? 8.260 -5.593 9.431 1.00 93.38 374 CYS A C 1
ATOM 2769 O O . CYS A 1 374 ? 8.370 -5.877 10.624 1.00 93.38 374 CYS A O 1
ATOM 2771 N N . SER A 1 375 ? 9.312 -5.462 8.620 1.00 93.81 375 SER A N 1
ATOM 2772 C CA . SER A 1 375 ? 10.709 -5.613 9.020 1.00 93.81 375 SER A CA 1
ATOM 2773 C C . SER A 1 375 ? 11.329 -4.360 9.640 1.00 93.81 375 SER A C 1
ATOM 2775 O O . SER A 1 375 ? 12.493 -4.423 10.030 1.00 93.81 375 SER A O 1
ATOM 2777 N N . ASP A 1 376 ? 10.622 -3.230 9.702 1.00 89.88 376 ASP A N 1
ATOM 2778 C CA . ASP A 1 376 ? 11.214 -1.941 10.092 1.00 89.88 376 ASP A CA 1
ATOM 2779 C C . ASP A 1 376 ? 11.608 -1.924 11.575 1.00 89.88 376 ASP A C 1
ATOM 2781 O O . ASP A 1 376 ? 12.630 -1.355 11.962 1.00 89.88 376 ASP A O 1
ATOM 2785 N N . VAL A 1 377 ? 10.857 -2.658 12.397 1.00 85.81 377 VAL A N 1
ATOM 2786 C CA . VAL A 1 377 ? 11.096 -2.828 13.832 1.00 85.81 377 VAL A CA 1
ATOM 2787 C C . VAL A 1 377 ? 11.656 -4.215 14.163 1.00 85.81 377 VAL A C 1
ATOM 2789 O O . VAL A 1 377 ? 11.499 -5.175 13.408 1.00 85.81 377 VAL A O 1
ATOM 2792 N N . LEU A 1 378 ? 12.336 -4.313 15.307 1.00 81.00 378 LEU A N 1
ATOM 2793 C CA . LEU A 1 378 ? 12.771 -5.571 15.912 1.00 81.00 378 LEU A CA 1
ATOM 2794 C C . LEU A 1 378 ? 12.046 -5.759 17.257 1.00 81.00 378 LEU A C 1
ATOM 2796 O O . LEU A 1 378 ? 12.175 -4.878 18.109 1.00 81.00 378 LEU A O 1
ATOM 2800 N N . PRO A 1 379 ? 11.323 -6.876 17.476 1.00 79.88 379 PRO A N 1
ATOM 2801 C CA . PRO A 1 379 ? 10.992 -7.927 16.503 1.00 79.88 379 PRO A CA 1
ATOM 2802 C C . PRO A 1 379 ? 10.148 -7.415 15.326 1.00 79.88 379 PRO A C 1
ATOM 2804 O O . PRO A 1 379 ? 9.419 -6.441 15.505 1.00 79.88 379 PRO A O 1
ATOM 2807 N N . PRO A 1 380 ? 10.189 -8.086 14.156 1.00 78.25 380 PRO A N 1
ATOM 2808 C CA . PRO A 1 380 ? 9.284 -7.767 13.058 1.00 78.25 380 PRO A CA 1
ATOM 2809 C C . PRO A 1 380 ? 7.824 -7.854 13.507 1.00 78.25 380 PRO A C 1
ATOM 2811 O O . PRO A 1 380 ? 7.433 -8.789 14.214 1.00 78.25 380 PRO A O 1
ATOM 2814 N N . ASN A 1 381 ? 7.005 -6.900 13.075 1.00 71.94 381 ASN A N 1
ATOM 2815 C CA . ASN A 1 381 ? 5.568 -6.946 13.323 1.00 71.94 381 ASN A CA 1
ATOM 2816 C C . ASN A 1 381 ? 4.924 -8.051 12.472 1.00 71.94 381 ASN A C 1
ATOM 2818 O O . ASN A 1 381 ? 5.406 -8.368 11.387 1.00 71.94 381 ASN A O 1
ATOM 2822 N N . ASN A 1 382 ? 3.803 -8.613 12.934 1.00 76.94 382 ASN A N 1
ATOM 2823 C CA . ASN A 1 382 ? 3.014 -9.591 12.169 1.00 76.94 382 ASN A CA 1
ATOM 2824 C C . ASN A 1 382 ? 3.829 -10.800 11.673 1.00 76.94 382 ASN A C 1
ATOM 2826 O O . ASN A 1 382 ? 3.795 -11.144 10.490 1.00 76.94 382 ASN A O 1
ATOM 2830 N N . LEU A 1 383 ? 4.569 -11.446 12.579 1.00 83.81 383 LEU A N 1
ATOM 2831 C CA . LEU A 1 383 ? 5.309 -12.668 12.265 1.00 83.81 383 LEU A CA 1
ATOM 2832 C C . LEU A 1 383 ? 4.392 -13.723 11.631 1.00 83.81 383 LEU A C 1
ATOM 2834 O O . LEU A 1 383 ? 3.351 -14.080 12.193 1.00 83.81 383 LEU A O 1
ATOM 2838 N N . THR A 1 384 ? 4.795 -14.232 10.469 1.00 73.06 384 THR A N 1
ATOM 2839 C CA . THR A 1 384 ? 3.988 -15.184 9.705 1.00 73.06 384 THR A CA 1
ATOM 2840 C C . THR A 1 384 ? 3.965 -16.544 10.394 1.00 73.06 384 THR A C 1
ATOM 2842 O O . THR A 1 384 ? 5.001 -17.059 10.826 1.00 73.06 384 THR A O 1
ATOM 2845 N N . LYS A 1 385 ? 2.774 -17.143 10.466 1.00 75.94 385 LYS A N 1
ATOM 2846 C CA . LYS A 1 385 ? 2.574 -18.548 10.834 1.00 75.94 385 LYS A CA 1
ATOM 2847 C C . LYS A 1 385 ? 2.261 -19.326 9.557 1.00 75.94 385 LYS A C 1
ATOM 2849 O O . LYS A 1 385 ? 1.454 -18.848 8.765 1.00 75.94 385 LYS A O 1
ATOM 2854 N N . PHE A 1 386 ? 2.939 -20.454 9.349 1.00 72.75 386 PHE A N 1
ATOM 2855 C CA . PHE A 1 386 ? 2.861 -21.253 8.120 1.00 72.75 386 PHE A CA 1
ATOM 2856 C C . PHE A 1 386 ? 2.124 -22.571 8.305 1.00 72.75 386 PHE A C 1
ATOM 2858 O O . PHE A 1 386 ? 2.142 -23.108 9.438 1.00 72.75 386 PHE A O 1
#